Protein AF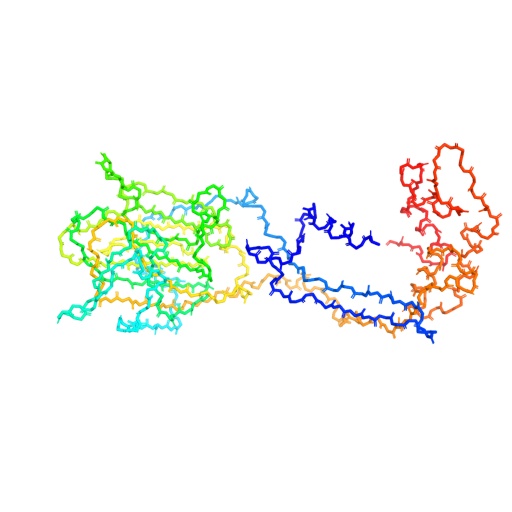-A0A3D4QX47-F1 (afdb_monomer)

Secondary structure (DSSP, 8-state):
--HHHHHGGGTS-SSEEE-B-TTSSBSSPPEEEEEE-TTSS-EEEEEE--EEEPPPPGGGSPPPEE--S--HHHHHHHS-EEEEEE--GGG-EES-GGGEEEEE-TTS-EEEEESSTT-EEEEEEEE-SSEEEEEEEEETTTT-SEEEEEE-S---S-TTTT----EEEEEES--SS----EEEEE-TTT--EEEETTSS---SSS-EEEEEEE-SS-EEEEETTEEEEEEE--GGGGS--TTPPPEEEEEEEESSSPEEEEEEEEEEEPP-------TTTT---------S-S----S--TTTT---HHHHHHHHHHHHTT-TTS-HHHHHHHSSTTT-B---SSS---SBHHHHHT-GGGT--HHHHHHHHHHHTT----

Mean predicted aligned error: 16.25 Å

Radius of gyration: 30.02 Å; Cα contacts (8 Å, |Δi|>4): 712; chains: 1; bounding box: 71×50×82 Å

Nearest PDB structures (foldseek):
  7w13-assembly1_A  TM=6.059E-01  e=3.651E-05  Pyropia yezoensis
  6xof-assembly1_A  TM=5.336E-01  e=6.007E-05  uncultured bacterium
  4cte-assembly2_B  TM=5.659E-01  e=2.395E-04  Zobellia galactanivorans
  8a7e-assembly1_Q  TM=5.862E-01  e=5.609E-03  Homo sapiens
  7ufg-assembly1_B  TM=5.593E-01  e=6.762E-02  Homo sapiens

pLDDT: mean 78.73, std 18.24, range [29.14, 98.69]

Solvent-accessible surface area (backbone atoms only — not comparable to full-atom values): 21972 Å² total; per-residue (Å²): 145,59,78,76,60,65,62,53,58,34,76,76,39,86,57,36,30,68,35,54,39,98,87,69,46,65,70,48,82,61,47,76,45,78,46,66,40,100,80,77,79,48,82,45,72,49,74,49,69,50,69,37,72,47,78,76,66,71,86,80,42,68,75,62,42,75,58,79,93,68,50,71,66,58,55,45,70,75,52,43,73,73,49,74,43,77,48,62,72,90,70,49,42,66,74,31,63,94,43,36,50,79,46,73,47,100,84,68,22,38,40,34,28,10,76,39,76,69,17,28,32,40,54,89,46,64,46,38,78,20,30,35,41,39,40,31,33,34,50,76,44,52,61,50,45,12,46,33,34,34,61,42,89,72,84,72,88,39,85,66,95,77,51,70,53,50,34,44,30,30,16,26,82,46,59,99,89,41,84,39,19,11,32,33,36,26,47,65,98,77,31,57,77,48,79,40,71,64,47,21,63,62,63,39,69,62,76,40,43,38,38,41,38,46,44,65,69,42,42,31,38,31,48,72,92,38,77,58,42,39,34,28,62,44,66,57,43,75,54,76,53,90,78,58,70,72,23,38,36,32,42,38,28,48,39,87,39,45,35,33,40,66,45,42,35,46,27,36,32,60,72,79,84,70,76,89,59,57,81,77,76,58,66,62,73,84,61,78,79,73,84,59,76,89,75,86,71,88,65,70,52,81,86,77,76,54,86,51,70,67,25,29,54,51,19,48,56,30,42,77,71,73,38,70,85,47,30,46,65,51,37,28,57,75,64,33,40,78,79,35,78,45,84,66,95,86,54,94,48,57,66,27,45,56,50,36,37,56,30,58,95,77,74,24,48,40,65,67,50,53,50,50,53,39,31,75,74,71,56,57,87,128

Foldseek 3Di:
DCVVPVLVVQVPDQWKHFCADPVRHRPDDWDWDWDQDPVNPDTDIDTHTHMDTDDHDQVVFDDKDWDPPDAPVNVDVVWDFPDKDWQQLVPKDWPDPVQKDWDQDPLRWTWIARNDPLGWIFRPDWEFPFKKKKWKKAWPQLFQKKKKKAFAQDSDDPPPDDDLGQMWIFQPPHDPVDRQRWGWGAQPPNSDIDIGGPLRTAGRDDMKMWMFGRHLAWGFIAIRNRTSTIIGRRPCSVDQRVPPDTTTMIIHMGDGIIMIIPIMMMTHIDHDGPPPDDVVNPPPPPPPPCPPLPDDDDQDDVVPVLPDNVLSVVCSVCVSVVRNVSHSVVLCVLQCQVPDQDDDPPDDQDGGSLSNLCDVVNVHDNVVSVLVSVVVVVNNDD

Structure (mmCIF, N/CA/C/O backbone):
data_AF-A0A3D4QX47-F1
#
_entry.id   AF-A0A3D4QX47-F1
#
loop_
_atom_site.group_PDB
_atom_site.id
_atom_site.type_symbol
_atom_site.label_atom_id
_atom_site.label_alt_id
_atom_site.label_comp_id
_atom_site.label_asym_id
_atom_site.label_entity_id
_atom_site.label_seq_id
_atom_site.pdbx_PDB_ins_code
_atom_site.Cartn_x
_atom_site.Cartn_y
_atom_site.Cartn_z
_atom_site.occupancy
_atom_site.B_iso_or_equiv
_atom_site.auth_seq_id
_atom_site.auth_comp_id
_atom_site.auth_asym_id
_atom_site.auth_atom_id
_atom_site.pdbx_PDB_model_num
ATOM 1 N N . MET A 1 1 ? 21.966 26.566 -25.007 1.00 30.50 1 MET A N 1
ATOM 2 C CA . MET A 1 1 ? 20.655 26.413 -24.333 1.00 30.50 1 MET A CA 1
ATOM 3 C C . MET A 1 1 ? 19.847 25.385 -25.124 1.00 30.50 1 MET A C 1
ATOM 5 O O . MET A 1 1 ? 18.893 25.741 -25.791 1.00 30.50 1 MET A O 1
ATOM 9 N N . GLU A 1 2 ? 20.285 24.122 -25.103 1.00 32.81 2 GLU A N 1
ATOM 10 C CA . GLU A 1 2 ? 19.688 23.007 -25.875 1.00 32.81 2 GLU A CA 1
ATOM 11 C C . GLU A 1 2 ? 19.444 21.748 -25.023 1.00 32.81 2 GLU A C 1
ATOM 13 O O . GLU A 1 2 ? 18.746 20.839 -25.465 1.00 32.81 2 GLU A O 1
ATOM 18 N N . ALA A 1 3 ? 19.896 21.732 -23.761 1.00 36.12 3 ALA A N 1
ATOM 19 C CA . ALA A 1 3 ? 19.693 20.623 -22.820 1.00 36.12 3 ALA A CA 1
ATOM 20 C C . ALA A 1 3 ? 18.207 20.288 -22.554 1.00 36.12 3 ALA A C 1
ATOM 22 O O . ALA A 1 3 ? 17.878 19.191 -22.120 1.00 36.12 3 ALA A O 1
ATOM 23 N N . PHE A 1 4 ? 17.286 21.211 -22.853 1.00 39.28 4 PHE A N 1
ATOM 24 C CA . PHE A 1 4 ? 15.841 20.978 -22.752 1.00 39.28 4 PHE A CA 1
ATOM 25 C C . PHE A 1 4 ? 15.262 20.114 -23.886 1.00 39.28 4 PHE A C 1
ATOM 27 O O . PHE A 1 4 ? 14.090 19.749 -23.809 1.00 39.28 4 PHE A O 1
ATOM 34 N N . SER A 1 5 ? 16.016 19.824 -24.953 1.00 46.56 5 SER A N 1
ATOM 35 C CA . SER A 1 5 ? 15.506 19.061 -26.103 1.00 46.56 5 SER A CA 1
ATOM 36 C C . SER A 1 5 ? 15.613 17.541 -25.921 1.00 46.56 5 SER A C 1
ATOM 38 O O . SER A 1 5 ? 14.683 16.834 -26.293 1.00 46.56 5 SER A O 1
ATOM 40 N N . GLU A 1 6 ? 16.667 17.040 -25.269 1.00 47.91 6 GLU A N 1
ATOM 41 C CA . GLU A 1 6 ? 16.889 15.596 -25.079 1.00 47.91 6 GLU A CA 1
ATOM 42 C C . GLU A 1 6 ? 16.018 14.992 -23.970 1.00 47.91 6 GLU A C 1
ATOM 44 O O . GLU A 1 6 ? 15.527 13.873 -24.108 1.00 47.91 6 GLU A O 1
ATOM 49 N N . ILE A 1 7 ? 15.734 15.748 -22.900 1.00 59.25 7 ILE A N 1
ATOM 50 C CA . ILE A 1 7 ? 14.827 15.296 -21.827 1.00 59.25 7 ILE A CA 1
ATOM 51 C C . ILE A 1 7 ? 13.425 15.005 -22.383 1.00 59.25 7 ILE A C 1
ATOM 53 O O . ILE A 1 7 ? 12.798 14.031 -21.972 1.00 59.25 7 ILE A O 1
ATOM 57 N N . LYS A 1 8 ? 12.964 15.777 -23.379 1.00 61.69 8 LYS A N 1
ATOM 58 C CA . LYS A 1 8 ? 11.657 15.564 -24.022 1.00 61.69 8 LYS A CA 1
ATOM 59 C C . LYS A 1 8 ? 11.539 14.213 -24.716 1.00 61.69 8 LYS A C 1
ATOM 61 O O . LYS A 1 8 ? 10.432 13.716 -24.882 1.00 61.69 8 LYS A O 1
ATOM 66 N N . TYR A 1 9 ? 12.651 13.579 -25.091 1.00 62.69 9 TYR A N 1
ATOM 67 C CA . TYR A 1 9 ? 12.605 12.239 -25.673 1.00 62.69 9 TYR A CA 1
ATOM 68 C C . TYR A 1 9 ? 12.071 11.200 -24.677 1.00 62.69 9 TYR A C 1
ATOM 70 O O . TYR A 1 9 ? 11.486 10.194 -25.079 1.00 62.69 9 TYR A O 1
ATOM 78 N N . PHE A 1 10 ? 12.217 11.450 -23.371 1.00 66.25 10 PHE A N 1
ATOM 79 C CA . PHE A 1 10 ? 11.602 10.621 -22.340 1.00 66.25 10 PHE A CA 1
ATOM 80 C C . PHE A 1 10 ? 10.104 10.880 -22.169 1.00 66.25 10 PHE A C 1
ATOM 82 O O . PHE A 1 10 ? 9.429 9.972 -21.686 1.00 66.25 10 PHE A O 1
ATOM 89 N N . ASP A 1 11 ? 9.564 12.031 -22.589 1.00 69.19 11 ASP A N 1
ATOM 90 C CA . ASP A 1 11 ? 8.140 12.366 -22.415 1.00 69.19 11 ASP A CA 1
ATOM 91 C C . ASP A 1 11 ? 7.233 11.372 -23.157 1.00 69.19 11 ASP A C 1
ATOM 93 O O . ASP A 1 11 ? 6.247 10.902 -22.584 1.00 69.19 11 ASP A O 1
ATOM 97 N N . ASP A 1 12 ? 7.637 10.961 -24.364 1.00 67.62 12 ASP A N 1
ATOM 98 C CA . ASP A 1 12 ? 6.894 10.025 -25.22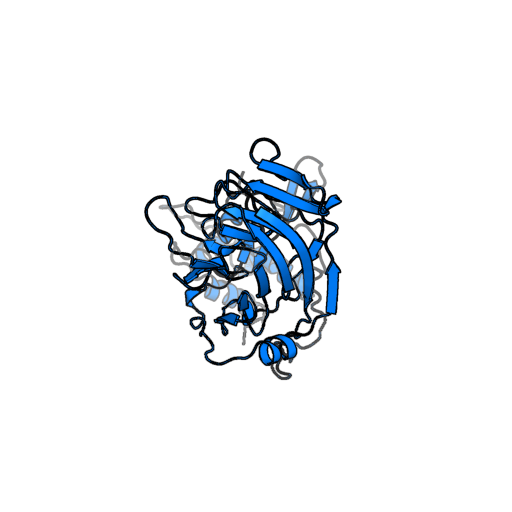2 1.00 67.62 12 ASP A CA 1
ATOM 99 C C . ASP A 1 12 ? 7.491 8.601 -25.252 1.00 67.62 12 ASP A C 1
ATOM 101 O O . ASP A 1 12 ? 6.957 7.696 -25.907 1.00 67.62 12 ASP A O 1
ATOM 105 N N . ASN A 1 13 ? 8.598 8.353 -24.540 1.00 69.62 13 ASN A N 1
ATOM 106 C CA . ASN A 1 13 ? 9.225 7.032 -24.502 1.00 69.62 13 ASN A CA 1
ATOM 107 C C . ASN A 1 13 ? 8.312 6.016 -23.797 1.00 69.62 13 ASN A C 1
ATOM 109 O O . ASN A 1 13 ? 8.023 6.143 -22.614 1.00 69.62 13 ASN A O 1
ATOM 113 N N . LYS A 1 14 ? 7.895 4.958 -24.500 1.00 63.16 14 LYS A N 1
ATOM 114 C CA . LYS A 1 14 ? 6.937 3.959 -23.982 1.00 63.16 14 LYS A CA 1
ATOM 115 C C . LYS A 1 14 ? 7.453 3.121 -22.810 1.00 63.16 14 LYS A C 1
ATOM 117 O O . LYS A 1 14 ? 6.654 2.532 -22.087 1.00 63.16 14 LYS A O 1
ATOM 122 N N . PHE A 1 15 ? 8.768 3.013 -22.648 1.00 65.88 15 PHE A N 1
ATOM 123 C CA . PHE A 1 15 ? 9.387 2.050 -21.737 1.00 65.88 15 PHE A CA 1
ATOM 124 C C . PHE A 1 15 ? 10.084 2.702 -20.554 1.00 65.88 15 PHE A C 1
ATOM 126 O O . PHE A 1 15 ? 10.222 2.051 -19.521 1.00 65.88 15 PHE A O 1
ATOM 133 N N . TYR A 1 16 ? 10.511 3.955 -20.686 1.00 75.19 16 TYR A N 1
ATOM 134 C CA . TYR A 1 16 ? 11.326 4.646 -19.698 1.00 75.19 16 TYR A CA 1
ATOM 135 C C . TYR A 1 16 ? 10.868 6.089 -19.508 1.00 75.19 16 TYR A C 1
ATOM 137 O O . TYR A 1 16 ? 10.373 6.721 -20.435 1.00 75.19 16 TYR A O 1
ATOM 145 N N . GLU A 1 17 ? 11.030 6.599 -18.295 1.00 74.44 17 GLU A N 1
ATOM 146 C CA . GLU A 1 17 ? 10.766 7.993 -17.945 1.00 74.44 17 GLU A CA 1
ATOM 147 C C . GLU A 1 17 ? 11.829 8.499 -16.977 1.00 74.44 17 GLU A C 1
ATOM 149 O O . GLU A 1 17 ? 12.428 7.711 -16.238 1.00 74.44 17 GLU A O 1
ATOM 154 N N . ILE A 1 18 ? 12.046 9.814 -16.956 1.00 79.38 18 ILE A N 1
ATOM 155 C CA . ILE A 1 18 ? 12.860 10.435 -15.913 1.00 79.38 18 ILE A CA 1
ATOM 156 C C . ILE A 1 18 ? 12.229 10.118 -14.555 1.00 79.38 18 ILE A C 1
ATOM 158 O O . ILE A 1 18 ? 11.010 10.221 -14.372 1.00 79.38 18 ILE A O 1
ATOM 162 N N . ASP A 1 19 ? 13.050 9.699 -13.595 1.00 76.62 19 ASP A N 1
ATOM 163 C CA . ASP A 1 19 ? 12.568 9.298 -12.280 1.00 76.62 19 ASP A CA 1
ATOM 164 C C . ASP A 1 19 ? 12.281 10.516 -11.399 1.00 76.62 19 ASP A C 1
ATOM 166 O O . ASP A 1 19 ? 13.037 10.865 -10.490 1.00 76.62 19 ASP A O 1
ATOM 170 N N . TYR A 1 20 ? 11.161 11.172 -11.689 1.00 67.12 20 TYR A N 1
ATOM 171 C CA . TYR A 1 20 ? 10.620 12.222 -10.845 1.00 67.12 20 TYR A CA 1
ATOM 172 C C . TYR A 1 20 ? 9.909 11.644 -9.613 1.00 67.12 20 TYR A C 1
ATOM 174 O O . TYR A 1 20 ? 9.260 10.587 -9.650 1.00 67.12 20 TYR A O 1
ATOM 182 N N . THR A 1 21 ? 9.988 12.389 -8.517 1.00 56.88 21 THR A N 1
ATOM 183 C CA . THR A 1 21 ? 9.045 12.336 -7.408 1.00 56.88 21 THR A CA 1
ATOM 184 C C . THR A 1 21 ? 7.688 12.879 -7.869 1.00 56.88 21 THR A C 1
ATOM 186 O O . THR A 1 21 ? 7.549 13.533 -8.902 1.00 56.88 21 THR A O 1
ATOM 189 N N . HIS A 1 22 ? 6.649 12.616 -7.089 1.00 51.69 22 HIS A N 1
ATOM 190 C CA . HIS A 1 22 ? 5.291 13.085 -7.364 1.00 51.69 22 HIS A CA 1
ATOM 191 C C . HIS A 1 22 ? 5.129 14.626 -7.351 1.00 51.69 22 HIS A C 1
ATOM 193 O O . HIS A 1 22 ? 4.142 15.121 -7.890 1.00 51.69 22 HIS A O 1
ATOM 199 N N . VAL A 1 23 ? 6.065 15.377 -6.750 1.00 47.72 23 VAL A N 1
ATOM 200 C CA . VAL A 1 23 ? 6.098 16.858 -6.741 1.00 47.72 23 VAL A CA 1
ATOM 201 C C . VAL A 1 23 ? 6.894 17.443 -7.908 1.00 47.72 23 VAL A C 1
ATOM 203 O O . VAL A 1 23 ? 6.959 18.660 -8.047 1.00 47.72 23 VAL A O 1
ATOM 206 N N . GLY A 1 24 ? 7.453 16.590 -8.771 1.00 58.53 24 GLY A N 1
ATOM 207 C CA . GLY A 1 24 ? 8.233 17.009 -9.936 1.00 58.53 24 GLY A CA 1
ATOM 208 C C . GLY A 1 24 ? 9.729 17.189 -9.667 1.00 58.53 24 GLY A C 1
ATOM 209 O O . GLY A 1 24 ? 10.455 17.561 -10.585 1.00 58.53 24 GLY A O 1
ATOM 210 N N . ASP A 1 25 ? 10.207 16.890 -8.456 1.00 59.97 25 ASP A N 1
ATOM 211 C CA . ASP A 1 25 ? 11.643 16.845 -8.155 1.00 59.97 25 ASP A CA 1
ATOM 212 C C . ASP A 1 25 ? 12.265 15.552 -8.690 1.00 59.97 25 ASP A C 1
ATOM 214 O O . ASP A 1 25 ? 11.570 14.557 -8.868 1.00 59.97 25 ASP A O 1
ATOM 218 N N . LEU A 1 26 ? 13.578 15.504 -8.913 1.00 64.25 26 LEU A N 1
ATOM 219 C CA . LEU A 1 26 ? 14.243 14.238 -9.231 1.00 64.25 26 LEU A CA 1
ATOM 220 C C . LEU A 1 26 ? 14.343 13.365 -7.975 1.00 64.25 26 LEU A C 1
ATOM 222 O O . LEU A 1 26 ? 14.807 13.820 -6.929 1.00 64.25 26 LEU A O 1
ATOM 226 N N . ARG A 1 27 ? 13.941 12.093 -8.076 1.00 66.12 27 ARG A N 1
ATOM 227 C CA . ARG A 1 27 ? 14.022 11.139 -6.957 1.00 66.12 27 ARG A CA 1
ATOM 228 C C . ARG A 1 27 ? 15.463 10.858 -6.538 1.00 66.12 27 ARG A C 1
ATOM 230 O O . ARG A 1 27 ? 15.737 10.641 -5.360 1.00 66.12 27 ARG A O 1
ATOM 237 N N . HIS A 1 28 ? 16.373 10.880 -7.501 1.00 74.88 28 HIS A N 1
ATOM 238 C CA . HIS A 1 28 ? 17.807 10.819 -7.272 1.00 74.88 28 HIS A CA 1
ATOM 239 C C . HIS A 1 28 ? 18.453 12.082 -7.848 1.00 74.88 28 HIS A C 1
ATOM 241 O O . HIS A 1 28 ? 18.002 12.562 -8.886 1.00 74.88 28 HIS A O 1
ATOM 247 N N . PRO A 1 29 ? 19.489 12.647 -7.212 1.00 70.81 29 PRO A N 1
ATOM 248 C CA . PRO A 1 29 ? 20.175 13.804 -7.771 1.00 70.81 29 PRO A CA 1
ATOM 249 C C . PRO A 1 29 ? 20.675 13.508 -9.189 1.00 70.81 29 PRO A C 1
ATOM 251 O O . PRO A 1 29 ? 21.266 12.454 -9.426 1.00 70.81 29 PRO A O 1
ATOM 254 N N . ALA A 1 30 ? 20.457 14.438 -10.120 1.00 70.00 30 ALA A N 1
ATOM 255 C CA . ALA A 1 30 ? 21.190 14.411 -11.377 1.00 70.00 30 ALA A CA 1
ATOM 256 C C . ALA A 1 30 ? 22.661 14.727 -11.091 1.00 70.00 30 ALA A C 1
ATOM 258 O O . ALA A 1 30 ? 22.965 15.623 -10.297 1.00 70.00 30 ALA A O 1
ATOM 259 N N . MET A 1 31 ? 23.569 13.996 -11.731 1.00 66.94 31 MET A N 1
ATOM 260 C CA . MET A 1 31 ? 24.991 14.306 -11.656 1.00 66.94 31 MET A CA 1
ATOM 261 C C . MET A 1 31 ? 25.343 15.258 -12.789 1.00 66.94 31 MET A C 1
ATOM 263 O O . MET A 1 31 ? 25.033 14.992 -13.950 1.00 66.94 31 MET A O 1
ATOM 267 N N . LEU A 1 32 ? 25.973 16.369 -12.424 1.00 62.59 32 LEU A N 1
ATOM 268 C CA . LEU A 1 32 ? 26.492 17.356 -13.351 1.00 62.59 32 LEU A CA 1
ATOM 269 C C . LEU A 1 32 ? 28.015 17.252 -13.343 1.00 62.59 32 LEU A C 1
ATOM 271 O O . LEU A 1 32 ? 28.637 17.428 -12.295 1.00 62.59 32 LEU A O 1
ATOM 275 N N . GLU A 1 33 ? 28.603 16.938 -14.486 1.00 62.97 33 GLU A N 1
ATOM 276 C CA . GLU A 1 33 ? 30.048 16.851 -14.648 1.00 62.97 33 GLU A CA 1
ATOM 277 C C . GLU A 1 33 ? 30.513 17.958 -15.590 1.00 62.97 33 GLU A C 1
ATOM 279 O O . GLU A 1 33 ? 30.166 17.973 -16.772 1.00 62.97 33 GLU A O 1
ATOM 284 N N . ASN A 1 34 ? 31.295 18.895 -15.050 1.00 63.03 34 ASN A N 1
ATOM 285 C CA . ASN A 1 34 ? 31.871 19.984 -15.827 1.00 63.03 34 ASN A CA 1
ATOM 286 C C . ASN A 1 34 ? 33.154 19.487 -16.491 1.00 63.03 34 ASN A C 1
ATOM 288 O O . ASN A 1 34 ? 34.157 19.198 -15.838 1.00 63.03 34 ASN A O 1
ATOM 292 N N . LEU A 1 35 ? 33.117 19.412 -17.810 1.00 57.16 35 LEU A N 1
ATOM 293 C CA . LEU A 1 35 ? 34.253 19.147 -18.669 1.00 57.16 35 LEU A CA 1
ATOM 294 C C . LEU A 1 35 ? 34.853 20.498 -19.066 1.00 57.16 35 LEU A C 1
ATOM 296 O O . LEU A 1 35 ? 34.387 21.166 -19.992 1.00 57.16 35 LEU A O 1
ATOM 300 N N . ILE A 1 36 ? 35.882 20.916 -18.332 1.00 56.81 36 ILE A N 1
ATOM 301 C CA . ILE A 1 36 ? 36.638 22.130 -18.646 1.00 56.81 36 ILE A CA 1
ATOM 302 C C . ILE A 1 36 ? 37.563 21.818 -19.823 1.00 56.81 36 ILE A C 1
ATOM 304 O O . ILE A 1 36 ? 38.297 20.825 -19.815 1.00 56.81 36 ILE A O 1
ATOM 308 N N . SER A 1 37 ? 37.499 22.632 -20.874 1.00 47.59 37 SER A N 1
ATOM 309 C CA . SER A 1 37 ? 38.413 22.495 -22.004 1.00 47.59 37 SER A CA 1
ATOM 310 C C . SER A 1 37 ? 39.863 22.762 -21.571 1.00 47.59 37 SER A C 1
ATOM 312 O O . SER A 1 37 ? 40.090 23.571 -20.678 1.00 47.59 37 SER A O 1
ATOM 314 N N . PRO A 1 38 ? 40.874 22.168 -22.236 1.00 48.31 38 PRO A N 1
ATOM 315 C CA . PRO A 1 38 ? 42.285 22.344 -21.859 1.00 48.31 38 PRO A CA 1
ATOM 316 C C . PRO A 1 38 ? 42.802 23.795 -21.849 1.00 48.31 38 PRO A C 1
ATOM 318 O O . PRO A 1 38 ? 43.902 24.050 -21.369 1.00 48.31 38 PRO A O 1
ATOM 321 N N . ASP A 1 39 ? 42.049 24.729 -22.429 1.00 60.50 39 ASP A N 1
ATOM 322 C CA . ASP A 1 39 ? 42.354 26.158 -22.504 1.00 60.50 39 ASP A CA 1
ATOM 323 C C . ASP A 1 39 ? 41.617 27.009 -21.446 1.00 60.50 39 ASP A C 1
ATOM 325 O O . ASP A 1 39 ? 41.731 28.235 -21.495 1.00 60.50 39 ASP A O 1
ATOM 329 N N . ASP A 1 40 ? 40.855 26.387 -20.535 1.00 59.12 40 ASP A N 1
ATOM 330 C CA . ASP A 1 40 ? 40.004 27.006 -19.501 1.00 59.12 40 ASP A CA 1
ATOM 331 C C . ASP A 1 40 ? 38.974 28.027 -20.030 1.00 59.12 40 ASP A C 1
ATOM 333 O O . ASP A 1 40 ? 38.447 28.854 -19.282 1.00 59.12 40 ASP A O 1
ATOM 337 N N . LYS A 1 41 ? 38.668 28.003 -21.335 1.00 59.16 41 LYS A N 1
ATOM 338 C CA . LYS A 1 41 ? 37.783 28.990 -21.983 1.00 59.16 41 LYS A CA 1
ATOM 339 C C . LYS A 1 41 ? 36.398 28.460 -22.334 1.00 59.16 41 LYS A C 1
ATOM 341 O O . LYS A 1 41 ? 35.528 29.262 -22.675 1.00 59.16 41 LYS A O 1
ATOM 346 N N . ARG A 1 42 ? 36.180 27.143 -22.291 1.00 49.66 42 ARG A N 1
ATOM 347 C CA . ARG A 1 42 ? 34.899 26.499 -22.613 1.00 49.66 42 ARG A CA 1
ATOM 348 C C . ARG A 1 42 ? 34.526 25.504 -21.524 1.00 49.66 42 ARG A C 1
ATOM 350 O O . ARG A 1 42 ? 35.336 24.688 -21.095 1.00 49.66 42 ARG A O 1
ATOM 357 N N . GLU A 1 43 ? 33.266 25.555 -21.126 1.00 55.31 43 GLU A N 1
ATOM 358 C CA . GLU A 1 43 ? 32.673 24.622 -20.179 1.00 55.31 43 GLU A CA 1
ATOM 359 C C . GLU A 1 43 ? 31.681 23.745 -20.947 1.00 55.31 43 GLU A C 1
ATOM 361 O O . GLU A 1 43 ? 30.651 24.217 -21.432 1.00 55.31 43 GLU A O 1
ATOM 366 N N . LEU A 1 44 ? 32.038 22.475 -21.130 1.00 58.50 44 LEU A N 1
ATOM 367 C CA . LEU A 1 44 ? 31.101 21.428 -21.518 1.00 58.50 44 LEU A CA 1
ATOM 368 C C . LEU A 1 44 ? 30.527 20.836 -20.240 1.00 58.50 44 LEU A C 1
ATOM 370 O O . LEU A 1 44 ? 31.217 20.743 -19.231 1.00 58.50 44 LEU A O 1
ATOM 374 N N . VAL A 1 45 ? 29.267 20.430 -20.272 1.00 58.03 45 VAL A N 1
ATOM 375 C CA . VAL A 1 45 ? 28.624 19.848 -19.100 1.00 58.03 45 VAL A CA 1
ATOM 376 C C .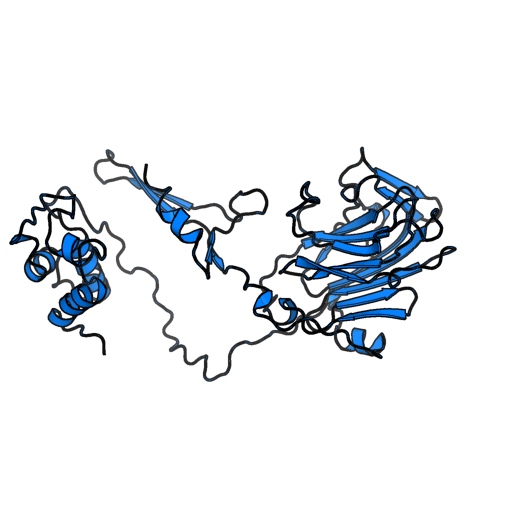 VAL A 1 45 ? 27.940 18.557 -19.513 1.00 58.03 45 VAL A C 1
ATOM 378 O O . VAL A 1 45 ? 27.100 18.566 -20.410 1.00 58.03 45 VAL A O 1
ATOM 381 N N . SER A 1 46 ? 28.312 17.453 -18.869 1.00 62.09 46 SER A N 1
ATOM 382 C CA . SER A 1 46 ? 27.591 16.186 -18.964 1.00 62.09 46 SER A CA 1
ATOM 383 C C . SER A 1 46 ? 26.560 16.126 -17.842 1.00 62.09 46 SER A C 1
ATOM 385 O O . SER A 1 46 ? 26.876 16.398 -16.683 1.00 62.09 46 SER A O 1
ATOM 387 N N . MET A 1 47 ? 25.313 15.803 -18.182 1.00 65.81 47 MET A N 1
ATOM 388 C CA . MET A 1 47 ? 24.223 15.692 -17.218 1.00 65.81 47 MET A CA 1
ATOM 389 C C . MET A 1 47 ? 23.676 14.269 -17.228 1.00 65.81 47 MET A C 1
ATOM 391 O O . MET A 1 47 ? 23.044 13.832 -18.186 1.00 65.81 47 MET A O 1
ATOM 395 N N . LEU A 1 48 ? 23.894 13.553 -16.133 1.00 72.12 48 LEU A N 1
ATOM 396 C CA . LEU A 1 48 ? 23.376 12.208 -15.927 1.00 72.12 48 LEU A CA 1
ATOM 397 C C . LEU A 1 48 ? 22.094 12.310 -15.108 1.00 72.12 48 LEU A C 1
ATOM 399 O O . LEU A 1 48 ? 22.120 12.642 -13.921 1.00 72.12 48 LEU A O 1
ATOM 403 N N . VAL A 1 49 ? 20.968 12.045 -15.763 1.00 74.19 49 VAL A N 1
ATOM 404 C CA . VAL A 1 49 ? 19.633 12.100 -15.160 1.00 74.19 49 VAL A CA 1
ATOM 405 C C . VAL A 1 49 ? 19.159 10.701 -14.764 1.00 74.19 49 VAL A C 1
ATOM 407 O O . VAL A 1 49 ? 19.397 9.741 -15.500 1.00 74.19 49 VAL A O 1
ATOM 410 N N . PRO A 1 50 ? 18.482 10.542 -13.614 1.00 74.06 50 PRO A N 1
ATOM 411 C CA . PRO A 1 50 ? 17.934 9.252 -13.229 1.00 74.06 50 PRO A CA 1
ATOM 412 C C . PRO A 1 50 ? 16.746 8.891 -14.123 1.00 74.06 50 PRO A C 1
ATOM 414 O O . PRO A 1 50 ? 15.821 9.681 -14.309 1.00 74.06 50 PRO A O 1
ATOM 417 N N . VAL A 1 51 ? 16.753 7.668 -14.642 1.00 75.50 51 VAL A N 1
ATOM 418 C CA . VAL A 1 51 ? 15.687 7.116 -15.480 1.00 75.50 51 VAL A CA 1
ATOM 419 C C . VAL A 1 51 ? 15.152 5.860 -14.810 1.00 75.50 51 VAL A C 1
ATOM 421 O O . VAL A 1 51 ? 15.923 5.026 -14.334 1.00 75.50 51 VAL A O 1
ATOM 424 N N . LYS A 1 52 ? 13.831 5.688 -14.811 1.00 72.31 52 LYS A N 1
ATOM 425 C CA . LYS A 1 52 ? 13.175 4.444 -14.400 1.00 72.31 52 LYS A CA 1
ATOM 426 C C . LYS A 1 52 ? 12.388 3.841 -15.550 1.00 72.31 52 LYS A C 1
ATOM 428 O O . LYS A 1 52 ? 12.012 4.519 -16.504 1.00 72.31 52 LYS A O 1
ATOM 433 N N . LYS A 1 53 ? 12.101 2.545 -15.442 1.00 72.94 53 LYS A N 1
ATOM 434 C CA . LYS A 1 53 ? 11.155 1.886 -16.341 1.00 72.94 53 LYS A CA 1
ATOM 435 C C . LYS A 1 53 ? 9.753 2.438 -16.076 1.00 72.94 53 LYS A C 1
ATOM 437 O O . LYS A 1 53 ? 9.336 2.509 -14.919 1.00 72.94 53 LYS A O 1
ATOM 442 N N . ARG A 1 54 ? 9.021 2.792 -17.130 1.00 71.62 54 ARG A N 1
ATOM 443 C CA . ARG A 1 54 ? 7.605 3.135 -17.015 1.00 71.62 54 ARG A CA 1
ATOM 444 C C . ARG A 1 54 ? 6.828 1.938 -16.500 1.00 71.62 54 ARG A C 1
ATOM 446 O O . ARG A 1 54 ? 7.089 0.788 -16.870 1.00 71.62 54 ARG A O 1
ATOM 453 N N . LEU A 1 55 ? 5.850 2.227 -15.651 1.00 71.31 55 LEU A N 1
ATOM 454 C CA . LEU A 1 55 ? 4.848 1.238 -15.292 1.00 71.31 55 LEU A CA 1
ATOM 455 C C . LEU A 1 55 ? 4.108 0.823 -16.563 1.00 71.31 55 LEU A C 1
ATOM 457 O O . LEU A 1 55 ? 3.752 1.667 -17.383 1.00 71.31 55 LEU A O 1
ATOM 461 N N . ALA A 1 56 ? 3.911 -0.484 -16.730 1.00 71.62 56 ALA A N 1
ATOM 462 C CA . ALA A 1 56 ? 3.105 -0.992 -17.829 1.00 71.62 56 ALA A CA 1
ATOM 463 C C . ALA A 1 56 ? 1.685 -0.409 -17.746 1.00 71.62 56 ALA A C 1
ATOM 465 O O . ALA A 1 56 ? 1.186 -0.127 -16.657 1.00 71.62 56 ALA A O 1
ATOM 466 N N . ASP A 1 57 ? 1.032 -0.233 -18.889 1.00 70.69 57 ASP A N 1
ATOM 467 C CA . ASP A 1 57 ? -0.364 0.194 -18.908 1.00 70.69 57 ASP A CA 1
ATOM 468 C C . ASP A 1 57 ? -1.233 -0.884 -18.216 1.00 70.69 57 ASP A C 1
ATOM 470 O O . ASP A 1 57 ? -1.191 -2.046 -18.638 1.00 70.69 57 ASP A O 1
ATOM 474 N N . PRO A 1 58 ? -2.000 -0.547 -17.152 1.00 69.38 58 PRO A N 1
ATOM 475 C CA . PRO A 1 58 ? -2.875 -1.494 -16.460 1.00 69.38 58 PRO A CA 1
ATOM 476 C C . PRO A 1 58 ? -3.858 -2.214 -17.390 1.00 69.38 58 PRO A C 1
ATOM 478 O O . PRO A 1 58 ? -4.236 -3.349 -17.109 1.00 69.38 58 PRO A O 1
ATOM 481 N N . SER A 1 59 ? -4.257 -1.584 -18.502 1.00 73.88 59 SER A N 1
ATOM 482 C CA . SER A 1 59 ? -5.181 -2.166 -19.484 1.00 73.88 59 SER A CA 1
ATOM 483 C C . SER A 1 59 ? -4.600 -3.362 -20.246 1.00 73.88 59 SER A C 1
ATOM 485 O O . SER A 1 59 ? -5.354 -4.116 -20.860 1.00 73.88 59 SER A O 1
ATOM 487 N N . LEU A 1 60 ? -3.280 -3.566 -20.179 1.00 77.38 60 LEU A N 1
ATOM 488 C CA . LEU A 1 60 ? -2.591 -4.716 -20.770 1.00 77.38 60 LEU A CA 1
ATOM 489 C C . LEU A 1 60 ? -2.657 -5.974 -19.893 1.00 77.38 60 LEU A C 1
ATOM 491 O O . LEU A 1 60 ? -2.211 -7.036 -20.324 1.00 77.38 60 LEU A O 1
ATOM 495 N N . PHE A 1 61 ? -3.171 -5.864 -18.667 1.00 80.75 61 PHE A N 1
ATOM 496 C CA . PHE A 1 61 ? -3.321 -6.984 -17.745 1.00 80.75 61 PHE A CA 1
ATOM 497 C C . PHE A 1 61 ? -4.769 -7.468 -17.708 1.00 80.75 61 PHE A C 1
ATOM 499 O O . PHE A 1 61 ? -5.716 -6.694 -17.871 1.00 80.75 61 PHE A O 1
ATOM 506 N N . ASP A 1 62 ? -4.941 -8.756 -17.416 1.00 83.94 62 ASP A N 1
ATOM 507 C CA . ASP A 1 62 ? -6.255 -9.300 -17.098 1.00 83.94 62 ASP A CA 1
ATOM 508 C C . ASP A 1 62 ? -6.862 -8.586 -15.884 1.00 83.94 62 ASP A C 1
ATOM 510 O O . ASP A 1 62 ? -6.167 -8.135 -14.967 1.00 83.94 62 ASP A O 1
ATOM 514 N N . LYS A 1 63 ? -8.194 -8.497 -15.867 1.00 86.56 63 LYS A N 1
ATOM 515 C CA . LYS A 1 63 ? -8.903 -7.880 -14.747 1.00 86.56 63 LYS A CA 1
ATOM 516 C C . LYS A 1 63 ? -8.719 -8.712 -13.468 1.00 86.56 63 LYS A C 1
ATOM 518 O O . LYS A 1 63 ? -8.696 -9.946 -13.544 1.00 86.56 63 LYS A O 1
ATOM 523 N N . PRO A 1 64 ? -8.672 -8.060 -12.291 1.00 91.94 64 PRO A N 1
ATOM 524 C CA . PRO A 1 64 ? -8.677 -8.769 -11.020 1.00 91.94 64 PRO A CA 1
ATOM 525 C C . PRO A 1 64 ? -9.913 -9.658 -10.884 1.00 91.94 64 PRO A C 1
ATOM 527 O O . PRO A 1 64 ? -11.009 -9.294 -11.320 1.00 91.94 64 PRO A O 1
ATOM 530 N N . VAL A 1 65 ? -9.732 -10.809 -10.242 1.00 94.19 65 VAL A N 1
ATOM 531 C CA . VAL A 1 65 ? -10.789 -11.799 -10.018 1.00 94.19 65 VAL A CA 1
ATOM 532 C C . VAL A 1 65 ? -11.093 -11.876 -8.531 1.00 94.19 65 VAL A C 1
ATOM 534 O O . VAL A 1 65 ? -10.196 -12.080 -7.710 1.00 94.19 65 VAL A O 1
ATOM 537 N N . GLU A 1 66 ? -12.368 -11.726 -8.182 1.00 95.31 66 GLU A N 1
ATOM 538 C CA . GLU A 1 66 ? -12.844 -11.946 -6.820 1.00 95.31 66 GLU A CA 1
ATOM 539 C C . GLU A 1 66 ? -12.913 -13.450 -6.522 1.00 95.31 66 GLU A C 1
ATOM 541 O O . GLU A 1 66 ? -13.470 -14.226 -7.301 1.00 95.31 66 GLU A O 1
ATOM 546 N N . VAL A 1 67 ? -12.352 -13.864 -5.386 1.00 93.69 67 VAL A N 1
ATOM 547 C CA . VAL A 1 67 ? -12.373 -15.258 -4.933 1.00 93.69 67 VAL A CA 1
ATOM 548 C C . VAL A 1 67 ? -13.517 -15.448 -3.948 1.00 93.69 67 VAL A C 1
ATOM 550 O O . VAL A 1 67 ? -13.495 -14.922 -2.836 1.00 93.69 67 VAL A O 1
ATOM 553 N N . ALA A 1 68 ? -14.511 -16.237 -4.349 1.00 88.69 68 ALA A N 1
ATOM 554 C CA . ALA A 1 68 ? -15.611 -16.638 -3.480 1.00 88.69 68 ALA A CA 1
ATOM 555 C C . ALA A 1 68 ? -15.227 -17.845 -2.603 1.00 88.69 68 ALA A C 1
ATOM 557 O O . ALA A 1 68 ? -14.445 -18.699 -3.015 1.00 88.69 68 ALA A O 1
ATOM 558 N N . ASN A 1 69 ? -15.844 -17.951 -1.420 1.00 90.56 69 ASN A N 1
ATOM 559 C CA . ASN A 1 69 ? -15.748 -19.098 -0.500 1.00 90.56 69 ASN A CA 1
ATOM 560 C C . ASN A 1 69 ? -14.346 -19.418 0.052 1.00 90.56 69 ASN A C 1
ATOM 562 O O . ASN A 1 69 ? -14.122 -20.527 0.530 1.00 90.56 69 ASN A O 1
ATOM 566 N N . ILE A 1 70 ? -13.419 -18.462 0.024 1.00 94.75 70 ILE A N 1
ATOM 567 C CA . ILE A 1 70 ? -12.110 -18.609 0.663 1.00 94.75 70 ILE A CA 1
ATOM 568 C C . ILE A 1 70 ? -12.204 -18.339 2.170 1.00 94.75 70 ILE A C 1
ATOM 570 O O . ILE A 1 70 ? -12.860 -17.395 2.618 1.00 94.75 70 ILE A O 1
ATOM 574 N N . THR A 1 71 ? -11.539 -19.164 2.971 1.00 96.94 71 THR A N 1
ATOM 575 C CA . THR A 1 71 ? -11.493 -19.015 4.428 1.00 96.94 71 THR A CA 1
ATOM 576 C C . THR A 1 71 ? -10.329 -18.130 4.873 1.00 96.94 71 THR A C 1
ATOM 578 O O . THR A 1 71 ? -9.294 -18.035 4.214 1.00 96.94 71 THR A O 1
ATOM 581 N N . ILE A 1 72 ? -10.453 -17.530 6.061 1.00 96.88 72 ILE A N 1
ATOM 582 C CA . ILE A 1 72 ? -9.365 -16.752 6.678 1.00 96.88 72 ILE A CA 1
ATOM 583 C C . ILE A 1 72 ? -8.091 -17.599 6.801 1.00 96.88 72 ILE A C 1
ATOM 585 O O . ILE A 1 72 ? -7.010 -17.127 6.466 1.00 96.88 72 ILE A O 1
ATOM 589 N N . LYS A 1 73 ? -8.219 -18.871 7.203 1.00 96.56 73 LYS A N 1
ATOM 590 C CA . LYS A 1 73 ? -7.078 -19.786 7.350 1.00 96.56 73 LYS A CA 1
ATOM 591 C C . LYS A 1 73 ? -6.343 -20.021 6.033 1.00 96.56 73 LYS A C 1
ATOM 593 O O . LYS A 1 73 ? -5.119 -20.076 6.034 1.00 96.56 73 LYS A O 1
ATOM 598 N N . GLU A 1 74 ? -7.065 -20.150 4.922 1.00 96.31 74 GLU A N 1
ATOM 599 C CA . GLU A 1 74 ? -6.454 -20.306 3.596 1.00 96.31 74 GLU A CA 1
ATOM 600 C C . GLU A 1 74 ? -5.711 -19.036 3.169 1.00 96.31 74 GLU A C 1
ATOM 602 O O . GLU A 1 74 ? -4.584 -19.122 2.679 1.00 96.31 74 GLU A O 1
ATOM 607 N N . ILE A 1 75 ? -6.295 -17.857 3.418 1.00 95.38 75 ILE A N 1
ATOM 608 C CA . ILE A 1 75 ? -5.635 -16.573 3.142 1.00 95.38 75 ILE A CA 1
ATOM 609 C C . ILE A 1 75 ? -4.357 -16.438 3.979 1.00 95.38 75 ILE A C 1
ATOM 611 O O . ILE A 1 75 ? -3.315 -16.064 3.442 1.00 95.38 75 ILE A O 1
ATOM 615 N N . GLU A 1 76 ? -4.412 -16.743 5.275 1.00 94.31 76 GLU A N 1
ATOM 616 C CA . GLU A 1 76 ? -3.266 -16.633 6.183 1.00 94.31 76 GLU A CA 1
ATOM 617 C C . GLU A 1 76 ? -2.165 -17.648 5.852 1.00 94.31 76 GLU A C 1
ATOM 619 O O . GLU A 1 76 ? -0.992 -17.283 5.798 1.00 94.31 76 GLU A O 1
ATOM 624 N N . ALA A 1 77 ? -2.523 -18.898 5.545 1.00 93.81 77 ALA A N 1
ATOM 625 C CA . ALA A 1 77 ? -1.561 -19.924 5.140 1.00 93.81 77 ALA A CA 1
ATOM 626 C C . ALA A 1 77 ? -0.843 -19.564 3.829 1.00 93.81 77 ALA A C 1
ATOM 628 O O . ALA A 1 77 ? 0.347 -19.841 3.667 1.00 93.81 77 ALA A O 1
ATOM 629 N N . ALA A 1 78 ? -1.545 -18.920 2.891 1.00 92.12 78 ALA A N 1
ATOM 630 C CA . ALA A 1 78 ? -0.958 -18.480 1.631 1.00 92.12 78 ALA A CA 1
ATOM 631 C C . ALA A 1 78 ? 0.010 -17.293 1.791 1.00 92.12 78 ALA A C 1
ATOM 633 O O . ALA A 1 78 ? 0.887 -17.122 0.935 1.00 92.12 78 ALA A O 1
ATOM 634 N N . ASN A 1 79 ? -0.145 -16.503 2.859 1.00 91.69 79 ASN A N 1
ATOM 635 C CA . ASN A 1 79 ? 0.534 -15.228 3.087 1.00 91.69 79 ASN A CA 1
ATOM 636 C C . ASN A 1 79 ? 1.221 -15.200 4.474 1.00 91.6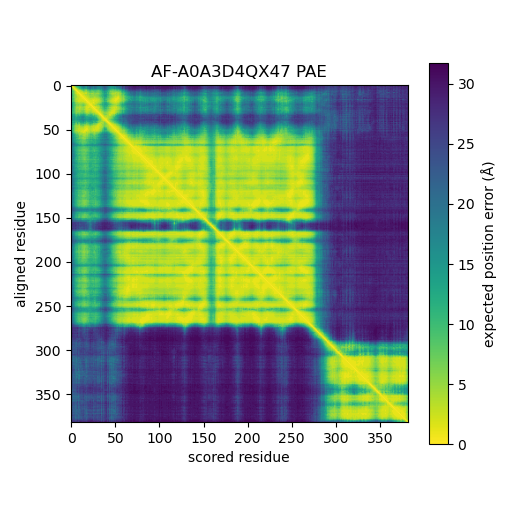9 79 ASN A C 1
ATOM 638 O O . ASN A 1 79 ? 0.754 -14.507 5.382 1.00 91.69 79 ASN A O 1
ATOM 642 N N . PRO A 1 80 ? 2.320 -15.955 4.664 1.00 93.25 80 PRO A N 1
ATOM 643 C CA . PRO A 1 80 ? 2.952 -16.093 5.971 1.00 93.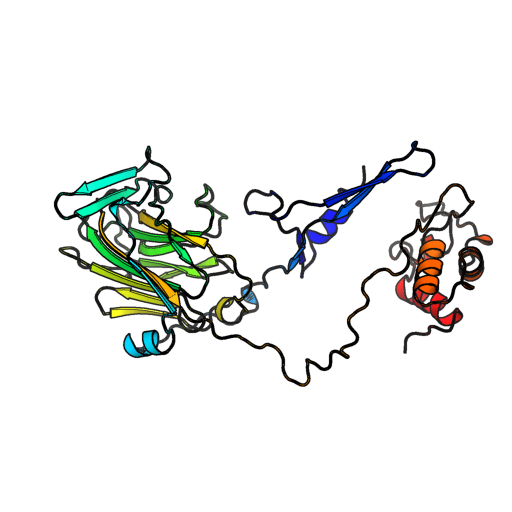25 80 PRO A CA 1
ATOM 644 C C . PRO A 1 80 ? 3.617 -14.789 6.433 1.00 93.25 80 PRO A C 1
ATOM 646 O O . PRO A 1 80 ? 4.230 -14.066 5.646 1.00 93.25 80 PRO A O 1
ATOM 649 N N . ILE A 1 81 ? 3.513 -14.510 7.732 1.00 95.75 81 ILE A N 1
ATOM 650 C CA . ILE A 1 81 ? 4.121 -13.349 8.393 1.00 95.75 81 ILE A CA 1
ATOM 651 C C . ILE A 1 81 ? 5.616 -13.605 8.633 1.00 95.75 81 ILE A C 1
ATOM 653 O O . ILE A 1 81 ? 5.985 -14.665 9.133 1.00 95.75 81 ILE A O 1
ATOM 657 N N . LEU A 1 82 ? 6.466 -12.622 8.317 1.00 95.12 82 LEU A N 1
ATOM 658 C CA . LEU A 1 82 ? 7.891 -12.622 8.674 1.00 95.12 82 LEU A CA 1
ATOM 659 C C . LEU A 1 82 ? 8.123 -12.014 10.056 1.00 95.12 82 LEU A C 1
ATOM 661 O O . LEU A 1 82 ? 8.835 -12.580 10.880 1.00 95.12 82 LEU A O 1
ATOM 665 N N . TRP A 1 83 ? 7.527 -10.850 10.298 1.00 97.38 83 TRP A N 1
ATOM 666 C CA . TRP A 1 83 ? 7.583 -10.159 11.578 1.00 97.38 83 TRP A CA 1
ATOM 667 C C . TRP A 1 83 ? 6.347 -9.283 11.763 1.00 97.38 83 TRP A C 1
ATOM 669 O O . TRP A 1 83 ? 5.697 -8.890 10.792 1.00 97.38 83 TRP A O 1
ATOM 679 N N . THR A 1 84 ? 6.051 -8.959 13.020 1.00 98.31 84 THR A N 1
ATOM 680 C CA . THR A 1 84 ? 4.943 -8.087 13.423 1.00 98.31 84 THR A CA 1
ATOM 681 C C . THR A 1 84 ? 5.443 -7.049 14.414 1.00 98.31 84 THR A C 1
ATOM 683 O O . THR A 1 84 ? 6.243 -7.368 15.292 1.00 98.31 84 THR A O 1
ATOM 686 N N . VAL A 1 85 ? 4.941 -5.825 14.282 1.00 98.50 85 VAL A N 1
ATOM 687 C CA . VAL A 1 85 ? 5.097 -4.751 15.261 1.00 98.50 85 VAL A CA 1
ATOM 688 C C . VAL A 1 85 ? 3.722 -4.407 15.820 1.00 98.50 85 VAL A C 1
ATOM 690 O O . VAL A 1 85 ? 2.824 -4.013 15.072 1.00 98.50 85 VAL A O 1
ATOM 693 N N . ASP A 1 86 ? 3.571 -4.535 17.137 1.00 98.38 86 ASP A N 1
ATOM 694 C CA . ASP A 1 86 ? 2.475 -3.913 17.875 1.00 98.38 86 ASP A CA 1
ATOM 695 C C . ASP A 1 86 ? 2.780 -2.416 17.991 1.00 98.38 86 ASP A C 1
ATOM 697 O O . ASP A 1 86 ? 3.773 -2.017 18.605 1.00 98.38 86 ASP A O 1
ATOM 701 N N . VAL A 1 87 ? 1.972 -1.579 17.337 1.00 98.00 87 VAL A N 1
ATOM 702 C CA . VAL A 1 87 ? 2.233 -0.141 17.258 1.00 98.00 87 VAL A CA 1
ATOM 703 C C . VAL A 1 87 ? 2.004 0.489 18.636 1.00 98.00 87 VAL A C 1
ATOM 705 O O . VAL A 1 87 ? 0.892 0.399 19.165 1.00 98.00 87 VAL A O 1
ATOM 708 N N . PRO A 1 88 ? 3.012 1.163 19.217 1.00 96.94 88 PRO A N 1
ATOM 709 C CA . PRO A 1 88 ? 2.849 1.881 20.473 1.00 96.94 88 PRO A CA 1
ATOM 710 C C . PRO A 1 88 ? 1.936 3.092 20.257 1.00 96.94 88 PRO A C 1
ATOM 712 O O . PRO A 1 88 ? 2.328 4.090 19.649 1.00 96.94 88 PRO A O 1
ATOM 715 N N . LEU A 1 89 ? 0.698 2.979 20.740 1.00 96.81 89 LEU A N 1
ATOM 716 C CA . LEU A 1 89 ? -0.355 3.977 20.547 1.00 96.81 89 LEU A CA 1
ATOM 717 C C . LEU A 1 89 ? 0.010 5.361 21.108 1.00 96.81 89 LEU A C 1
ATOM 719 O O . LEU A 1 89 ? -0.410 6.383 20.568 1.00 96.81 89 LEU A O 1
ATOM 723 N N . ASP A 1 90 ? 0.837 5.394 22.150 1.00 95.12 90 ASP A N 1
ATOM 724 C CA . ASP A 1 90 ? 1.349 6.604 22.789 1.00 95.12 90 ASP A CA 1
ATOM 725 C C . ASP A 1 90 ? 2.426 7.339 21.991 1.00 95.12 90 ASP A C 1
ATOM 727 O O . ASP A 1 90 ? 2.731 8.496 22.281 1.00 95.12 90 ASP A O 1
ATOM 731 N N . LYS A 1 91 ? 2.976 6.694 20.959 1.00 96.06 91 LYS A N 1
ATOM 732 C CA . LYS A 1 91 ? 3.989 7.273 20.068 1.00 96.06 91 LYS A CA 1
ATOM 733 C C . LYS A 1 91 ? 3.435 7.672 18.706 1.00 96.06 91 LYS A C 1
ATOM 735 O O . LYS A 1 91 ? 4.207 8.076 17.839 1.00 96.06 91 LYS A O 1
ATOM 740 N N . LEU A 1 92 ? 2.124 7.554 18.495 1.00 96.62 92 LEU A N 1
ATOM 741 C CA . LEU A 1 92 ? 1.489 8.054 17.281 1.00 96.62 92 LEU A CA 1
ATOM 742 C C . LEU A 1 92 ? 1.623 9.576 17.203 1.00 96.62 92 LEU A C 1
ATOM 744 O O . LEU A 1 92 ? 1.463 10.278 18.201 1.00 96.62 92 LEU A O 1
ATOM 748 N N . THR A 1 93 ? 1.871 10.096 16.001 1.00 94.88 93 THR A N 1
ATOM 749 C CA . THR A 1 93 ? 1.963 11.544 15.771 1.00 94.88 93 THR A CA 1
ATOM 750 C C . THR A 1 93 ? 0.947 12.009 14.737 1.00 94.88 93 THR A C 1
ATOM 752 O O . THR A 1 93 ? 0.729 11.362 13.713 1.00 94.88 93 THR A O 1
ATOM 755 N N . GLN A 1 94 ? 0.298 13.144 15.006 1.00 93.00 94 GLN A N 1
ATOM 756 C CA . GLN A 1 94 ? -0.612 13.777 14.055 1.00 93.00 94 GLN A CA 1
ATOM 757 C C . GLN A 1 94 ? 0.176 14.409 12.911 1.00 93.00 94 GLN A C 1
ATOM 759 O O . GLN A 1 94 ? 1.074 15.219 13.142 1.00 93.00 94 GLN A O 1
ATOM 764 N N . THR A 1 95 ? -0.226 14.128 11.675 1.00 89.12 95 THR A N 1
ATOM 765 C CA . THR A 1 95 ? 0.364 14.786 10.500 1.00 89.12 95 THR A CA 1
ATOM 766 C C . THR A 1 95 ? -0.127 16.223 10.341 1.00 89.12 95 THR A C 1
ATOM 768 O O . THR A 1 95 ? 0.609 17.084 9.867 1.00 89.12 95 THR A O 1
ATOM 771 N N . LEU A 1 96 ? -1.365 16.507 10.768 1.00 88.81 96 LEU A N 1
ATOM 772 C CA . LEU A 1 96 ? -1.988 17.832 10.707 1.00 88.81 96 LEU A CA 1
ATOM 773 C C . LEU A 1 96 ? -2.736 18.156 12.015 1.00 88.81 96 LEU A C 1
ATOM 775 O O . LEU A 1 96 ? -3.968 18.058 12.052 1.00 88.81 96 LEU A O 1
ATOM 779 N N . PRO A 1 97 ? -2.034 18.599 13.079 1.00 89.19 97 PRO A N 1
ATOM 780 C CA . PRO A 1 97 ? -2.639 18.848 14.393 1.00 89.19 97 PRO A CA 1
ATOM 781 C C . PRO A 1 97 ? -3.774 19.882 14.384 1.00 89.19 97 PRO A C 1
ATOM 783 O O . PRO A 1 97 ? -4.732 19.758 15.131 1.00 89.19 97 PRO A O 1
ATOM 786 N N . ARG A 1 98 ? -3.724 20.891 13.500 1.00 90.25 98 ARG A N 1
ATOM 787 C CA . ARG A 1 98 ? -4.800 21.901 13.381 1.00 90.25 98 ARG A CA 1
ATOM 788 C C . ARG A 1 98 ? -6.086 21.361 12.747 1.00 90.25 98 ARG A C 1
ATOM 790 O O . ARG A 1 98 ? -7.120 22.006 12.855 1.00 90.25 98 ARG A O 1
ATOM 797 N N . ASN A 1 99 ? -6.006 20.219 12.063 1.00 89.00 99 ASN A N 1
ATOM 798 C CA . ASN A 1 99 ? -7.118 19.591 11.348 1.00 89.00 99 ASN A CA 1
ATOM 799 C C . ASN A 1 99 ? -7.471 18.206 11.913 1.00 89.00 99 ASN A C 1
ATOM 801 O O . ASN A 1 99 ? -8.170 17.432 11.256 1.00 89.00 99 ASN A O 1
ATOM 805 N N . SER A 1 100 ? -6.985 17.882 13.112 1.00 92.38 100 SER A N 1
ATOM 806 C CA . SER A 1 100 ? -7.361 16.654 13.800 1.00 92.38 100 SER A CA 1
ATOM 807 C C . SER A 1 100 ? -7.410 16.822 15.310 1.00 92.38 100 SER A C 1
ATOM 809 O O . SER A 1 100 ? -6.750 17.684 15.884 1.00 92.38 100 SER A O 1
ATOM 811 N N . HIS A 1 101 ? -8.167 15.939 15.947 1.00 94.50 101 HIS A N 1
ATOM 812 C CA . HIS A 1 101 ? -8.140 15.703 17.384 1.00 94.50 101 HIS A CA 1
ATOM 813 C C . HIS A 1 101 ? -7.370 14.416 17.666 1.00 94.50 101 HIS A C 1
ATOM 815 O O . HIS A 1 101 ? -7.587 13.430 16.967 1.00 94.50 101 HIS A O 1
ATOM 821 N N . PHE A 1 102 ? -6.508 14.418 18.681 1.00 95.81 102 PHE A N 1
ATOM 822 C CA . PHE A 1 102 ? -5.771 13.244 19.145 1.00 95.81 102 PHE A CA 1
ATOM 823 C C . PHE A 1 102 ? -5.593 13.309 20.659 1.00 95.81 102 PHE A C 1
ATOM 825 O O . PHE A 1 102 ? -5.114 14.312 21.191 1.00 95.81 102 PHE A O 1
ATOM 832 N N . GLN A 1 103 ? -5.943 12.224 21.339 1.00 96.56 103 GLN A N 1
ATOM 833 C CA . GLN A 1 103 ? -5.698 12.048 22.763 1.00 96.56 103 GLN A CA 1
ATOM 834 C C . GLN A 1 103 ? -5.650 10.556 23.103 1.00 96.56 103 GLN A C 1
ATOM 836 O O . GLN A 1 103 ? -6.370 9.760 22.507 1.00 96.56 103 GLN A O 1
ATOM 841 N N . ILE A 1 104 ? -4.859 10.181 24.107 1.00 96.75 104 ILE A N 1
ATOM 842 C CA . ILE A 1 104 ? -4.972 8.867 24.748 1.00 96.75 104 ILE A CA 1
ATOM 843 C C . ILE A 1 104 ? -5.946 8.992 25.917 1.00 96.75 104 ILE A C 1
ATOM 845 O O . ILE A 1 104 ? -5.769 9.854 26.782 1.00 96.75 104 ILE A O 1
ATOM 849 N N . ASN A 1 105 ? -6.994 8.173 25.924 1.00 94.44 105 ASN A N 1
ATOM 850 C CA . ASN A 1 105 ? -7.989 8.184 26.993 1.00 94.44 105 ASN A CA 1
ATOM 851 C C . ASN A 1 105 ? -7.568 7.305 28.189 1.00 94.44 105 ASN A C 1
ATOM 853 O O . ASN A 1 105 ? -6.548 6.621 28.166 1.00 94.44 105 ASN A O 1
ATOM 857 N N . GLU A 1 106 ? -8.389 7.295 29.237 1.00 93.94 106 GLU A N 1
ATOM 858 C CA . GLU A 1 106 ? -8.173 6.502 30.459 1.00 93.94 106 GLU A CA 1
ATOM 859 C C . GLU A 1 106 ? -8.125 4.977 30.240 1.00 93.94 106 GLU A C 1
ATOM 861 O O . GLU A 1 106 ? -7.584 4.255 31.073 1.00 93.94 106 GLU A O 1
ATOM 866 N N . ASN A 1 107 ? -8.633 4.487 29.104 1.00 93.31 107 ASN A N 1
ATOM 867 C CA . ASN A 1 107 ? -8.600 3.076 28.715 1.00 93.31 107 ASN A CA 1
ATOM 868 C C . ASN A 1 107 ? -7.368 2.720 27.860 1.00 93.31 107 ASN A C 1
ATOM 870 O O . ASN A 1 107 ? -7.320 1.628 27.295 1.00 93.31 107 ASN A O 1
ATOM 874 N N . ASN A 1 108 ? -6.390 3.628 27.742 1.00 93.81 108 ASN A N 1
ATOM 875 C CA . ASN A 1 108 ? -5.236 3.518 26.842 1.00 93.81 108 ASN A CA 1
ATOM 876 C C . ASN A 1 108 ? -5.617 3.375 25.357 1.00 93.81 108 ASN A C 1
ATOM 878 O O . ASN A 1 108 ? -4.871 2.795 24.570 1.00 93.81 108 ASN A O 1
ATOM 882 N N . GLU A 1 109 ? -6.774 3.906 24.960 1.00 97.00 109 GLU A N 1
ATOM 883 C CA . GLU A 1 109 ? -7.182 3.971 23.559 1.00 97.00 109 GLU A CA 1
ATOM 884 C C . GLU A 1 109 ? -6.825 5.329 22.966 1.00 97.00 109 GLU A C 1
ATOM 886 O O . GLU A 1 109 ? -6.907 6.364 23.632 1.00 97.00 109 GLU A O 1
ATOM 891 N N . VAL A 1 110 ? -6.524 5.335 21.673 1.00 97.44 110 VAL A N 1
ATOM 892 C CA . VAL A 1 110 ? -6.349 6.563 20.900 1.00 97.44 110 VAL A CA 1
ATOM 893 C C . VAL A 1 110 ? -7.715 7.071 20.478 1.00 97.44 110 VAL A C 1
ATOM 895 O O . VAL A 1 110 ? -8.351 6.485 19.604 1.00 97.44 110 VAL A O 1
ATOM 898 N N . GLU A 1 111 ? -8.150 8.169 21.085 1.00 96.81 111 GLU A N 1
ATOM 899 C CA . GLU A 1 111 ? -9.279 8.971 20.632 1.00 96.81 111 GLU A CA 1
ATOM 900 C C . GLU A 1 111 ? -8.814 9.891 19.499 1.00 96.81 111 GLU A C 1
ATOM 902 O O . GLU A 1 111 ? -7.970 10.766 19.703 1.00 96.81 111 GLU A O 1
ATOM 907 N N . PHE A 1 112 ? -9.372 9.702 18.304 1.00 96.31 112 PHE A N 1
ATOM 908 C CA . PHE A 1 112 ? -8.960 10.434 17.114 1.00 96.31 112 PHE A CA 1
ATOM 909 C C . PHE A 1 112 ? -10.143 10.887 16.251 1.00 96.31 112 PHE A C 1
ATOM 911 O O . PHE A 1 112 ? -11.107 10.144 16.052 1.00 96.31 112 PHE A O 1
ATOM 918 N N . ILE A 1 113 ? -10.036 12.105 15.713 1.00 93.75 113 ILE A N 1
ATOM 919 C CA . ILE A 1 113 ? -10.893 12.628 14.639 1.00 93.75 113 ILE A CA 1
ATOM 920 C C . ILE A 1 113 ? -9.988 13.286 13.600 1.00 93.75 113 ILE A C 1
ATOM 922 O O . ILE A 1 113 ? -9.282 14.240 13.920 1.00 93.75 113 ILE A O 1
ATOM 926 N N . GLY A 1 114 ? -10.041 12.832 12.352 1.00 88.81 114 GLY A N 1
ATOM 927 C CA . GLY A 1 114 ? -9.501 13.560 11.206 1.00 88.81 114 GLY A CA 1
ATOM 928 C C . GLY A 1 114 ? -10.618 14.295 10.470 1.00 88.81 114 GLY A C 1
ATOM 929 O O . GLY A 1 114 ? -11.337 13.671 9.695 1.00 88.81 114 GLY A O 1
ATOM 930 N N . TRP A 1 115 ? -10.757 15.615 10.669 1.00 85.50 115 TRP A N 1
ATOM 931 C CA . TRP A 1 115 ? -11.810 16.414 10.003 1.00 85.50 115 TRP A CA 1
ATOM 932 C C . TRP A 1 115 ? -11.638 16.486 8.480 1.00 85.50 115 TRP A C 1
ATOM 934 O O . TRP A 1 115 ? -12.570 16.810 7.749 1.00 85.50 115 TRP A O 1
ATOM 944 N N . ILE A 1 116 ? -10.437 16.173 7.994 1.00 82.62 116 ILE A N 1
ATOM 945 C CA . ILE A 1 116 ? -10.136 15.960 6.582 1.00 82.62 116 ILE A CA 1
ATOM 946 C C . ILE A 1 116 ? -9.392 14.632 6.441 1.00 82.62 116 ILE A C 1
ATOM 948 O O . ILE A 1 116 ? -8.569 14.298 7.290 1.00 82.62 116 ILE A O 1
ATOM 952 N N . LEU A 1 117 ? -9.584 13.924 5.324 1.00 79.44 117 LEU A N 1
ATOM 953 C CA . LEU A 1 117 ? -8.969 12.606 5.059 1.00 79.44 117 LEU A CA 1
ATOM 954 C C . LEU A 1 117 ? -7.429 12.574 5.140 1.00 79.44 117 LEU A C 1
ATOM 956 O O . LEU A 1 117 ? -6.835 11.499 5.187 1.00 79.44 117 LEU A O 1
ATOM 960 N N . ARG A 1 118 ? -6.792 13.749 5.119 1.00 79.25 118 ARG A N 1
ATOM 961 C CA . ARG A 1 118 ? -5.335 13.952 5.166 1.00 79.25 118 ARG A CA 1
ATOM 962 C C . ARG A 1 118 ? -4.796 14.100 6.583 1.00 79.25 118 ARG A C 1
ATOM 964 O O . ARG A 1 118 ? -3.595 13.965 6.797 1.00 79.25 118 ARG A O 1
ATOM 971 N N . ALA A 1 119 ? -5.664 14.441 7.530 1.00 86.12 119 ALA A N 1
ATOM 972 C CA . ALA A 1 119 ? -5.302 14.506 8.927 1.00 86.12 119 ALA A CA 1
ATOM 973 C C . ALA A 1 119 ? -5.328 13.070 9.449 1.00 86.12 119 ALA A C 1
ATOM 975 O O . ALA A 1 119 ? -6.390 12.491 9.669 1.00 86.12 119 ALA A O 1
ATOM 976 N N . VAL A 1 120 ? -4.141 12.481 9.539 1.00 91.50 120 VAL A N 1
ATOM 977 C CA . VAL A 1 120 ? -3.920 11.072 9.867 1.00 91.50 120 VAL A CA 1
ATOM 978 C C . VAL A 1 120 ? -2.885 10.970 10.984 1.00 91.50 120 VAL A C 1
ATOM 980 O O . VAL A 1 120 ? -2.223 11.951 11.336 1.00 91.50 120 VAL A O 1
ATOM 983 N N . LEU A 1 121 ? -2.746 9.774 11.540 1.00 94.31 121 LEU A N 1
ATOM 984 C CA . LEU A 1 121 ? -1.738 9.420 12.526 1.00 94.31 121 LEU A CA 1
ATOM 985 C C . LEU A 1 121 ? -0.621 8.624 11.855 1.00 94.31 121 LEU A C 1
ATOM 987 O O . LEU A 1 121 ? -0.877 7.622 11.185 1.00 94.31 121 LEU A O 1
ATOM 991 N N . HIS A 1 122 ? 0.617 9.067 12.045 1.00 94.44 122 HIS A N 1
ATOM 992 C CA . HIS A 1 122 ? 1.815 8.348 11.631 1.00 94.44 122 HIS A CA 1
ATOM 993 C C . HIS A 1 122 ? 2.117 7.241 12.646 1.00 94.44 122 HIS A C 1
ATOM 995 O O . HIS A 1 122 ? 2.279 7.512 13.837 1.00 94.44 122 HIS A O 1
ATOM 1001 N N . THR A 1 123 ? 2.207 5.992 12.179 1.00 96.19 123 THR A N 1
ATOM 1002 C CA . THR A 1 123 ? 2.448 4.832 13.062 1.00 96.19 123 THR A CA 1
ATOM 1003 C C . THR A 1 123 ? 3.913 4.633 13.434 1.00 96.19 123 THR A C 1
ATOM 1005 O O . THR A 1 123 ? 4.216 3.881 14.353 1.00 96.19 123 THR A O 1
ATOM 1008 N N . HIS A 1 124 ? 4.829 5.285 12.712 1.00 95.25 124 HIS A N 1
ATOM 1009 C CA . HIS A 1 124 ? 6.278 5.062 12.797 1.00 95.25 124 HIS A CA 1
ATOM 1010 C C . HIS A 1 124 ? 6.720 3.641 12.442 1.00 95.25 124 HIS A C 1
ATOM 1012 O O . HIS A 1 124 ? 7.870 3.278 12.680 1.00 95.25 124 HIS A O 1
ATOM 1018 N N . VAL A 1 125 ? 5.839 2.872 11.799 1.00 97.00 125 VAL A N 1
ATOM 1019 C CA . VAL A 1 125 ? 6.164 1.584 11.199 1.00 97.00 125 VAL A CA 1
ATOM 1020 C C . VAL A 1 125 ? 6.134 1.725 9.686 1.00 97.00 125 VAL A C 1
ATOM 1022 O O . VAL A 1 125 ? 5.163 2.227 9.115 1.00 97.00 125 VAL A O 1
ATOM 1025 N N . SER A 1 126 ? 7.194 1.247 9.045 1.00 95.06 126 SER A N 1
ATOM 1026 C CA . SER A 1 126 ? 7.313 1.210 7.593 1.00 95.06 126 SER A CA 1
ATOM 1027 C C . SER A 1 126 ? 7.457 -0.231 7.129 1.00 95.06 126 SER A C 1
ATOM 1029 O O . SER A 1 126 ? 8.184 -1.021 7.733 1.00 95.06 126 SER A O 1
ATOM 1031 N N . VAL A 1 127 ? 6.746 -0.575 6.062 1.00 94.06 127 VAL A N 1
ATOM 1032 C CA . VAL A 1 127 ? 6.714 -1.924 5.487 1.00 94.06 127 VAL A CA 1
ATOM 1033 C C . VAL A 1 127 ? 6.853 -1.860 3.980 1.00 94.06 127 VAL A C 1
ATOM 1035 O O . VAL A 1 127 ? 6.602 -0.835 3.342 1.00 94.06 127 VAL A O 1
ATOM 1038 N N . LYS A 1 128 ? 7.228 -2.991 3.400 1.00 91.88 128 LYS A N 1
ATOM 1039 C CA . LYS A 1 128 ? 7.220 -3.220 1.963 1.00 91.88 128 LYS A CA 1
ATOM 1040 C C . LYS A 1 128 ? 6.062 -4.140 1.594 1.00 91.88 128 LYS A C 1
ATOM 1042 O O . LYS A 1 128 ? 5.620 -4.942 2.413 1.00 91.88 128 LYS A O 1
ATOM 1047 N N . LEU A 1 129 ? 5.592 -4.080 0.352 1.00 90.31 129 LEU A N 1
ATOM 1048 C CA . LEU A 1 129 ? 4.732 -5.140 -0.171 1.00 90.31 129 LEU A CA 1
ATOM 1049 C C . LEU A 1 129 ? 5.508 -6.472 -0.197 1.00 90.31 129 LEU A C 1
ATOM 1051 O O . LEU A 1 129 ? 6.644 -6.490 -0.670 1.00 90.31 129 LEU A O 1
ATOM 1055 N N . PRO A 1 130 ? 4.922 -7.589 0.260 1.00 93.19 130 PRO A N 1
ATOM 1056 C CA . PRO A 1 130 ? 3.574 -7.733 0.810 1.00 93.19 130 PRO A CA 1
ATOM 1057 C C . PRO A 1 130 ? 3.493 -7.421 2.318 1.00 93.19 130 PRO A C 1
ATOM 1059 O O . PRO A 1 130 ? 4.404 -7.748 3.076 1.00 93.19 130 PRO A O 1
ATOM 1062 N N . PHE A 1 131 ? 2.374 -6.861 2.783 1.00 95.88 131 PHE A N 1
ATOM 1063 C CA . PHE A 1 131 ? 2.174 -6.528 4.200 1.00 95.88 131 PHE A CA 1
ATOM 1064 C C . PHE A 1 131 ? 0.740 -6.792 4.677 1.00 95.88 131 PHE A C 1
ATOM 1066 O O . PHE A 1 131 ? -0.185 -6.980 3.880 1.00 95.88 131 PHE A O 1
ATOM 1073 N N . ARG A 1 132 ? 0.559 -6.793 5.998 1.00 97.44 132 ARG A N 1
ATOM 1074 C CA . ARG A 1 132 ? -0.739 -6.864 6.674 1.00 97.44 132 ARG A CA 1
ATOM 1075 C C . ARG A 1 132 ? -0.849 -5.769 7.726 1.00 97.44 132 ARG A C 1
ATOM 1077 O O . ARG A 1 132 ? 0.137 -5.435 8.379 1.00 97.44 132 ARG A O 1
ATOM 1084 N N . ILE A 1 133 ? -2.055 -5.239 7.892 1.00 98.19 133 ILE A N 1
ATOM 1085 C CA . ILE A 1 133 ? -2.410 -4.370 9.013 1.00 98.19 133 ILE A CA 1
ATOM 1086 C C . ILE A 1 133 ? -3.662 -4.907 9.694 1.00 98.19 133 ILE A C 1
ATOM 1088 O O . ILE A 1 133 ? -4.663 -5.196 9.035 1.00 98.19 133 ILE A O 1
ATOM 1092 N N . ASP A 1 134 ? -3.596 -5.028 11.013 1.00 98.56 134 ASP A N 1
ATOM 1093 C CA . ASP A 1 134 ? -4.727 -5.347 11.872 1.00 98.56 134 ASP A CA 1
ATOM 1094 C C . ASP A 1 134 ? -5.030 -4.145 12.761 1.00 98.56 134 ASP A C 1
ATOM 1096 O O . ASP A 1 134 ? -4.122 -3.553 13.345 1.00 98.56 134 ASP A O 1
ATOM 1100 N N . MET A 1 135 ? -6.302 -3.782 12.882 1.00 98.38 135 MET A N 1
ATOM 1101 C CA . MET A 1 135 ? -6.740 -2.716 13.778 1.00 98.38 135 MET A CA 1
ATOM 1102 C C . MET A 1 135 ? -7.949 -3.171 14.578 1.00 98.38 135 MET A C 1
ATOM 1104 O O . MET A 1 135 ? -8.883 -3.767 14.039 1.00 98.38 135 MET A O 1
ATOM 1108 N N . GLU A 1 136 ? -7.950 -2.825 15.857 1.00 98.25 136 GLU A N 1
ATOM 1109 C CA . GLU A 1 136 ? -9.098 -2.981 16.732 1.00 98.25 136 GLU A CA 1
ATOM 1110 C C . GLU A 1 136 ? -9.570 -1.609 17.193 1.00 98.25 136 GLU A C 1
ATOM 1112 O O . GLU A 1 136 ? -8.791 -0.823 17.739 1.00 98.25 136 GLU A O 1
ATOM 1117 N N . PHE A 1 137 ? -10.844 -1.306 16.960 1.00 96.69 137 PHE A N 1
ATOM 1118 C CA . PHE A 1 137 ? -11.381 0.019 17.238 1.00 96.69 137 PHE A CA 1
ATOM 1119 C C . PHE A 1 137 ? -12.883 0.002 17.507 1.00 96.69 137 PHE A C 1
ATOM 1121 O O . PHE A 1 137 ? -13.599 -0.926 17.137 1.00 96.69 137 PHE A O 1
ATOM 1128 N N . ARG A 1 138 ? -13.382 1.075 18.112 1.00 95.31 138 ARG A N 1
ATOM 1129 C CA . ARG A 1 138 ? -14.814 1.392 18.216 1.00 95.31 138 ARG A CA 1
ATOM 1130 C C . ARG A 1 138 ? -15.048 2.832 17.770 1.00 95.31 138 ARG A C 1
ATOM 1132 O O . ARG A 1 138 ? -14.096 3.602 17.652 1.00 95.31 138 ARG A O 1
ATOM 1139 N N . GLN A 1 139 ? -16.299 3.217 17.534 1.00 91.88 139 GLN A N 1
ATOM 1140 C CA . GLN A 1 139 ? -16.624 4.573 17.088 1.00 91.88 139 GLN A CA 1
ATOM 1141 C C . GLN A 1 139 ? -17.829 5.169 17.805 1.00 91.88 139 GLN A C 1
ATOM 1143 O O . GLN A 1 139 ? -18.775 4.450 18.114 1.00 91.88 139 GLN A O 1
ATOM 1148 N N . SER A 1 140 ? -17.830 6.489 18.015 1.00 90.00 140 SER A N 1
ATOM 1149 C CA . SER A 1 140 ? -19.011 7.202 18.531 1.00 90.00 140 SER A CA 1
ATOM 1150 C C . SER A 1 140 ? -20.127 7.329 17.486 1.00 90.00 140 SER A C 1
ATOM 1152 O O . SER A 1 140 ? -21.293 7.469 17.838 1.00 90.00 140 SER A O 1
ATOM 1154 N N . GLY A 1 141 ? -19.765 7.257 16.202 1.00 80.88 141 GLY A N 1
ATOM 1155 C CA . GLY A 1 141 ? -20.634 7.477 15.042 1.00 80.88 141 GLY A CA 1
ATOM 1156 C C . GLY A 1 141 ? -21.543 6.325 14.633 1.00 80.88 141 GLY A C 1
ATOM 1157 O O . GLY A 1 141 ? -22.130 6.373 13.556 1.00 80.88 141 GLY A O 1
ATOM 1158 N N . LYS A 1 142 ? -21.619 5.253 15.429 1.00 81.69 142 LYS A N 1
ATOM 1159 C CA . LYS A 1 142 ? -22.523 4.109 15.206 1.00 81.69 142 LYS A CA 1
ATOM 1160 C C . LYS A 1 142 ? -22.521 3.512 13.791 1.00 81.69 142 LYS A C 1
ATOM 1162 O O . LYS A 1 142 ? -23.572 3.157 13.264 1.00 81.69 142 LYS A O 1
ATOM 1167 N N . GLY A 1 143 ? -21.364 3.386 13.150 1.00 78.00 143 GLY A N 1
ATOM 1168 C CA . GLY A 1 143 ? -21.291 2.814 11.800 1.00 78.00 143 GLY A CA 1
ATOM 1169 C C . GLY A 1 143 ? -21.203 3.836 10.672 1.00 78.00 143 GLY A C 1
ATOM 1170 O O . GLY A 1 143 ? -21.330 3.425 9.525 1.00 78.00 143 GLY A O 1
ATOM 1171 N N . LYS A 1 144 ? -20.997 5.134 10.937 1.00 82.19 144 LYS A N 1
ATOM 1172 C CA . LYS A 1 144 ? -20.998 6.169 9.883 1.00 82.19 144 LYS A CA 1
ATOM 1173 C C . LYS A 1 144 ? -19.628 6.677 9.451 1.00 82.19 144 LYS A C 1
ATOM 1175 O O . LYS A 1 144 ? -19.463 7.009 8.281 1.00 82.19 144 LYS A O 1
ATOM 1180 N N . THR A 1 145 ? -18.642 6.687 10.340 1.00 87.94 145 THR A N 1
ATOM 1181 C CA . THR A 1 145 ? -17.311 7.198 10.005 1.00 87.94 145 THR A CA 1
ATOM 1182 C C . THR A 1 145 ? -16.450 6.098 9.383 1.00 87.94 145 THR A C 1
ATOM 1184 O O . THR A 1 145 ? -16.409 4.961 9.867 1.00 87.94 145 THR A O 1
ATOM 1187 N N . GLY A 1 146 ? -15.790 6.435 8.274 1.00 89.56 146 GLY A N 1
ATOM 1188 C CA . GLY A 1 146 ? -14.853 5.546 7.595 1.00 89.56 146 GLY A CA 1
ATOM 1189 C C . GLY A 1 146 ? -13.561 5.384 8.389 1.00 89.56 146 GLY A C 1
ATOM 1190 O O . GLY A 1 146 ? -13.079 6.348 8.987 1.00 89.56 146 GLY A O 1
ATOM 1191 N N . VAL A 1 147 ? -12.977 4.188 8.360 1.00 93.38 147 VAL A N 1
ATOM 1192 C CA . VAL A 1 147 ? -11.630 3.924 8.891 1.00 93.38 147 VAL A CA 1
ATOM 1193 C C . VAL A 1 147 ? -10.725 3.596 7.722 1.00 93.38 147 VAL A C 1
ATOM 1195 O O . VAL A 1 147 ? -11.061 2.743 6.901 1.00 93.38 147 VAL A O 1
ATOM 1198 N N . ILE A 1 148 ? -9.596 4.293 7.638 1.00 92.25 148 ILE A N 1
ATOM 1199 C CA . ILE A 1 148 ? -8.710 4.259 6.480 1.00 92.25 148 ILE A CA 1
ATOM 1200 C C . ILE A 1 148 ? -7.255 4.160 6.921 1.00 92.25 148 ILE A C 1
ATOM 1202 O O . ILE A 1 148 ? -6.871 4.726 7.943 1.00 92.25 148 ILE A O 1
ATOM 1206 N N . PHE A 1 149 ? -6.435 3.471 6.138 1.00 93.31 149 PHE A N 1
ATOM 1207 C CA . PHE A 1 149 ? -4.987 3.549 6.258 1.00 93.31 149 PHE A CA 1
ATOM 1208 C C . PHE A 1 149 ? -4.338 3.820 4.899 1.00 93.31 149 PHE A C 1
ATOM 1210 O O . PHE A 1 149 ? -4.951 3.626 3.844 1.00 93.31 149 PHE A O 1
ATOM 1217 N N . TYR A 1 150 ? -3.091 4.279 4.945 1.00 91.12 150 TYR A N 1
ATOM 1218 C CA . TYR A 1 150 ? -2.271 4.595 3.783 1.00 91.12 150 TYR A CA 1
ATOM 1219 C C . TYR A 1 150 ? -0.911 3.909 3.890 1.00 91.12 150 TYR A C 1
ATOM 1221 O O . TYR A 1 150 ? -0.324 3.866 4.970 1.00 91.12 150 TYR A O 1
ATOM 1229 N N . HIS A 1 151 ? -0.402 3.425 2.756 1.00 89.75 151 HIS A N 1
ATOM 1230 C CA . HIS A 1 151 ? 0.969 2.930 2.585 1.00 89.75 151 HIS A CA 1
ATOM 1231 C C . HIS A 1 151 ? 1.684 3.833 1.576 1.00 89.75 151 HIS A C 1
ATOM 1233 O O . HIS A 1 151 ? 1.640 3.592 0.375 1.00 89.75 151 HIS A O 1
ATOM 1239 N N . SER A 1 152 ? 2.240 4.955 2.034 1.00 78.62 152 SER A N 1
ATOM 1240 C CA . SER A 1 152 ? 2.754 6.027 1.162 1.00 78.62 152 SER A CA 1
ATOM 1241 C C . SER A 1 152 ? 3.789 6.868 1.889 1.00 78.62 152 SER A C 1
ATOM 1243 O O . SER A 1 152 ? 3.639 7.070 3.082 1.00 78.62 152 SER A O 1
ATOM 1245 N N . GLU A 1 153 ? 4.791 7.406 1.193 1.00 70.19 153 GLU A N 1
ATOM 1246 C CA . GLU A 1 153 ? 5.691 8.417 1.772 1.00 70.19 153 GLU A CA 1
ATOM 1247 C C . GLU A 1 153 ? 5.028 9.800 1.856 1.00 70.19 153 GLU A C 1
ATOM 1249 O O . GLU A 1 153 ? 5.336 10.565 2.767 1.00 70.19 153 GLU A O 1
ATOM 1254 N N . GLU A 1 154 ? 4.053 10.095 0.986 1.00 63.19 154 GLU A N 1
ATOM 1255 C CA . GLU A 1 154 ? 3.333 11.372 1.009 1.00 63.19 154 GLU A CA 1
ATOM 1256 C C . GLU A 1 154 ? 1.844 11.238 1.299 1.00 63.19 154 GLU A C 1
ATOM 1258 O O . GLU A 1 154 ? 1.158 10.317 0.842 1.00 63.19 154 GLU A O 1
ATOM 1263 N N . ILE A 1 155 ? 1.341 12.256 1.999 1.00 57.78 155 ILE A N 1
ATOM 1264 C CA . ILE A 1 155 ? -0.075 12.511 2.251 1.00 57.78 155 ILE A CA 1
ATOM 1265 C C . ILE A 1 155 ? -0.379 13.906 1.672 1.00 57.78 155 ILE A C 1
ATOM 1267 O O . ILE A 1 155 ? -0.240 14.919 2.352 1.00 57.78 155 ILE A O 1
ATOM 1271 N N . GLY A 1 156 ? -0.690 13.984 0.371 1.00 47.47 156 GLY A N 1
ATOM 1272 C CA . GLY A 1 156 ? -0.699 15.244 -0.402 1.00 47.47 156 GLY A CA 1
ATOM 1273 C C . GLY A 1 156 ? -2.073 15.877 -0.690 1.00 47.47 156 GLY A C 1
ATOM 1274 O O . GLY A 1 156 ? -3.110 15.374 -0.278 1.00 47.47 156 GLY A O 1
ATOM 1275 N N . TYR A 1 157 ? -2.106 17.003 -1.425 1.00 36.88 157 TYR A N 1
ATOM 1276 C CA . TYR A 1 157 ? -3.327 17.785 -1.738 1.00 36.88 157 TYR A CA 1
ATOM 1277 C C . TYR A 1 157 ? -4.163 17.225 -2.914 1.00 36.88 157 TYR A C 1
ATOM 1279 O O . TYR A 1 157 ? -5.285 17.661 -3.160 1.00 36.88 157 TYR A O 1
ATOM 1287 N N . HIS A 1 158 ? -3.676 16.212 -3.621 1.00 41.09 158 HIS A N 1
ATOM 1288 C CA . HIS A 1 158 ? -4.231 15.764 -4.905 1.00 41.09 158 HIS A CA 1
ATOM 1289 C C . HIS A 1 158 ? -5.390 14.746 -4.805 1.00 41.09 158 HIS A C 1
ATOM 1291 O O . HIS A 1 158 ? -5.720 14.061 -5.772 1.00 41.09 158 HIS A O 1
ATOM 1297 N N . PHE A 1 159 ? -6.080 14.712 -3.660 1.00 43.28 159 PHE A N 1
ATOM 1298 C CA . PHE A 1 159 ? -7.298 13.919 -3.410 1.00 43.28 159 PHE A CA 1
ATOM 1299 C C . PHE A 1 159 ? -8.494 14.280 -4.320 1.00 43.28 159 PHE A C 1
ATOM 1301 O O . PHE A 1 159 ? -9.547 13.658 -4.221 1.00 43.28 159 PHE A O 1
ATOM 1308 N N . GLY A 1 160 ? -8.333 15.264 -5.208 1.00 32.28 160 GLY A N 1
ATOM 1309 C CA . GLY A 1 160 ? -9.245 15.577 -6.298 1.00 32.28 160 GLY A CA 1
ATOM 1310 C C . GLY A 1 160 ? -8.510 15.516 -7.637 1.00 32.28 160 GLY A C 1
ATOM 1311 O O . GLY A 1 160 ? -7.562 16.259 -7.875 1.00 32.28 160 GLY A O 1
ATOM 1312 N N . SER A 1 161 ? -9.000 14.650 -8.517 1.00 33.25 161 SER A N 1
ATOM 1313 C CA . SER A 1 161 ? -8.741 14.549 -9.960 1.00 33.25 161 SER A CA 1
ATOM 1314 C C . SER A 1 161 ? -7.445 13.936 -10.504 1.00 33.25 161 SER A C 1
ATOM 1316 O O . SER A 1 161 ? -7.518 13.553 -11.659 1.00 33.25 161 SER A O 1
ATOM 1318 N N . ASN A 1 162 ? -6.333 13.742 -9.768 1.00 34.50 162 ASN A N 1
ATOM 1319 C CA . ASN A 1 162 ? -5.184 12.988 -10.334 1.00 34.50 162 ASN A CA 1
ATOM 1320 C C . ASN A 1 162 ? -4.124 12.409 -9.357 1.00 34.50 162 ASN A C 1
ATOM 1322 O O . ASN A 1 162 ? -3.139 11.851 -9.841 1.00 34.50 162 ASN A O 1
ATOM 1326 N N . ALA A 1 163 ? -4.280 12.446 -8.018 1.00 38.34 163 ALA A N 1
ATOM 1327 C CA . ALA A 1 163 ? -3.413 11.609 -7.168 1.00 38.34 163 ALA A CA 1
ATOM 1328 C C . ALA A 1 163 ? -3.961 10.209 -6.938 1.00 38.34 163 ALA A C 1
ATOM 1330 O O . ALA A 1 163 ? -4.998 9.981 -6.317 1.00 38.34 163 ALA A O 1
ATOM 1331 N N . ARG A 1 164 ? -3.114 9.298 -7.396 1.00 49.72 164 ARG A N 1
ATOM 1332 C CA . ARG A 1 164 ? -2.953 7.882 -7.098 1.00 49.72 164 ARG A CA 1
ATOM 1333 C C . ARG A 1 164 ? -2.880 7.633 -5.583 1.00 49.72 164 ARG A C 1
ATOM 1335 O O . ARG A 1 164 ? -1.803 7.476 -5.012 1.00 49.72 164 ARG A O 1
ATOM 1342 N N . ASN A 1 165 ? -4.027 7.668 -4.912 1.00 61.44 165 ASN A N 1
ATOM 1343 C CA . ASN A 1 165 ? -4.097 7.538 -3.459 1.00 61.44 165 ASN A CA 1
ATOM 1344 C C . ASN A 1 165 ? -3.842 6.095 -3.028 1.00 61.44 165 ASN A C 1
ATOM 1346 O O . ASN A 1 165 ? -4.608 5.206 -3.354 1.00 61.44 165 ASN A O 1
ATOM 1350 N N . ARG A 1 166 ? -2.802 5.852 -2.231 1.00 75.31 166 ARG A N 1
ATOM 1351 C CA . ARG A 1 166 ? -2.417 4.517 -1.734 1.00 75.31 166 ARG A CA 1
ATOM 1352 C C . ARG A 1 166 ? -3.245 4.080 -0.521 1.00 75.31 166 ARG A C 1
ATOM 1354 O O . ARG A 1 166 ? -2.694 3.718 0.520 1.00 75.31 166 ARG A O 1
ATOM 1361 N N . SER A 1 167 ? -4.562 4.246 -0.617 1.00 85.38 167 SER A N 1
ATOM 1362 C CA . SER A 1 167 ? -5.476 4.152 0.516 1.00 85.38 167 SER A CA 1
ATOM 1363 C C . SER A 1 167 ? -6.296 2.871 0.519 1.00 85.38 167 SER A C 1
ATOM 1365 O O . SER A 1 167 ? -6.643 2.334 -0.534 1.00 85.38 167 SER A O 1
ATOM 1367 N N . PHE A 1 168 ? -6.635 2.428 1.724 1.00 93.31 168 PHE A N 1
ATOM 1368 C CA . PHE A 1 168 ? -7.433 1.240 1.994 1.00 93.31 168 PHE A CA 1
ATOM 1369 C C . PHE A 1 168 ? -8.383 1.572 3.134 1.00 93.31 168 PHE A C 1
ATOM 1371 O O . PHE A 1 168 ? -7.950 1.902 4.240 1.00 93.31 168 PHE A O 1
ATOM 1378 N N . GLY A 1 169 ? -9.678 1.539 2.859 1.00 93.62 169 GLY A N 1
ATOM 1379 C CA . GLY A 1 169 ? -10.695 2.007 3.777 1.00 93.62 169 GLY A CA 1
ATOM 1380 C C . GLY A 1 169 ? -11.905 1.097 3.820 1.00 93.62 169 GLY A C 1
ATOM 1381 O O . GLY A 1 169 ? -12.292 0.471 2.832 1.00 93.62 169 GLY A O 1
ATOM 1382 N N . ILE A 1 170 ? -12.517 1.061 4.992 1.00 95.00 170 ILE A N 1
ATOM 1383 C CA . ILE A 1 170 ? -13.810 0.431 5.215 1.00 95.00 170 ILE A CA 1
ATOM 1384 C C . ILE A 1 170 ? -14.805 1.471 5.699 1.00 95.00 170 ILE A C 1
ATOM 1386 O O . ILE A 1 170 ? -14.425 2.535 6.194 1.00 95.00 170 ILE A O 1
ATOM 1390 N N . ASN A 1 171 ? -16.084 1.135 5.581 1.00 91.88 171 ASN A N 1
ATOM 1391 C CA . ASN A 1 171 ? -17.177 2.036 5.897 1.00 91.88 171 ASN A CA 1
ATOM 1392 C C . ASN A 1 171 ? -17.056 3.385 5.154 1.00 91.88 171 ASN A C 1
ATOM 1394 O O . ASN A 1 171 ? -17.335 4.449 5.699 1.00 91.88 171 ASN A O 1
ATOM 1398 N N . MET A 1 172 ? -16.566 3.321 3.913 1.00 89.56 172 MET A N 1
ATOM 1399 C CA . MET A 1 172 ? -16.263 4.477 3.073 1.00 89.56 172 MET A CA 1
ATOM 1400 C C . MET A 1 172 ? -17.477 4.897 2.242 1.00 89.56 172 MET A C 1
ATOM 1402 O O . MET A 1 172 ? -18.470 4.171 2.144 1.00 89.56 172 MET A O 1
ATOM 1406 N N . SER A 1 173 ? -17.361 6.066 1.607 1.00 85.88 173 SER A N 1
ATOM 1407 C CA . SER A 1 173 ? -18.375 6.629 0.706 1.00 85.88 173 SER A CA 1
ATOM 1408 C C . SER A 1 173 ? -19.720 6.925 1.387 1.00 85.88 173 SER A C 1
ATOM 1410 O O . SER A 1 173 ? -20.740 7.010 0.716 1.00 85.88 173 SER A O 1
ATOM 1412 N N . ASN A 1 174 ? -19.727 7.089 2.712 1.00 83.69 174 ASN A N 1
ATOM 1413 C CA . ASN A 1 174 ? -20.884 7.603 3.438 1.00 83.69 174 ASN A CA 1
ATOM 1414 C C . ASN A 1 174 ? -20.971 9.127 3.274 1.00 83.69 174 ASN A C 1
ATOM 1416 O O . ASN A 1 174 ? -19.948 9.816 3.293 1.00 83.69 174 ASN A O 1
ATOM 1420 N N . ASP A 1 175 ? -22.188 9.645 3.160 1.00 78.94 175 ASP A N 1
ATOM 1421 C CA . ASP A 1 175 ? -22.496 11.073 3.188 1.00 78.94 175 ASP A CA 1
ATOM 1422 C C . ASP A 1 175 ? -23.728 11.347 4.078 1.00 78.94 175 ASP A C 1
ATOM 1424 O O . ASP A 1 175 ? -24.215 10.465 4.785 1.00 78.94 175 ASP A O 1
ATOM 1428 N N . ASN A 1 176 ? -24.215 12.592 4.098 1.00 75.12 176 ASN A N 1
ATOM 1429 C CA . ASN A 1 176 ? -25.352 12.978 4.941 1.00 75.12 176 ASN A CA 1
ATOM 1430 C C . ASN A 1 176 ? -26.685 12.324 4.524 1.00 75.12 176 ASN A C 1
ATOM 1432 O O . ASN A 1 176 ? -27.614 12.281 5.330 1.00 75.12 176 ASN A O 1
ATOM 1436 N N . GLU A 1 177 ? -26.794 11.845 3.288 1.00 78.06 177 GLU A N 1
ATOM 1437 C CA . GLU A 1 177 ? -28.007 11.274 2.699 1.00 78.06 177 GLU A CA 1
ATOM 1438 C C . GLU A 1 177 ? -27.929 9.746 2.569 1.00 78.06 177 GLU A C 1
ATOM 1440 O O . GLU A 1 177 ? -28.963 9.072 2.570 1.00 78.06 177 GLU A O 1
ATOM 1445 N N . LYS A 1 178 ? -26.721 9.186 2.439 1.00 82.06 178 LYS A N 1
ATOM 1446 C CA . LYS A 1 178 ? -26.487 7.778 2.115 1.00 82.06 178 LYS A CA 1
ATOM 1447 C C . LYS A 1 178 ? -25.367 7.173 2.949 1.00 82.06 178 LYS A C 1
ATOM 1449 O O . LYS A 1 178 ? -24.214 7.589 2.898 1.00 82.06 178 LYS A O 1
ATOM 1454 N N . ASP A 1 179 ? -25.699 6.062 3.595 1.00 85.81 179 ASP A N 1
ATOM 1455 C CA . ASP A 1 179 ? -24.731 5.176 4.230 1.00 85.81 179 ASP A CA 1
ATOM 1456 C C . ASP A 1 179 ? -24.338 4.055 3.238 1.00 85.81 179 ASP A C 1
ATOM 1458 O O . ASP A 1 179 ? -24.894 2.954 3.286 1.00 85.81 179 ASP A O 1
ATOM 1462 N N . ILE A 1 180 ? -23.407 4.316 2.310 1.00 89.25 180 ILE A N 1
ATOM 1463 C CA . ILE A 1 180 ? -22.940 3.318 1.319 1.00 89.25 180 ILE A CA 1
ATOM 1464 C C . ILE A 1 180 ? -22.155 2.177 1.984 1.00 89.25 180 ILE A C 1
ATOM 1466 O O . ILE A 1 180 ? -22.246 1.022 1.557 1.00 89.25 180 ILE A O 1
ATOM 1470 N N . ARG A 1 181 ? -21.386 2.490 3.032 1.00 92.62 181 ARG A N 1
ATOM 1471 C CA . ARG A 1 181 ? -20.588 1.553 3.838 1.00 92.62 181 ARG A CA 1
ATOM 1472 C C . ARG A 1 181 ? -19.686 0.680 2.966 1.00 92.62 181 ARG A C 1
ATOM 1474 O O . ARG A 1 181 ? -19.686 -0.547 3.079 1.00 92.62 181 ARG A O 1
ATOM 1481 N N . ALA A 1 182 ? -18.953 1.302 2.049 1.00 93.75 182 ALA A N 1
ATOM 1482 C CA . ALA A 1 182 ? -18.128 0.600 1.075 1.00 93.75 182 ALA A CA 1
ATOM 1483 C C . ALA A 1 182 ? -16.813 0.086 1.675 1.00 93.75 182 ALA A C 1
ATOM 1485 O O . ALA A 1 182 ? -16.252 0.684 2.599 1.00 93.75 182 ALA A O 1
ATOM 1486 N N . ILE A 1 183 ? -16.296 -0.999 1.098 1.00 96.44 183 ILE A N 1
ATOM 1487 C CA . ILE A 1 183 ? -14.850 -1.245 1.069 1.00 96.44 183 ILE A CA 1
ATOM 1488 C C . ILE A 1 183 ? -14.302 -0.462 -0.120 1.00 96.44 183 ILE A C 1
ATOM 1490 O O . ILE A 1 183 ? -14.783 -0.637 -1.238 1.00 96.44 183 ILE A O 1
ATOM 1494 N N . LEU A 1 184 ? -13.300 0.378 0.112 1.00 92.56 184 LEU A N 1
ATOM 1495 C CA . LEU A 1 184 ? -12.660 1.182 -0.924 1.00 92.56 184 LEU A CA 1
ATOM 1496 C C . LEU A 1 184 ? -11.154 1.034 -0.802 1.00 92.56 184 LEU A C 1
ATOM 1498 O O . LEU A 1 184 ? -10.596 1.250 0.270 1.00 92.56 184 LEU A O 1
ATOM 1502 N N . PHE A 1 185 ? -10.482 0.708 -1.897 1.00 92.69 185 PHE A N 1
ATOM 1503 C CA . PHE A 1 185 ? -9.024 0.703 -1.924 1.00 92.69 185 PHE A CA 1
ATOM 1504 C C . PHE A 1 185 ? -8.481 1.052 -3.301 1.00 92.69 185 PHE A C 1
ATOM 1506 O O . PHE A 1 185 ? -9.208 1.030 -4.293 1.00 92.69 185 PHE A O 1
ATOM 1513 N N . HIS A 1 186 ? -7.188 1.344 -3.360 1.00 87.75 186 HIS A N 1
ATOM 1514 C CA . HIS A 1 186 ? -6.454 1.417 -4.615 1.00 87.75 186 HIS A CA 1
ATOM 1515 C C . HIS A 1 186 ? -5.459 0.270 -4.670 1.00 87.75 186 HIS A C 1
ATOM 1517 O O . HIS A 1 186 ? -4.777 -0.010 -3.680 1.00 87.75 186 HIS A O 1
ATOM 1523 N N . GLN A 1 187 ? -5.382 -0.415 -5.810 1.00 86.94 187 GLN A N 1
ATOM 1524 C CA . GLN A 1 187 ? -4.404 -1.487 -5.933 1.00 86.94 187 GLN A CA 1
ATOM 1525 C C . GLN A 1 187 ? -2.975 -0.924 -5.828 1.00 86.94 187 GLN A C 1
ATOM 1527 O O . GLN A 1 187 ? -2.707 0.156 -6.356 1.00 86.94 187 GLN A O 1
ATOM 1532 N N . PRO A 1 188 ? -2.040 -1.633 -5.181 1.00 87.19 188 PRO A N 1
ATOM 1533 C CA . PRO A 1 188 ? -0.638 -1.243 -5.172 1.00 87.19 188 PRO A CA 1
ATOM 1534 C C . PRO A 1 188 ? -0.050 -1.021 -6.572 1.00 87.19 188 PRO A C 1
ATOM 1536 O O . PRO A 1 188 ? -0.485 -1.643 -7.540 1.00 87.19 188 PRO A O 1
ATOM 1539 N N . VAL A 1 189 ? 0.982 -0.176 -6.660 1.00 81.38 189 VAL A N 1
ATOM 1540 C CA . VAL A 1 189 ? 1.786 0.135 -7.864 1.00 81.38 189 VAL A CA 1
ATOM 1541 C C . VAL A 1 189 ? 1.033 0.878 -8.978 1.00 81.38 189 VAL A C 1
ATOM 1543 O O . VAL A 1 189 ? 1.512 1.916 -9.434 1.00 81.38 189 VAL A O 1
ATOM 1546 N N . PHE A 1 190 ? -0.129 0.382 -9.402 1.00 80.19 190 PHE A N 1
ATOM 1547 C CA . PHE A 1 190 ? -0.923 0.938 -10.505 1.00 80.19 190 PHE A CA 1
ATOM 1548 C C . PHE A 1 190 ? -1.999 1.918 -10.034 1.00 80.19 190 PHE A C 1
ATOM 1550 O O . PHE A 1 190 ? -2.324 2.865 -10.745 1.00 80.19 190 PHE A O 1
ATOM 1557 N N . TRP A 1 191 ? -2.474 1.754 -8.797 1.00 78.88 191 TRP A N 1
ATOM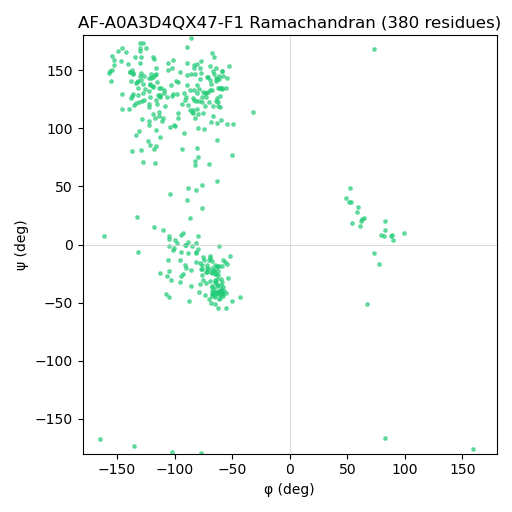 1558 C CA . TRP A 1 191 ? -3.371 2.687 -8.111 1.00 78.88 191 TRP A CA 1
ATOM 1559 C C . TRP A 1 191 ? -4.757 2.848 -8.733 1.00 78.88 191 TRP A C 1
ATOM 1561 O O . TRP A 1 191 ? -5.433 3.838 -8.461 1.00 78.88 191 TRP A O 1
ATOM 1571 N N . ASP A 1 192 ? -5.222 1.871 -9.509 1.00 84.19 192 ASP A N 1
ATOM 1572 C CA . ASP A 1 192 ? -6.628 1.805 -9.899 1.00 84.19 192 ASP A CA 1
ATOM 1573 C C . ASP A 1 192 ? -7.515 1.686 -8.656 1.00 84.19 192 ASP A C 1
ATOM 1575 O O . ASP A 1 192 ? -7.229 0.904 -7.741 1.00 84.19 192 ASP A O 1
ATOM 1579 N N . ARG A 1 193 ? -8.590 2.477 -8.627 1.00 86.19 193 ARG A N 1
ATOM 1580 C CA . ARG A 1 193 ? -9.552 2.517 -7.525 1.00 86.19 193 ARG A CA 1
ATOM 1581 C C . ARG A 1 193 ? -10.579 1.397 -7.664 1.00 86.19 193 ARG A C 1
ATOM 1583 O O . ARG A 1 193 ? -11.219 1.261 -8.703 1.00 86.19 193 ARG A O 1
ATOM 1590 N N . PHE A 1 194 ? -10.815 0.689 -6.567 1.00 91.25 194 PHE A N 1
ATOM 1591 C CA . PHE A 1 194 ? -11.872 -0.303 -6.415 1.00 91.25 194 PHE A CA 1
ATOM 1592 C C . PHE A 1 194 ? -12.825 0.122 -5.298 1.00 91.25 194 PHE A C 1
ATOM 1594 O O . PHE A 1 194 ? -12.396 0.573 -4.234 1.00 91.25 194 PHE A O 1
ATOM 1601 N N . ASP A 1 195 ? -14.124 -0.004 -5.559 1.00 91.38 195 ASP A N 1
ATOM 1602 C CA . ASP A 1 195 ? -15.199 0.422 -4.663 1.00 91.38 195 ASP A CA 1
ATOM 1603 C C . ASP A 1 195 ? -16.267 -0.678 -4.605 1.00 91.38 195 ASP A C 1
ATOM 1605 O O . ASP A 1 195 ? -16.829 -1.065 -5.633 1.00 91.38 195 ASP A O 1
ATOM 1609 N N . PHE A 1 196 ? -16.515 -1.208 -3.407 1.00 95.31 196 PHE A N 1
ATOM 1610 C CA . PHE A 1 196 ? -17.452 -2.301 -3.151 1.00 95.31 196 PHE A CA 1
ATOM 1611 C C . PHE A 1 196 ? -18.505 -1.871 -2.114 1.00 95.31 196 PHE A C 1
ATOM 1613 O O . PHE A 1 196 ? -18.311 -2.077 -0.905 1.00 95.31 196 PHE A O 1
ATOM 1620 N N . PRO A 1 197 ? -19.630 -1.284 -2.566 1.00 95.00 197 PRO A N 1
ATOM 1621 C CA . PRO A 1 197 ? -20.730 -0.845 -1.710 1.00 95.00 197 PRO A CA 1
ATOM 1622 C C . PRO A 1 197 ? -21.278 -1.944 -0.792 1.00 95.00 197 PRO A C 1
ATOM 1624 O O . PRO A 1 197 ? -21.362 -3.111 -1.173 1.00 95.00 197 PRO A O 1
ATOM 1627 N N . GLY A 1 198 ? -21.667 -1.572 0.430 1.00 94.62 198 GLY A N 1
ATOM 1628 C CA . GLY A 1 198 ? -22.295 -2.460 1.416 1.00 94.62 198 GLY A CA 1
ATOM 1629 C C . GLY A 1 198 ? -21.366 -3.479 2.086 1.00 94.62 198 GLY A C 1
ATOM 1630 O O . GLY A 1 198 ? -21.775 -4.156 3.033 1.00 94.62 198 GLY A O 1
ATOM 1631 N N . ARG A 1 199 ? -20.109 -3.598 1.646 1.00 95.81 199 ARG A N 1
ATOM 1632 C CA . ARG A 1 199 ? -19.177 -4.613 2.165 1.00 95.81 199 ARG A CA 1
ATOM 1633 C C . ARG A 1 199 ? -18.334 -4.143 3.348 1.00 95.81 199 ARG A C 1
ATOM 1635 O O . ARG A 1 199 ? -17.832 -4.975 4.092 1.00 95.81 199 ARG A O 1
ATOM 1642 N N . GLY A 1 200 ? -18.224 -2.837 3.569 1.00 95.75 200 GLY A N 1
ATOM 1643 C CA . GLY A 1 200 ? -17.386 -2.227 4.605 1.00 95.75 200 GLY A CA 1
ATOM 1644 C C . GLY A 1 200 ? -18.111 -1.926 5.913 1.00 95.75 200 GLY A C 1
ATOM 1645 O O . GLY A 1 200 ? -17.547 -1.244 6.762 1.00 95.75 200 GLY A O 1
ATOM 1646 N N . ALA A 1 201 ? -19.358 -2.374 6.064 1.00 93.75 201 ALA A N 1
ATOM 1647 C CA . ALA A 1 201 ? -20.127 -2.182 7.286 1.00 93.75 201 ALA A CA 1
ATOM 1648 C C . ALA A 1 201 ? -19.450 -2.852 8.494 1.00 93.75 201 ALA A C 1
ATOM 1650 O O . ALA A 1 201 ? -18.869 -3.930 8.379 1.00 93.75 201 ALA A O 1
ATOM 1651 N N . ILE A 1 202 ? -19.575 -2.210 9.653 1.00 93.38 202 ILE A N 1
ATOM 1652 C CA . ILE A 1 202 ? -19.043 -2.681 10.933 1.00 93.38 202 ILE A CA 1
ATOM 1653 C C . ILE A 1 202 ? -20.156 -2.760 11.982 1.00 93.38 202 ILE A C 1
ATOM 1655 O O . ILE A 1 202 ? -21.249 -2.226 11.773 1.00 93.38 202 ILE A O 1
ATOM 1659 N N . ASN A 1 203 ? -19.877 -3.378 13.130 1.00 92.75 203 ASN A N 1
ATOM 1660 C CA . ASN A 1 203 ? -20.776 -3.332 14.277 1.00 92.75 203 ASN A CA 1
ATOM 1661 C C . ASN A 1 203 ? -20.873 -1.885 14.772 1.00 92.75 203 ASN A C 1
ATOM 1663 O O . ASN A 1 203 ? -19.861 -1.251 15.081 1.00 92.75 203 ASN A O 1
ATOM 1667 N N . ALA A 1 204 ? -22.100 -1.363 14.819 1.00 87.81 204 ALA A N 1
ATOM 1668 C CA . ALA A 1 204 ? -22.370 0.013 15.227 1.00 87.81 204 ALA A CA 1
ATOM 1669 C C . ALA A 1 204 ? -22.010 0.266 16.699 1.00 87.81 204 ALA A C 1
ATOM 1671 O O . ALA A 1 204 ? -21.587 1.364 17.047 1.00 87.81 204 ALA A O 1
ATOM 1672 N N . GLU A 1 205 ? -22.164 -0.755 17.539 1.00 88.06 205 GLU A N 1
ATOM 1673 C CA . GLU A 1 205 ? -21.876 -0.707 18.967 1.00 88.06 205 GLU A CA 1
ATOM 1674 C C . GLU A 1 205 ? -20.717 -1.663 19.283 1.00 88.06 205 GLU A C 1
ATOM 1676 O O . GLU A 1 205 ? -20.654 -2.778 18.757 1.00 88.06 205 GLU A O 1
ATOM 1681 N N . GLY A 1 206 ? -19.812 -1.237 20.164 1.00 91.88 206 GLY A N 1
ATOM 1682 C CA . GLY A 1 206 ? -18.681 -2.049 20.615 1.00 91.88 206 GLY A CA 1
ATOM 1683 C C . GLY A 1 206 ? -17.462 -2.038 19.685 1.00 91.88 206 GLY A C 1
ATOM 1684 O O . GLY A 1 206 ? -17.314 -1.179 18.813 1.00 91.88 206 GLY A O 1
ATOM 1685 N N . TYR A 1 207 ? -16.549 -2.976 19.941 1.00 96.31 207 TYR A N 1
ATOM 1686 C CA . TYR A 1 207 ? -15.297 -3.106 19.200 1.00 96.31 207 TYR A CA 1
ATOM 1687 C C . TYR A 1 207 ? -15.478 -3.864 17.891 1.00 96.31 207 TYR A C 1
ATOM 1689 O O . TYR A 1 207 ? -16.256 -4.811 17.784 1.00 96.31 207 TYR A O 1
ATOM 1697 N N . ASN A 1 208 ? -14.686 -3.447 16.916 1.00 97.62 208 ASN A N 1
ATOM 1698 C CA . ASN A 1 208 ? -14.544 -4.050 15.612 1.00 97.62 208 ASN A CA 1
ATOM 1699 C C . ASN A 1 208 ? -13.083 -4.422 15.393 1.00 97.62 208 ASN A C 1
ATOM 1701 O O . ASN A 1 208 ? -12.188 -3.678 15.795 1.00 97.62 208 ASN A O 1
ATOM 1705 N N . HIS A 1 209 ? -12.860 -5.549 14.728 1.00 98.00 209 HIS A N 1
ATOM 1706 C CA . HIS A 1 209 ? -11.540 -6.000 14.312 1.00 98.00 209 HIS A CA 1
ATOM 1707 C C . HIS A 1 209 ? -11.472 -6.006 12.794 1.00 98.00 209 HIS A C 1
ATOM 1709 O O . HIS A 1 209 ? -12.334 -6.593 12.135 1.00 98.00 209 HIS A O 1
ATOM 1715 N N . ILE A 1 210 ? -10.442 -5.381 12.240 1.00 98.06 210 ILE A N 1
ATOM 1716 C CA . ILE A 1 210 ? -10.238 -5.318 10.797 1.00 98.06 210 ILE A CA 1
ATOM 1717 C C . ILE A 1 210 ? -8.843 -5.799 10.455 1.00 98.06 210 ILE A C 1
ATOM 1719 O O . ILE A 1 210 ? -7.884 -5.435 11.130 1.00 98.06 210 ILE A O 1
ATOM 1723 N N . SER A 1 211 ? -8.744 -6.589 9.393 1.00 98.38 211 SER A N 1
ATOM 1724 C CA . SER A 1 211 ? -7.476 -7.041 8.834 1.00 98.38 211 SER A CA 1
ATOM 1725 C C . SER A 1 211 ? -7.456 -6.743 7.351 1.00 98.38 211 SER A C 1
ATOM 1727 O O . SER A 1 211 ? -8.317 -7.210 6.602 1.00 98.38 211 SER A O 1
ATOM 1729 N N . TRP A 1 212 ? -6.445 -6.005 6.925 1.00 98.38 212 TRP A N 1
ATOM 1730 C CA . TRP A 1 212 ? -6.107 -5.868 5.520 1.00 98.38 212 TRP A CA 1
ATOM 1731 C C . TRP A 1 212 ? -4.850 -6.663 5.230 1.00 98.38 212 TRP A C 1
ATOM 1733 O O . TRP A 1 212 ? -3.831 -6.490 5.895 1.00 98.38 212 TRP A O 1
ATOM 1743 N N . ILE A 1 213 ? -4.936 -7.535 4.233 1.00 97.19 213 ILE A N 1
ATOM 1744 C CA . ILE A 1 213 ? -3.842 -8.381 3.763 1.00 97.19 213 ILE A CA 1
ATOM 1745 C C . ILE A 1 213 ? -3.572 -7.961 2.320 1.00 97.19 213 ILE A C 1
ATOM 1747 O O . ILE A 1 213 ? -4.404 -8.196 1.446 1.00 97.19 213 ILE A O 1
ATOM 1751 N N . VAL A 1 214 ? -2.443 -7.291 2.084 1.00 95.31 214 VAL A N 1
ATOM 1752 C CA . VAL A 1 214 ? -2.065 -6.727 0.782 1.00 95.31 214 VAL A CA 1
ATOM 1753 C C . VAL A 1 214 ? -0.860 -7.505 0.262 1.00 95.31 214 VAL A C 1
ATOM 1755 O O . VAL A 1 214 ? 0.288 -7.218 0.613 1.00 95.31 214 VAL A O 1
ATOM 1758 N N . CYS A 1 215 ? -1.120 -8.546 -0.534 1.00 87.75 215 CYS A N 1
ATOM 1759 C CA . CYS A 1 215 ? -0.105 -9.532 -0.908 1.00 87.75 215 CYS A CA 1
ATOM 1760 C C . CYS A 1 215 ? 0.024 -9.779 -2.405 1.00 87.75 215 CYS A C 1
ATOM 1762 O O . CYS A 1 215 ? -0.779 -9.315 -3.204 1.00 87.75 215 CYS A O 1
ATOM 1764 N N . GLU A 1 216 ? 1.033 -10.572 -2.770 1.00 85.31 216 GLU A N 1
ATOM 1765 C CA . GLU A 1 216 ? 1.252 -11.068 -4.133 1.00 85.31 216 GLU A CA 1
ATOM 1766 C C . GLU A 1 216 ? 0.237 -12.135 -4.557 1.00 85.31 216 GLU A C 1
ATOM 1768 O O . GLU A 1 216 ? 0.092 -12.387 -5.746 1.00 85.31 216 GLU A O 1
ATOM 1773 N N . LYS A 1 217 ? -0.437 -12.786 -3.600 1.00 88.19 217 LYS A N 1
ATOM 1774 C CA . LYS A 1 217 ? -1.439 -13.825 -3.882 1.00 88.19 217 LYS A CA 1
ATOM 1775 C C . LYS A 1 217 ? -2.857 -13.323 -3.679 1.00 88.19 217 LYS A C 1
ATOM 1777 O O . LYS A 1 217 ? -3.707 -13.571 -4.517 1.00 88.19 217 LYS A O 1
ATOM 1782 N N . HIS A 1 218 ? -3.098 -12.616 -2.577 1.00 93.25 218 HIS A N 1
ATOM 1783 C CA . HIS A 1 218 ? -4.421 -12.136 -2.192 1.00 93.25 218 HIS A CA 1
ATOM 1784 C C . HIS A 1 218 ? -4.363 -10.662 -1.787 1.00 93.25 218 HIS A C 1
ATOM 1786 O O . HIS A 1 218 ? -3.445 -10.247 -1.080 1.00 93.25 218 HIS A O 1
ATOM 1792 N N . LEU A 1 219 ? -5.376 -9.896 -2.187 1.00 96.50 219 LEU A N 1
ATOM 1793 C CA . LEU A 1 219 ? -5.723 -8.617 -1.577 1.00 96.50 219 LEU A CA 1
ATOM 1794 C C . LEU A 1 219 ? -7.054 -8.825 -0.860 1.00 96.50 219 LEU A C 1
ATOM 1796 O O . LEU A 1 219 ? -8.088 -8.980 -1.511 1.00 96.50 219 LEU A O 1
ATOM 1800 N N . ALA A 1 220 ? -7.019 -8.892 0.469 1.00 97.69 220 ALA A N 1
ATOM 1801 C CA . ALA A 1 220 ? -8.174 -9.260 1.277 1.00 97.69 220 ALA A CA 1
ATOM 1802 C C . ALA A 1 220 ? -8.485 -8.232 2.366 1.00 97.69 220 ALA A C 1
ATOM 1804 O O . ALA A 1 220 ? -7.583 -7.654 2.975 1.00 97.69 220 ALA A O 1
ATOM 1805 N N . CYS A 1 221 ? -9.780 -8.058 2.625 1.00 98.25 221 CYS A N 1
ATOM 1806 C CA . CYS A 1 221 ? -10.318 -7.280 3.730 1.00 98.25 221 CYS A CA 1
ATOM 1807 C C . CYS A 1 221 ? -11.210 -8.189 4.577 1.00 98.25 221 CYS A C 1
ATOM 1809 O O . CYS A 1 221 ? -12.209 -8.736 4.096 1.00 98.25 221 CYS A O 1
ATOM 1811 N N . ILE A 1 222 ? -10.827 -8.355 5.838 1.00 98.44 222 ILE A N 1
ATOM 1812 C CA . ILE A 1 222 ? -11.541 -9.150 6.830 1.00 98.44 222 ILE A CA 1
ATOM 1813 C C . ILE A 1 222 ? -12.082 -8.184 7.875 1.00 98.44 222 ILE A C 1
ATOM 1815 O O . ILE A 1 222 ? -11.328 -7.378 8.418 1.00 98.44 222 ILE A O 1
ATOM 1819 N N . ILE A 1 223 ? -13.375 -8.269 8.168 1.00 98.12 223 ILE A N 1
ATOM 1820 C CA . ILE A 1 223 ? -14.041 -7.438 9.173 1.00 98.12 223 ILE A CA 1
ATOM 1821 C C . ILE A 1 223 ? -14.764 -8.376 10.131 1.00 98.12 223 ILE A C 1
ATOM 1823 O O . ILE A 1 223 ? -15.556 -9.207 9.700 1.00 98.12 223 ILE A O 1
ATOM 1827 N N . ASN A 1 224 ? -14.480 -8.263 11.428 1.00 97.31 224 ASN A N 1
ATOM 1828 C CA . ASN A 1 224 ? -15.131 -9.022 12.501 1.00 97.31 224 ASN A CA 1
ATOM 1829 C C . ASN A 1 224 ? -15.155 -10.547 12.276 1.00 97.31 224 ASN A C 1
ATOM 1831 O O . ASN A 1 224 ? -16.122 -11.218 12.621 1.00 97.31 224 ASN A O 1
ATOM 1835 N N . GLY A 1 225 ? -14.081 -11.095 11.700 1.00 96.19 225 GLY A N 1
ATOM 1836 C CA . GLY A 1 225 ? -13.957 -12.530 11.419 1.00 96.19 225 GLY A CA 1
ATOM 1837 C C . GLY A 1 225 ? -14.650 -13.000 10.135 1.00 96.19 225 GLY A C 1
ATOM 1838 O O . GLY A 1 225 ? -14.671 -14.200 9.872 1.00 96.19 225 GLY A O 1
ATOM 1839 N N . GLU A 1 226 ? -15.171 -12.088 9.314 1.00 97.38 226 GLU A N 1
ATOM 1840 C CA . GLU A 1 226 ? -15.754 -12.380 8.002 1.00 97.38 226 GLU A CA 1
ATOM 1841 C C . GLU A 1 226 ? -14.843 -11.862 6.879 1.00 97.38 226 GLU A C 1
ATOM 1843 O O . GLU A 1 226 ? -14.397 -10.713 6.911 1.00 97.38 226 GLU A O 1
ATOM 1848 N N . VAL A 1 227 ? -14.578 -12.686 5.857 1.00 97.88 227 VAL A N 1
ATOM 1849 C CA . VAL A 1 227 ? -13.900 -12.243 4.627 1.00 97.88 227 VAL A CA 1
ATOM 1850 C C . VAL A 1 227 ? -14.893 -11.423 3.803 1.00 97.88 227 VAL A C 1
ATOM 1852 O O . VAL A 1 227 ? -15.743 -11.973 3.110 1.00 97.88 227 VAL A O 1
ATOM 1855 N N . ARG A 1 228 ? -14.796 -10.096 3.884 1.00 97.19 228 ARG A N 1
ATOM 1856 C CA . ARG A 1 228 ? -15.709 -9.168 3.193 1.00 97.19 228 ARG A CA 1
ATOM 1857 C C . ARG A 1 228 ? -15.280 -8.877 1.759 1.00 97.19 228 ARG A C 1
ATOM 1859 O O . ARG A 1 228 ? -16.092 -8.465 0.928 1.00 97.19 228 ARG A O 1
ATOM 1866 N N . TYR A 1 229 ? -14.000 -9.080 1.473 1.00 97.75 229 TYR A N 1
ATOM 1867 C CA . TYR A 1 229 ? -13.444 -9.032 0.131 1.00 97.75 229 TYR A CA 1
ATOM 1868 C C . TYR A 1 229 ? -12.169 -9.874 0.054 1.00 97.75 229 TYR A C 1
ATOM 1870 O O . TYR A 1 229 ? -11.340 -9.825 0.964 1.00 97.75 229 TYR A O 1
ATOM 1878 N N . CYS A 1 230 ? -11.986 -10.594 -1.051 1.00 97.38 230 CYS A N 1
ATOM 1879 C CA . CYS A 1 230 ? -10.719 -11.212 -1.420 1.00 97.38 230 CYS A CA 1
ATOM 1880 C C . CYS A 1 230 ? -10.581 -11.195 -2.942 1.00 97.38 230 CYS A C 1
ATOM 1882 O O . CYS A 1 230 ? -11.384 -11.801 -3.649 1.00 97.38 230 CYS A O 1
ATOM 1884 N N . GLY A 1 231 ? -9.574 -10.491 -3.446 1.00 96.44 231 GLY A N 1
ATOM 1885 C CA . GLY A 1 231 ? -9.257 -10.454 -4.867 1.00 96.44 231 GLY A CA 1
ATOM 1886 C C . GLY A 1 231 ? -7.887 -11.049 -5.164 1.00 96.44 231 GLY A C 1
ATOM 1887 O O . GLY A 1 231 ? -6.969 -10.993 -4.342 1.00 96.44 231 GLY A O 1
ATOM 1888 N N . THR A 1 232 ? -7.760 -11.583 -6.369 1.00 95.19 232 THR A N 1
ATOM 1889 C CA . THR A 1 232 ? -6.539 -12.148 -6.952 1.00 95.19 232 THR A CA 1
ATOM 1890 C C . THR A 1 232 ? -6.313 -11.549 -8.337 1.00 95.19 232 THR A C 1
ATOM 1892 O O . THR A 1 232 ? -7.168 -10.827 -8.855 1.00 95.19 232 THR A O 1
ATOM 1895 N N . ASN A 1 233 ? -5.171 -11.861 -8.949 1.00 91.56 233 ASN A N 1
ATOM 1896 C CA . ASN A 1 233 ? -4.854 -11.461 -10.320 1.00 91.56 233 ASN A CA 1
ATOM 1897 C C . ASN A 1 233 ? -4.856 -9.939 -10.543 1.00 91.56 233 ASN A C 1
ATOM 1899 O O . ASN A 1 233 ? -5.201 -9.452 -11.614 1.00 91.56 233 ASN A O 1
ATOM 1903 N N . PHE A 1 234 ? -4.488 -9.167 -9.521 1.00 91.69 234 PHE A N 1
ATOM 1904 C CA . PHE A 1 234 ? -4.223 -7.751 -9.729 1.00 91.69 234 PHE A CA 1
ATOM 1905 C C . PHE A 1 234 ? -2.925 -7.575 -10.526 1.00 91.69 234 PHE A C 1
ATOM 1907 O O . PHE A 1 234 ? -1.969 -8.309 -10.268 1.00 91.69 234 PHE A O 1
ATOM 1914 N N . PRO A 1 235 ? -2.827 -6.579 -11.419 1.00 87.81 235 PRO A N 1
ATOM 1915 C CA . PRO A 1 235 ? -1.603 -6.280 -12.161 1.00 87.81 235 PRO A CA 1
ATOM 1916 C C . PRO A 1 235 ? -0.316 -6.322 -11.314 1.00 87.81 235 PRO A C 1
ATOM 1918 O O . PRO A 1 235 ? 0.657 -6.982 -11.694 1.00 87.81 235 PRO A O 1
ATOM 1921 N N . TYR A 1 236 ? -0.317 -5.720 -10.114 1.00 86.88 236 TYR A N 1
ATOM 1922 C CA . TYR A 1 236 ? 0.864 -5.698 -9.231 1.00 86.88 236 TYR A CA 1
ATOM 1923 C C . TYR A 1 236 ? 1.275 -7.085 -8.718 1.00 86.88 236 TYR A C 1
ATOM 1925 O O . TYR A 1 236 ? 2.451 -7.327 -8.448 1.00 86.88 236 TYR A O 1
ATOM 1933 N N . MET A 1 237 ? 0.335 -8.031 -8.642 1.00 89.50 237 MET A N 1
ATOM 1934 C CA . MET A 1 237 ? 0.594 -9.415 -8.241 1.00 89.50 237 MET A CA 1
ATOM 1935 C C . MET A 1 237 ? 1.414 -10.183 -9.279 1.00 89.50 237 MET A C 1
ATOM 1937 O O . MET A 1 237 ? 1.903 -11.265 -8.972 1.00 89.50 237 MET A O 1
ATOM 1941 N N . SER A 1 238 ? 1.634 -9.646 -10.480 1.00 82.50 238 SER A N 1
ATOM 1942 C CA . SER A 1 238 ? 2.524 -10.237 -11.492 1.00 82.50 238 SER A CA 1
ATOM 1943 C C . SER A 1 238 ? 3.946 -9.654 -11.477 1.00 82.50 238 SER A C 1
ATOM 1945 O O . SER A 1 238 ? 4.862 -10.223 -12.080 1.00 82.50 238 SER A O 1
ATOM 1947 N N . LEU A 1 239 ? 4.144 -8.529 -10.781 1.00 78.12 239 LEU A N 1
ATOM 1948 C CA . LEU A 1 239 ? 5.409 -7.802 -10.753 1.00 78.12 239 LEU A CA 1
ATOM 1949 C C . LEU A 1 239 ? 6.404 -8.434 -9.781 1.00 78.12 239 LEU A C 1
ATOM 1951 O O . LEU A 1 239 ? 6.015 -9.112 -8.826 1.00 78.12 239 LEU A O 1
ATOM 1955 N N . ASP A 1 240 ? 7.690 -8.197 -10.026 1.00 76.94 240 ASP A N 1
ATOM 1956 C CA . ASP A 1 240 ? 8.703 -8.388 -8.996 1.00 76.94 240 ASP A CA 1
ATOM 1957 C C . ASP A 1 240 ? 8.676 -7.174 -8.065 1.00 76.94 240 ASP A C 1
ATOM 1959 O O . ASP A 1 240 ? 9.002 -6.062 -8.472 1.00 76.94 240 ASP A O 1
ATOM 1963 N N . LEU A 1 241 ? 8.248 -7.391 -6.823 1.00 77.88 241 LEU A N 1
ATOM 1964 C CA . LEU A 1 241 ? 8.156 -6.339 -5.815 1.00 77.88 241 LEU A CA 1
ATOM 1965 C C . LEU A 1 241 ? 9.473 -6.179 -5.042 1.00 77.88 241 LEU A C 1
ATOM 1967 O O . LEU A 1 241 ? 9.544 -5.346 -4.144 1.00 77.88 241 LEU A O 1
ATOM 1971 N N . SER A 1 242 ? 10.530 -6.938 -5.373 1.00 71.44 242 SER A N 1
ATOM 1972 C CA . SER A 1 242 ? 11.806 -6.957 -4.638 1.00 71.44 242 SER A CA 1
ATOM 1973 C C . SER A 1 242 ? 12.546 -5.617 -4.650 1.00 71.44 242 SER A C 1
ATOM 1975 O O . SER A 1 242 ? 13.326 -5.350 -3.737 1.00 71.44 242 SER A O 1
ATOM 1977 N N . SER A 1 243 ? 12.230 -4.718 -5.584 1.00 67.81 243 SER A N 1
ATOM 1978 C CA . SER A 1 243 ? 12.770 -3.356 -5.670 1.00 67.81 243 SER A CA 1
ATOM 1979 C C . SER A 1 243 ? 11.834 -2.268 -5.133 1.00 67.81 243 SER A C 1
ATOM 1981 O O . SER A 1 243 ? 12.232 -1.109 -5.091 1.00 67.81 243 SER A O 1
ATOM 1983 N N . GLU A 1 244 ? 10.611 -2.605 -4.705 1.00 75.81 244 GLU A N 1
ATOM 1984 C CA . GLU A 1 244 ? 9.677 -1.597 -4.184 1.00 75.81 244 GLU A CA 1
ATOM 1985 C C . GLU A 1 244 ? 10.209 -0.943 -2.901 1.00 75.81 244 GLU A C 1
ATOM 1987 O O . GLU A 1 244 ? 10.835 -1.596 -2.055 1.00 75.81 244 GLU A O 1
ATOM 1992 N N . ALA A 1 245 ? 9.948 0.356 -2.764 1.00 76.81 245 ALA A N 1
ATOM 1993 C CA . ALA A 1 245 ? 10.361 1.133 -1.605 1.00 76.81 245 ALA A CA 1
ATOM 1994 C C . ALA A 1 245 ? 9.622 0.679 -0.337 1.00 76.81 245 ALA A C 1
ATOM 1996 O O . ALA A 1 245 ? 8.470 0.235 -0.371 1.00 76.81 245 ALA A O 1
ATOM 1997 N N . ILE A 1 246 ? 10.297 0.811 0.803 1.00 86.69 246 ILE A N 1
ATOM 1998 C CA . ILE A 1 246 ? 9.660 0.671 2.111 1.00 86.69 246 ILE A CA 1
ATOM 1999 C C . ILE A 1 246 ? 8.880 1.965 2.354 1.00 86.69 246 ILE A C 1
ATOM 2001 O O . ILE A 1 246 ? 9.478 3.034 2.349 1.00 86.69 246 ILE A O 1
ATOM 2005 N N . CYS A 1 247 ? 7.570 1.884 2.592 1.00 88.38 247 CYS A N 1
ATOM 2006 C CA . CYS A 1 247 ? 6.749 3.068 2.862 1.00 88.38 247 CYS A CA 1
ATOM 2007 C C . CYS A 1 247 ? 6.160 3.028 4.279 1.00 88.38 247 CYS A C 1
ATOM 2009 O O . CYS A 1 247 ? 5.834 1.943 4.778 1.00 88.38 247 CYS A O 1
ATOM 2011 N N . PRO A 1 248 ? 5.999 4.194 4.929 1.00 91.94 248 PRO A N 1
ATOM 2012 C CA . PRO A 1 248 ? 5.360 4.281 6.232 1.00 91.94 248 PRO A CA 1
ATOM 2013 C C . PRO A 1 248 ? 3.860 3.979 6.151 1.00 91.94 248 PRO A C 1
ATOM 2015 O O . PRO A 1 248 ? 3.205 4.181 5.122 1.00 91.94 248 PRO A O 1
ATOM 2018 N N . ILE A 1 249 ? 3.323 3.502 7.273 1.00 94.56 249 ILE A N 1
ATOM 2019 C CA . ILE A 1 249 ? 1.894 3.291 7.481 1.00 94.56 249 ILE A CA 1
ATOM 2020 C C . ILE A 1 249 ? 1.299 4.472 8.243 1.00 94.56 249 ILE A C 1
ATOM 2022 O O . ILE A 1 249 ? 1.766 4.842 9.327 1.00 94.56 249 ILE A O 1
ATOM 2026 N N . TYR A 1 250 ? 0.205 5.000 7.706 1.00 94.00 250 TYR A N 1
ATOM 2027 C CA . TYR A 1 250 ? -0.633 5.991 8.371 1.00 94.00 250 TYR A CA 1
ATOM 2028 C C . TYR A 1 250 ? -2.039 5.460 8.560 1.00 94.00 250 TYR A C 1
ATOM 2030 O O . TYR A 1 250 ? -2.559 4.800 7.667 1.00 94.00 250 TYR A O 1
ATOM 2038 N N . ILE A 1 251 ? -2.679 5.806 9.671 1.00 94.75 251 ILE A N 1
ATOM 2039 C CA . ILE A 1 251 ? -4.076 5.458 9.956 1.00 94.75 251 ILE A CA 1
ATOM 2040 C C . ILE A 1 251 ? -4.896 6.727 10.156 1.00 94.75 251 ILE A C 1
ATOM 2042 O O . ILE A 1 251 ? -4.398 7.730 10.659 1.00 94.75 251 ILE A O 1
ATOM 2046 N N . GLY A 1 252 ? -6.161 6.709 9.768 1.00 91.25 252 GLY A N 1
ATOM 2047 C CA . GLY A 1 252 ? -7.021 7.874 9.880 1.00 91.25 252 GLY A CA 1
ATOM 2048 C C . GLY A 1 252 ? -8.492 7.544 9.719 1.00 91.25 252 GLY A C 1
ATOM 2049 O O . GLY A 1 252 ? -8.912 6.384 9.757 1.00 91.25 252 GLY A O 1
ATOM 2050 N N . THR A 1 253 ? -9.279 8.601 9.546 1.00 88.69 253 THR A N 1
ATOM 2051 C CA . THR A 1 253 ? -10.740 8.534 9.559 1.00 88.69 253 THR A CA 1
ATOM 2052 C C . THR A 1 253 ? -11.338 9.370 8.438 1.00 88.69 253 THR A C 1
ATOM 2054 O O . THR A 1 253 ? -10.767 10.384 8.039 1.00 88.69 253 THR A O 1
ATOM 2057 N N . GLY A 1 254 ? -12.505 8.960 7.946 1.00 77.31 254 GLY A N 1
ATOM 2058 C CA . GLY A 1 254 ? -13.303 9.705 6.973 1.00 77.31 254 GLY A CA 1
ATOM 2059 C C . GLY A 1 254 ? -14.661 10.072 7.552 1.00 77.31 254 GLY A C 1
ATOM 2060 O O . GLY A 1 254 ? -15.628 9.348 7.323 1.00 77.31 254 GLY A O 1
ATOM 2061 N N . GLY A 1 255 ? -14.722 11.154 8.331 1.00 77.06 255 GLY A N 1
ATOM 2062 C CA . GLY A 1 255 ? -15.943 11.608 8.997 1.00 77.06 255 GLY A CA 1
ATOM 2063 C C . GLY A 1 255 ? -15.670 12.520 10.194 1.00 77.06 255 GLY A C 1
ATOM 2064 O O . GLY A 1 255 ? -14.525 12.869 10.472 1.00 77.06 255 GLY A O 1
ATOM 2065 N N . ASN A 1 256 ? -16.738 12.901 10.896 1.00 82.94 256 ASN A N 1
ATOM 2066 C CA . ASN A 1 256 ? -16.680 13.801 12.056 1.00 82.94 256 ASN A CA 1
ATOM 2067 C C . ASN A 1 256 ? -16.763 13.068 13.404 1.00 82.94 256 ASN A C 1
ATOM 2069 O O . ASN A 1 256 ? -16.665 13.710 14.450 1.00 82.94 256 ASN A O 1
ATOM 2073 N N . ASP A 1 257 ? -16.972 11.750 13.397 1.00 89.06 257 ASP A N 1
ATOM 2074 C CA . ASP A 1 257 ? -17.102 10.983 14.631 1.00 89.06 257 ASP A CA 1
ATOM 2075 C C . ASP A 1 257 ? -15.741 10.601 15.208 1.00 89.06 257 ASP A C 1
ATOM 2077 O O . ASP A 1 257 ? -14.755 10.431 14.489 1.00 89.06 257 ASP A O 1
ATOM 2081 N N . LYS A 1 258 ? -15.709 10.399 16.526 1.00 92.38 258 LYS A N 1
ATOM 2082 C CA . LYS A 1 258 ? -14.531 9.889 17.222 1.00 92.38 258 LYS A CA 1
ATOM 2083 C C . LYS A 1 258 ? -14.350 8.410 16.920 1.00 92.38 258 LYS A C 1
ATOM 2085 O O . LYS A 1 258 ? -15.259 7.608 17.166 1.00 92.38 258 LYS A O 1
ATOM 2090 N N . ILE A 1 259 ? -13.156 8.051 16.463 1.00 94.88 259 ILE A N 1
ATOM 2091 C CA . ILE A 1 259 ? -12.664 6.676 16.477 1.00 94.88 259 ILE A CA 1
ATOM 2092 C C . ILE A 1 259 ? -11.786 6.485 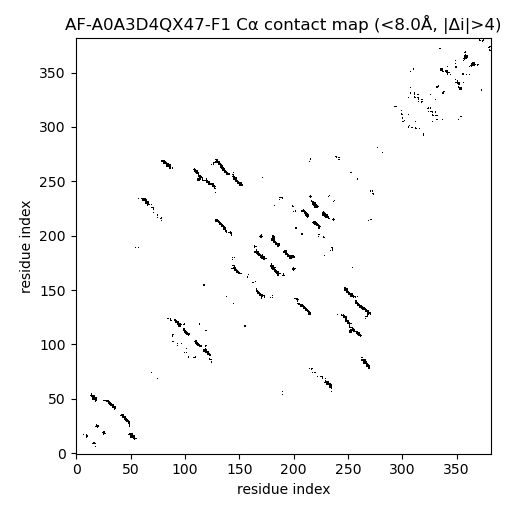17.710 1.00 94.88 259 ILE A C 1
ATOM 2094 O O . ILE A 1 259 ? -11.015 7.365 18.084 1.00 94.88 259 ILE A O 1
ATOM 2098 N N . TYR A 1 260 ? -11.926 5.321 18.332 1.00 96.31 260 TYR A N 1
ATOM 2099 C CA . TYR A 1 260 ? -11.140 4.881 19.473 1.00 96.31 260 TYR A CA 1
ATOM 2100 C C . TYR A 1 260 ? -10.349 3.648 19.055 1.00 96.31 260 TYR A C 1
ATOM 2102 O O . TYR A 1 260 ? -10.916 2.553 19.009 1.00 96.31 260 TYR A O 1
ATOM 2110 N N . PHE A 1 261 ? -9.074 3.815 18.702 1.00 97.56 261 PHE A N 1
ATOM 2111 C CA . PHE A 1 261 ? -8.200 2.683 18.389 1.00 97.56 261 PHE A CA 1
ATOM 2112 C C . PHE A 1 261 ? -7.676 2.070 19.687 1.00 97.56 261 PHE A C 1
ATOM 2114 O O . PHE A 1 261 ? -7.057 2.763 20.493 1.00 97.56 261 PHE A O 1
ATOM 2121 N N . ARG A 1 262 ? -7.911 0.769 19.876 1.00 97.94 262 ARG A N 1
ATOM 2122 C CA . ARG A 1 262 ? -7.408 -0.006 21.020 1.00 97.94 262 ARG A CA 1
ATOM 2123 C C . ARG A 1 262 ? -6.111 -0.735 20.696 1.00 97.94 262 ARG A C 1
ATOM 2125 O O . ARG A 1 262 ? -5.271 -0.908 21.571 1.00 97.94 262 ARG A O 1
ATOM 2132 N N . SER A 1 263 ? -5.937 -1.165 19.450 1.00 98.19 263 SER A N 1
ATOM 2133 C CA . SER A 1 263 ? -4.676 -1.740 18.986 1.00 98.19 263 SER A CA 1
ATOM 2134 C C . SER A 1 263 ? -4.504 -1.564 17.483 1.00 98.19 263 SER A C 1
ATOM 2136 O O . SER A 1 263 ? -5.476 -1.520 16.725 1.00 98.19 263 SER A O 1
ATOM 2138 N N . VAL A 1 264 ? -3.245 -1.458 17.064 1.00 98.50 264 VAL A N 1
ATOM 2139 C CA . VAL A 1 264 ? -2.829 -1.446 15.662 1.00 98.50 264 VAL A CA 1
ATOM 2140 C C . VAL A 1 264 ? -1.603 -2.338 15.555 1.00 98.50 264 VAL A C 1
ATOM 2142 O O . VAL A 1 264 ? -0.645 -2.171 16.309 1.00 98.50 264 VAL A O 1
ATOM 2145 N N . ARG A 1 265 ? -1.632 -3.296 14.633 1.00 98.62 265 ARG A N 1
ATOM 2146 C CA . ARG A 1 265 ? -0.516 -4.201 14.362 1.00 98.62 265 ARG A CA 1
ATOM 2147 C C . ARG A 1 265 ? -0.174 -4.140 12.895 1.00 98.62 265 ARG A C 1
ATOM 2149 O O . ARG A 1 265 ? -1.062 -4.189 12.048 1.00 98.62 265 ARG A O 1
ATOM 2156 N N . VAL A 1 266 ? 1.112 -4.034 12.605 1.00 98.69 266 VAL A N 1
ATOM 2157 C CA . VAL A 1 266 ? 1.625 -3.996 11.239 1.00 98.69 266 VAL A CA 1
ATOM 2158 C C . VAL A 1 266 ? 2.596 -5.154 11.073 1.00 98.69 266 VAL A C 1
ATOM 2160 O O . VAL A 1 266 ? 3.531 -5.307 11.860 1.00 98.69 266 VAL A O 1
ATOM 2163 N N . SER A 1 267 ? 2.373 -5.970 10.049 1.00 98.31 267 SER A N 1
ATOM 2164 C CA . SER A 1 267 ? 3.167 -7.160 9.768 1.00 98.31 267 SER A CA 1
ATOM 2165 C C . SER A 1 267 ? 3.775 -7.094 8.377 1.00 98.31 267 SER A C 1
ATOM 2167 O O . SER A 1 267 ? 3.072 -6.868 7.388 1.00 98.31 267 SER A O 1
ATOM 2169 N N . GLN A 1 268 ? 5.070 -7.377 8.287 1.00 96.06 268 GLN A N 1
ATOM 2170 C CA . GLN A 1 268 ? 5.714 -7.689 7.017 1.00 96.06 268 GLN A CA 1
ATOM 2171 C C . GLN A 1 268 ? 5.439 -9.148 6.681 1.00 96.06 268 GLN A C 1
ATOM 2173 O O . GLN A 1 268 ? 5.649 -10.040 7.508 1.00 96.06 268 GLN A O 1
ATOM 2178 N N . LEU A 1 269 ? 4.985 -9.399 5.461 1.00 94.38 269 LEU A N 1
ATOM 2179 C CA . LEU A 1 269 ? 4.696 -10.745 4.984 1.00 94.38 269 LEU A CA 1
ATOM 2180 C C . LEU A 1 269 ? 5.828 -11.244 4.091 1.00 94.38 269 LEU A C 1
ATOM 2182 O O . LEU A 1 269 ? 6.612 -10.456 3.554 1.00 94.38 269 LEU A O 1
ATOM 2186 N N . ALA A 1 270 ? 5.921 -12.564 3.9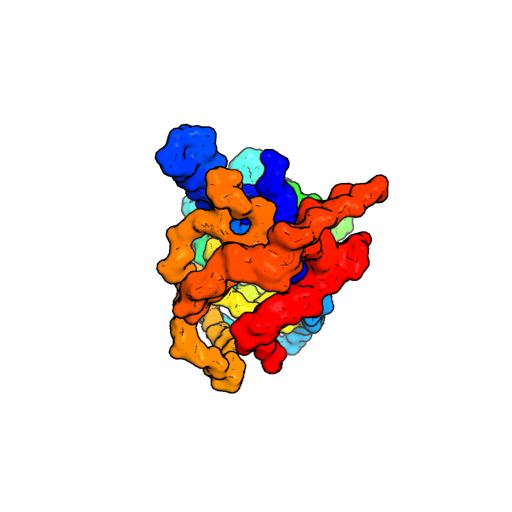49 1.00 89.56 270 ALA A N 1
ATOM 2187 C CA . ALA A 1 270 ? 6.933 -13.186 3.115 1.00 89.56 270 ALA A CA 1
ATOM 2188 C C . ALA A 1 270 ? 6.655 -12.897 1.641 1.00 89.56 270 ALA A C 1
ATOM 2190 O O . ALA A 1 270 ? 5.535 -13.069 1.155 1.00 89.56 270 ALA A O 1
ATOM 2191 N N . GLN A 1 271 ? 7.700 -12.499 0.925 1.00 83.12 271 GLN A N 1
ATOM 2192 C CA . GLN A 1 271 ? 7.654 -12.327 -0.516 1.00 83.12 271 GLN A CA 1
ATOM 2193 C C . GLN A 1 271 ? 8.015 -13.644 -1.209 1.00 83.12 271 GLN A C 1
ATOM 2195 O O . GLN A 1 271 ? 8.965 -14.321 -0.809 1.00 83.12 271 GLN A O 1
ATOM 2200 N N . THR A 1 272 ? 7.290 -14.005 -2.269 1.00 74.50 272 THR A N 1
ATOM 2201 C CA . THR A 1 272 ? 7.724 -15.090 -3.152 1.00 74.50 272 THR A CA 1
ATOM 2202 C C . THR A 1 272 ? 8.643 -14.494 -4.209 1.00 74.50 272 THR A C 1
ATOM 2204 O O . THR A 1 272 ? 8.209 -13.692 -5.030 1.00 74.50 272 THR A O 1
ATOM 2207 N N . LEU A 1 273 ? 9.915 -14.894 -4.221 1.00 66.56 273 LEU A N 1
ATOM 2208 C CA . LEU A 1 273 ? 10.839 -14.509 -5.289 1.00 66.56 273 LEU A CA 1
ATOM 2209 C C . LEU A 1 273 ? 10.304 -15.019 -6.632 1.00 66.56 273 LEU A C 1
ATOM 2211 O O . LEU A 1 273 ? 10.339 -16.218 -6.923 1.00 66.56 273 LEU A O 1
ATOM 2215 N N . LYS A 1 274 ? 9.800 -14.105 -7.463 1.00 65.25 274 LYS A N 1
ATOM 2216 C CA . LYS A 1 274 ? 9.410 -14.410 -8.839 1.00 65.25 274 LYS A CA 1
ATOM 2217 C C . LYS A 1 274 ? 10.666 -14.410 -9.687 1.00 65.25 274 LYS A C 1
ATOM 2219 O O . LYS A 1 274 ? 10.996 -13.422 -10.333 1.00 65.25 274 LYS A O 1
ATOM 2224 N N . ASN A 1 275 ? 11.369 -15.538 -9.687 1.00 50.28 275 ASN A N 1
ATOM 2225 C CA . ASN A 1 275 ? 12.458 -15.771 -10.625 1.00 50.28 275 ASN A CA 1
ATOM 2226 C C . ASN A 1 275 ? 11.887 -15.782 -12.053 1.00 50.28 275 ASN A C 1
ATOM 2228 O O . ASN A 1 275 ? 11.500 -16.829 -12.568 1.00 50.28 275 ASN A O 1
ATOM 2232 N N . LYS A 1 276 ? 11.833 -14.619 -12.712 1.00 45.47 276 LYS A N 1
ATOM 2233 C CA . LYS A 1 276 ? 11.578 -14.494 -14.157 1.00 45.47 276 LYS A CA 1
ATOM 2234 C C . LYS A 1 276 ? 12.824 -14.860 -14.960 1.00 45.47 276 LYS A C 1
ATOM 2236 O O . LYS A 1 276 ? 13.272 -14.095 -15.803 1.00 45.47 276 LYS A O 1
ATOM 2241 N N . MET A 1 277 ? 13.413 -16.015 -14.683 1.00 37.81 277 MET A N 1
ATOM 2242 C CA . MET A 1 277 ? 14.464 -16.539 -15.542 1.00 37.81 277 MET A CA 1
ATOM 2243 C C . MET A 1 277 ? 14.178 -18.005 -15.806 1.00 37.81 277 MET A C 1
ATOM 2245 O O . MET A 1 277 ? 14.543 -18.885 -15.023 1.00 37.81 277 MET A O 1
ATOM 2249 N N . LYS A 1 278 ? 13.506 -18.279 -16.930 1.00 37.38 278 LYS A N 1
ATOM 2250 C CA . LYS A 1 278 ? 13.625 -19.602 -17.538 1.00 37.38 278 LYS A CA 1
ATOM 2251 C C . LYS A 1 278 ? 15.106 -19.803 -17.846 1.00 37.38 278 LYS A C 1
ATOM 2253 O O . LYS A 1 278 ? 15.764 -18.912 -18.371 1.00 37.38 278 LYS A O 1
ATOM 2258 N N . LYS A 1 279 ? 15.628 -20.982 -17.517 1.00 36.03 279 LYS A N 1
ATOM 2259 C CA . LYS A 1 279 ? 17.038 -21.360 -17.705 1.00 36.03 279 LYS A CA 1
ATOM 2260 C C . LYS A 1 279 ? 17.528 -21.186 -19.156 1.00 36.03 279 LYS A C 1
ATOM 2262 O O . LYS A 1 279 ? 18.725 -21.126 -19.379 1.00 36.03 279 LYS A O 1
ATOM 2267 N N . GLU A 1 280 ? 16.605 -21.073 -20.111 1.00 36.84 280 GLU A N 1
ATOM 2268 C CA . GLU A 1 280 ? 16.874 -20.834 -21.533 1.00 36.84 280 GLU A CA 1
ATOM 2269 C C . GLU A 1 280 ? 16.860 -19.337 -21.918 1.00 36.84 280 GLU A C 1
ATOM 2271 O O . GLU A 1 280 ? 17.576 -18.941 -22.832 1.00 36.84 280 GLU A O 1
ATOM 2276 N N . GLU A 1 281 ? 16.142 -18.477 -21.179 1.00 33.47 281 GLU A N 1
ATOM 2277 C CA . GLU A 1 281 ? 16.207 -17.004 -21.322 1.00 33.47 281 GLU A CA 1
ATOM 2278 C C . GLU A 1 281 ? 17.472 -16.427 -20.668 1.00 33.47 281 GLU A C 1
ATOM 2280 O O . GLU A 1 281 ? 17.948 -15.357 -21.037 1.00 33.47 281 GLU A O 1
ATOM 2285 N N . LEU A 1 282 ? 18.064 -17.183 -19.740 1.00 33.84 282 LEU A N 1
ATOM 2286 C CA . LEU A 1 282 ? 19.385 -16.950 -19.163 1.00 33.84 282 LEU A CA 1
ATOM 2287 C C . LEU A 1 282 ? 20.496 -17.641 -19.967 1.00 33.84 282 LEU A C 1
ATOM 2289 O O . LEU A 1 282 ? 21.486 -18.106 -19.410 1.00 33.84 282 LEU A O 1
ATOM 2293 N N . THR A 1 283 ? 20.383 -17.649 -21.292 1.00 29.14 283 THR A N 1
ATOM 2294 C CA . THR A 1 283 ? 21.583 -17.699 -22.134 1.00 29.14 283 THR A CA 1
ATOM 2295 C C . THR A 1 283 ? 22.051 -16.268 -22.400 1.00 29.14 283 THR A C 1
ATOM 2297 O O . THR A 1 283 ? 22.335 -15.885 -23.528 1.00 29.14 283 THR A O 1
ATOM 2300 N N . MET A 1 284 ? 22.145 -15.446 -21.346 1.00 29.44 284 MET A N 1
ATOM 2301 C CA . MET A 1 284 ? 23.133 -14.378 -21.380 1.00 29.44 284 MET A CA 1
ATOM 2302 C C . MET A 1 284 ? 24.471 -15.090 -21.352 1.00 29.44 284 MET A C 1
ATOM 2304 O O . MET A 1 284 ? 24.839 -15.702 -20.350 1.00 29.44 284 MET A O 1
ATOM 2308 N N . ILE A 1 285 ? 25.183 -15.028 -22.472 1.00 32.03 285 ILE A N 1
ATOM 2309 C CA . ILE A 1 285 ? 26.621 -15.235 -22.483 1.00 32.03 285 ILE A CA 1
ATOM 2310 C C . ILE A 1 285 ? 27.143 -14.326 -21.371 1.00 32.03 285 ILE A C 1
ATOM 2312 O O . ILE A 1 285 ? 27.167 -13.110 -21.531 1.00 32.03 285 ILE A O 1
ATOM 2316 N N . THR A 1 286 ? 27.500 -14.890 -20.218 1.00 32.44 286 THR A N 1
ATOM 2317 C CA . THR A 1 286 ? 28.196 -14.174 -19.151 1.00 32.44 286 THR A CA 1
ATOM 2318 C C . THR A 1 286 ? 29.608 -13.888 -19.642 1.00 32.44 286 THR A C 1
ATOM 2320 O O . THR A 1 286 ? 30.585 -14.463 -19.175 1.00 32.44 286 THR A O 1
ATOM 2323 N N . LYS A 1 287 ? 29.727 -13.001 -20.623 1.00 36.28 287 LYS A N 1
ATOM 2324 C CA . LYS A 1 287 ? 30.739 -11.972 -20.549 1.00 36.28 287 LYS A CA 1
ATOM 2325 C C . LYS A 1 287 ? 30.073 -10.894 -19.714 1.00 36.28 287 LYS A C 1
ATOM 2327 O O . LYS A 1 287 ? 29.038 -10.373 -20.113 1.00 36.28 287 LYS A O 1
ATOM 2332 N N . GLN A 1 288 ? 30.617 -10.622 -18.530 1.00 32.66 288 GLN A N 1
ATOM 2333 C CA . GLN A 1 288 ? 30.489 -9.307 -17.904 1.00 32.66 288 GLN A CA 1
ATOM 2334 C C . GLN A 1 288 ? 30.435 -8.283 -19.042 1.00 32.66 288 GLN A C 1
ATOM 2336 O O . GLN A 1 288 ? 31.384 -8.220 -19.826 1.00 32.66 288 GLN A O 1
ATOM 2341 N N . SER A 1 289 ? 29.309 -7.593 -19.240 1.00 36.50 289 SER A N 1
ATOM 2342 C CA . SER A 1 289 ? 29.289 -6.521 -20.222 1.00 36.50 289 SER A CA 1
ATOM 2343 C C . SER A 1 289 ? 30.285 -5.500 -19.700 1.00 36.50 289 SER A C 1
ATOM 2345 O O . SER A 1 289 ? 30.020 -4.820 -18.706 1.00 36.50 289 SER A O 1
ATOM 2347 N N . ASN A 1 290 ? 31.450 -5.467 -20.339 1.00 38.91 290 ASN A N 1
ATOM 2348 C CA . ASN A 1 290 ? 32.466 -4.438 -20.238 1.00 38.91 290 ASN A CA 1
ATOM 2349 C C . ASN A 1 290 ? 31.879 -3.114 -20.756 1.00 38.91 290 ASN A C 1
ATOM 2351 O O . ASN A 1 290 ? 32.453 -2.486 -21.631 1.00 38.91 290 ASN A O 1
ATOM 2355 N N . ASN A 1 291 ? 30.742 -2.663 -20.218 1.00 39.56 291 ASN A N 1
ATOM 2356 C CA . ASN A 1 291 ? 30.178 -1.336 -20.465 1.00 39.56 291 ASN A CA 1
ATOM 2357 C C . ASN A 1 291 ? 30.956 -0.278 -19.665 1.00 39.56 291 ASN A C 1
ATOM 2359 O O . ASN A 1 291 ? 30.402 0.712 -19.200 1.00 39.56 291 ASN A O 1
ATOM 2363 N N . ILE A 1 292 ? 32.247 -0.526 -19.461 1.00 41.75 292 ILE A N 1
ATOM 2364 C CA . ILE A 1 292 ? 33.220 0.518 -19.233 1.00 41.75 292 ILE A CA 1
ATOM 2365 C C . ILE A 1 292 ? 33.600 0.937 -20.641 1.00 41.75 292 ILE A C 1
ATOM 2367 O O . ILE A 1 292 ? 34.176 0.146 -21.386 1.00 41.75 292 ILE A O 1
ATOM 2371 N N . ILE A 1 293 ? 33.251 2.166 -21.002 1.00 45.78 293 ILE A N 1
ATOM 2372 C CA . ILE A 1 293 ? 33.895 2.842 -22.117 1.00 45.78 293 ILE A CA 1
ATOM 2373 C C . ILE A 1 293 ? 35.398 2.793 -21.820 1.00 45.78 293 ILE A C 1
ATOM 2375 O O . ILE A 1 293 ? 35.880 3.474 -20.916 1.00 45.78 293 ILE A O 1
ATOM 2379 N N . SER A 1 294 ? 36.124 1.911 -22.505 1.00 45.19 294 SER A N 1
ATOM 2380 C CA . SER A 1 294 ? 37.549 1.675 -22.249 1.00 45.19 294 SER A CA 1
ATOM 2381 C C . SER A 1 294 ? 38.391 2.903 -22.587 1.00 45.19 294 SER A C 1
ATOM 2383 O O . SER A 1 294 ? 39.486 3.067 -22.052 1.00 45.19 294 SER A O 1
ATOM 2385 N N . VAL A 1 295 ? 37.855 3.766 -23.451 1.00 55.62 295 VAL A N 1
ATOM 2386 C CA . VAL A 1 295 ? 38.514 4.938 -24.004 1.00 55.62 295 VAL A CA 1
ATOM 2387 C C . VAL A 1 295 ? 37.576 6.142 -23.865 1.00 55.62 295 VAL A C 1
ATOM 2389 O O . VAL A 1 295 ? 36.639 6.324 -24.641 1.00 55.62 295 VAL A O 1
ATOM 2392 N N . ILE A 1 296 ? 37.791 6.947 -22.822 1.00 58.28 296 ILE A N 1
ATOM 2393 C CA . ILE A 1 296 ? 37.078 8.213 -22.606 1.00 58.28 296 ILE A CA 1
ATOM 2394 C C . ILE A 1 296 ? 38.003 9.342 -23.058 1.00 58.28 296 ILE A C 1
ATOM 2396 O O . ILE A 1 296 ? 38.931 9.718 -22.344 1.00 58.28 296 ILE A O 1
ATOM 2400 N N . HIS A 1 297 ? 37.751 9.895 -24.241 1.00 62.38 297 HIS A N 1
ATOM 2401 C CA . HIS A 1 297 ? 38.332 11.167 -24.660 1.00 62.38 297 HIS A CA 1
ATOM 2402 C C . HIS A 1 297 ? 37.355 11.944 -25.536 1.00 62.38 297 HIS A C 1
ATOM 2404 O O . HIS A 1 297 ? 36.320 11.444 -25.975 1.00 62.38 297 HIS A O 1
ATOM 2410 N N . ARG A 1 298 ? 37.697 13.209 -25.777 1.00 56.62 298 ARG A N 1
ATOM 2411 C CA . ARG A 1 298 ? 36.911 14.106 -26.616 1.00 56.62 298 ARG A CA 1
ATOM 2412 C C . ARG A 1 298 ? 36.869 13.563 -28.051 1.00 56.62 298 ARG A C 1
ATOM 2414 O O . ARG A 1 298 ? 37.911 13.260 -28.624 1.00 56.62 298 ARG A O 1
ATOM 2421 N N . LEU A 1 299 ? 35.653 13.401 -28.567 1.00 59.66 299 LEU A N 1
ATOM 2422 C CA . LEU A 1 299 ? 35.326 12.765 -29.849 1.00 59.66 299 LEU A CA 1
ATOM 2423 C C . LEU A 1 299 ? 35.551 13.670 -31.058 1.00 59.66 299 LEU A C 1
ATOM 2425 O O . LEU A 1 299 ? 36.023 13.222 -32.096 1.00 59.66 299 LEU A O 1
ATOM 2429 N N . VAL A 1 300 ? 35.173 14.936 -30.904 1.00 58.19 300 VAL A N 1
ATOM 2430 C CA . VAL A 1 300 ? 35.270 15.968 -31.930 1.00 58.19 300 VAL A CA 1
ATOM 2431 C C . VAL A 1 300 ? 35.815 17.216 -31.265 1.00 58.19 300 VAL A C 1
ATOM 2433 O O . VAL A 1 300 ? 35.344 17.657 -30.206 1.00 58.19 300 VAL A O 1
ATOM 2436 N N . THR A 1 301 ? 36.840 17.772 -31.888 1.00 56.41 301 THR A N 1
ATOM 2437 C CA . THR A 1 301 ? 37.401 19.059 -31.514 1.00 56.41 301 THR A CA 1
ATOM 2438 C C . THR A 1 301 ? 37.333 19.971 -32.726 1.00 56.41 301 THR A C 1
ATOM 2440 O O . THR A 1 301 ? 38.177 19.881 -33.613 1.00 56.41 301 THR A O 1
ATOM 2443 N N . ASP A 1 302 ? 36.358 20.888 -32.726 1.00 51.03 302 ASP A N 1
ATOM 2444 C CA . ASP A 1 302 ? 36.112 21.884 -33.790 1.00 51.03 302 ASP A CA 1
ATOM 2445 C C . ASP A 1 302 ? 37.362 22.713 -34.181 1.00 51.03 302 ASP A C 1
ATOM 2447 O O . ASP A 1 302 ? 37.365 23.440 -35.168 1.00 51.03 302 ASP A O 1
ATOM 2451 N N . GLU A 1 303 ? 38.452 22.609 -33.415 1.00 48.38 303 GLU A N 1
ATOM 2452 C CA . GLU A 1 303 ? 39.717 23.326 -33.588 1.00 48.38 303 GLU A CA 1
ATOM 2453 C C . GLU A 1 303 ? 40.788 22.563 -34.392 1.00 48.38 303 GLU A C 1
ATOM 2455 O O . GLU A 1 303 ? 41.816 23.157 -34.715 1.00 48.38 303 GLU A O 1
ATOM 2460 N N . TYR A 1 304 ? 40.564 21.292 -34.762 1.00 50.38 304 TYR A N 1
ATOM 2461 C CA . TYR A 1 304 ? 41.511 20.486 -35.564 1.00 50.38 304 TYR A CA 1
ATOM 2462 C C . TYR A 1 304 ? 41.036 20.198 -37.001 1.00 50.38 304 TYR A C 1
ATOM 2464 O O . TYR A 1 304 ? 41.637 19.388 -37.706 1.00 50.38 304 TYR A O 1
ATOM 2472 N N . GLY A 1 305 ? 39.982 20.879 -37.466 1.00 55.12 305 GLY A N 1
ATOM 2473 C CA . GLY A 1 305 ? 39.424 20.689 -38.815 1.00 55.12 305 GLY A CA 1
ATOM 2474 C C . GLY A 1 305 ? 38.462 19.500 -38.942 1.00 55.12 305 GLY A C 1
ATOM 2475 O O . GLY A 1 305 ? 38.097 19.117 -40.055 1.00 55.12 305 GLY A O 1
ATOM 2476 N N . GLU A 1 306 ? 38.030 18.930 -37.815 1.00 62.91 306 GLU A N 1
ATOM 2477 C CA . GLU A 1 306 ? 37.056 17.840 -37.730 1.00 62.91 306 GLU A CA 1
ATOM 2478 C C . GLU A 1 306 ? 35.613 18.378 -37.811 1.00 62.91 306 GLU A C 1
ATOM 2480 O O . GLU A 1 306 ? 34.892 18.428 -36.823 1.00 62.91 306 GLU A O 1
ATOM 2485 N N . ASN A 1 307 ? 35.183 18.822 -38.994 1.00 68.12 307 ASN A N 1
ATOM 2486 C CA . ASN A 1 307 ? 33.876 19.475 -39.181 1.00 68.12 307 ASN A CA 1
ATOM 2487 C C . ASN A 1 307 ? 32.662 18.516 -39.266 1.00 68.12 307 ASN A C 1
ATOM 2489 O O . ASN A 1 307 ? 31.526 18.978 -39.373 1.00 68.12 307 ASN A O 1
ATOM 2493 N N . TYR A 1 308 ? 32.864 17.193 -39.251 1.00 74.56 308 TYR A N 1
ATOM 2494 C CA . TYR A 1 308 ? 31.824 16.202 -39.558 1.00 74.56 308 TYR A CA 1
ATOM 2495 C C . TYR A 1 308 ? 31.598 15.214 -38.410 1.00 74.56 308 TYR A C 1
ATOM 2497 O O . TYR A 1 308 ? 32.373 14.285 -38.181 1.00 74.56 308 TYR A O 1
ATOM 2505 N N . TRP A 1 309 ? 30.477 15.387 -37.713 1.00 76.38 309 TRP A N 1
ATOM 2506 C CA . TRP A 1 309 ? 30.193 14.731 -36.436 1.00 76.38 309 TRP A CA 1
ATOM 2507 C C . TRP A 1 309 ? 30.104 13.207 -36.544 1.00 76.38 309 TRP A C 1
ATOM 2509 O O . TRP A 1 309 ? 30.680 12.494 -35.725 1.00 76.38 309 TRP A O 1
ATOM 2519 N N . PHE A 1 310 ? 29.454 12.697 -37.596 1.00 85.56 310 PHE A N 1
ATOM 2520 C CA . PHE A 1 310 ? 29.355 11.255 -37.828 1.00 85.56 310 PHE A CA 1
ATOM 2521 C C . PHE A 1 310 ? 30.730 10.593 -37.975 1.00 85.56 310 PHE A C 1
ATOM 2523 O O . PHE A 1 310 ? 30.943 9.518 -37.428 1.00 85.56 310 PHE A O 1
ATOM 2530 N N . ASN A 1 311 ? 31.680 11.241 -38.655 1.00 87.81 311 ASN A N 1
ATOM 2531 C CA . ASN A 1 311 ? 33.002 10.663 -38.909 1.00 87.81 311 ASN A CA 1
ATOM 2532 C C . ASN A 1 311 ? 33.805 10.513 -37.606 1.00 87.81 311 ASN A C 1
ATOM 2534 O O . ASN A 1 311 ? 34.473 9.500 -37.407 1.00 87.81 311 ASN A O 1
ATOM 2538 N N . GLY A 1 312 ? 33.669 11.470 -36.680 1.00 83.44 312 GLY A N 1
ATOM 2539 C CA . GLY A 1 312 ? 34.225 11.364 -35.326 1.00 83.44 312 GLY A CA 1
ATOM 2540 C C . GLY A 1 312 ? 33.578 10.243 -34.509 1.00 83.44 312 GLY A C 1
ATOM 2541 O O . GLY A 1 312 ? 34.276 9.452 -33.874 1.00 83.44 312 GLY A O 1
ATOM 2542 N N . CYS A 1 313 ? 32.250 10.112 -34.576 1.00 83.88 313 CYS A N 1
ATOM 2543 C CA . CYS A 1 313 ? 31.535 9.014 -33.922 1.00 83.88 313 CYS A CA 1
ATOM 2544 C C . CYS A 1 313 ? 31.917 7.640 -34.498 1.00 83.88 313 CYS A C 1
ATOM 2546 O O . CYS A 1 313 ? 32.104 6.691 -33.742 1.00 83.88 313 CYS A O 1
ATOM 2548 N N . ALA A 1 314 ? 32.064 7.524 -35.818 1.00 86.31 314 ALA A N 1
ATOM 2549 C CA . ALA A 1 314 ? 32.422 6.276 -36.481 1.00 86.31 314 ALA A CA 1
ATOM 2550 C C . ALA A 1 314 ? 33.859 5.848 -36.149 1.00 86.31 314 ALA A C 1
ATOM 2552 O O . ALA A 1 314 ? 34.067 4.698 -35.762 1.00 86.31 314 ALA A O 1
ATOM 2553 N N . LYS A 1 315 ? 34.820 6.786 -36.181 1.00 87.06 315 LYS A N 1
ATOM 2554 C CA . LYS A 1 315 ? 36.191 6.570 -35.684 1.00 87.06 315 LYS A CA 1
ATOM 2555 C C . LYS A 1 315 ? 36.177 5.975 -34.282 1.00 87.06 315 LYS A C 1
ATOM 2557 O O . LYS A 1 315 ? 36.846 4.988 -34.011 1.00 87.06 315 LYS A O 1
ATOM 2562 N N . TYR A 1 316 ? 35.396 6.570 -33.393 1.00 83.00 316 TYR A N 1
ATOM 2563 C CA . TYR A 1 316 ? 35.349 6.144 -32.004 1.00 83.00 316 TYR A CA 1
ATOM 2564 C C . TYR A 1 316 ? 34.770 4.751 -31.798 1.00 83.00 316 TYR A C 1
ATOM 2566 O O . TYR A 1 316 ? 35.267 3.986 -30.972 1.00 83.00 316 TYR A O 1
ATOM 2574 N N . VAL A 1 317 ? 33.737 4.401 -32.566 1.00 84.75 317 VAL A N 1
ATOM 2575 C CA . VAL A 1 317 ? 33.208 3.034 -32.579 1.00 84.75 317 VAL A CA 1
ATOM 2576 C C . VAL A 1 317 ? 34.310 2.052 -32.978 1.00 84.75 317 VAL A C 1
ATOM 2578 O O . VAL A 1 317 ? 34.481 1.037 -32.308 1.00 84.75 317 VAL A O 1
ATOM 2581 N N . MET A 1 318 ? 35.099 2.370 -34.006 1.00 85.31 318 MET A N 1
ATOM 2582 C CA . MET A 1 318 ? 36.207 1.521 -34.454 1.00 85.31 318 MET A CA 1
ATOM 2583 C C . MET A 1 318 ? 37.352 1.448 -33.439 1.00 85.31 318 MET A C 1
ATOM 2585 O O . MET A 1 318 ? 37.867 0.369 -33.152 1.00 85.31 318 MET A O 1
ATOM 2589 N N . GLU A 1 319 ? 37.691 2.564 -32.802 1.00 82.56 319 GLU A N 1
ATOM 2590 C CA . GLU A 1 319 ? 38.659 2.612 -31.708 1.00 82.56 319 GLU A CA 1
ATOM 2591 C C . GLU A 1 319 ? 38.232 1.731 -30.522 1.00 82.56 319 GLU A C 1
ATOM 2593 O O . GLU A 1 319 ? 39.035 0.949 -30.009 1.00 82.56 319 GLU A O 1
ATOM 2598 N N . CYS A 1 320 ? 36.950 1.759 -30.142 1.00 75.62 320 CYS A N 1
ATOM 2599 C CA . CYS A 1 320 ? 36.399 0.864 -29.119 1.00 75.62 320 CYS A CA 1
ATOM 2600 C C . CYS A 1 320 ? 36.478 -0.621 -29.513 1.00 75.62 320 CYS A C 1
ATOM 2602 O O . CYS A 1 320 ? 36.530 -1.488 -28.638 1.00 75.62 320 CYS A O 1
ATOM 2604 N N . LEU A 1 321 ? 36.502 -0.920 -30.814 1.00 78.25 321 LEU A N 1
ATOM 2605 C CA . LEU A 1 321 ? 36.678 -2.270 -31.350 1.00 78.25 321 LEU A CA 1
ATOM 2606 C C . LEU A 1 321 ? 38.157 -2.684 -31.468 1.00 78.25 321 LEU A C 1
ATOM 2608 O O . LEU A 1 321 ? 38.430 -3.829 -31.823 1.00 78.25 321 LEU A O 1
ATOM 2612 N N . GLY A 1 322 ? 39.100 -1.805 -31.109 1.00 82.31 322 GLY A N 1
ATOM 2613 C CA . GLY A 1 322 ? 40.539 -2.063 -31.192 1.00 82.31 322 GLY A CA 1
ATOM 2614 C C . GLY A 1 322 ? 41.133 -1.818 -32.580 1.00 82.31 322 GLY A C 1
ATOM 2615 O O . GLY A 1 322 ? 42.208 -2.336 -32.871 1.00 82.31 322 GLY A O 1
ATOM 2616 N N . GLU A 1 323 ? 40.449 -1.035 -33.415 1.00 84.12 323 GLU A N 1
ATOM 2617 C CA . GLU A 1 323 ? 40.771 -0.801 -34.825 1.00 84.12 323 GLU A CA 1
ATOM 2618 C C . GLU A 1 323 ? 41.119 0.687 -35.064 1.00 84.12 323 GLU A C 1
ATOM 2620 O O . GLU A 1 323 ? 40.337 1.429 -35.664 1.00 84.12 323 GLU A O 1
ATOM 2625 N N . PRO A 1 324 ? 42.274 1.176 -34.570 1.00 80.69 324 PRO A N 1
ATOM 2626 C CA . PRO A 1 324 ? 42.615 2.603 -34.585 1.00 80.69 324 PRO A CA 1
ATOM 2627 C C . PRO A 1 324 ? 42.921 3.161 -35.985 1.00 80.69 324 PRO A C 1
ATOM 2629 O O . PRO A 1 324 ? 42.970 4.378 -36.151 1.00 80.69 324 PRO A O 1
ATOM 2632 N N . ASP A 1 325 ? 43.119 2.295 -36.982 1.00 86.38 325 ASP A N 1
ATOM 2633 C CA . ASP A 1 325 ? 43.425 2.688 -38.364 1.00 86.38 325 ASP A CA 1
ATOM 2634 C C . ASP A 1 325 ? 42.215 3.319 -39.080 1.00 86.38 325 ASP A C 1
ATOM 2636 O O . ASP A 1 325 ? 42.380 4.063 -40.049 1.00 86.38 325 ASP A O 1
ATOM 2640 N N . TYR A 1 326 ? 40.992 3.067 -38.595 1.00 88.56 326 TYR A N 1
ATOM 2641 C CA . TYR A 1 326 ? 39.770 3.706 -39.090 1.00 88.56 326 TYR A CA 1
ATOM 2642 C C . TYR A 1 326 ? 39.594 5.079 -38.436 1.00 88.56 326 TYR A C 1
ATOM 2644 O O . TYR A 1 326 ? 38.709 5.301 -37.607 1.00 88.56 326 TYR A O 1
ATOM 2652 N N . ASP A 1 327 ? 40.485 5.999 -38.786 1.00 85.94 327 ASP A N 1
ATOM 2653 C CA . ASP A 1 327 ? 40.507 7.335 -38.210 1.00 85.94 327 ASP A CA 1
ATOM 2654 C C . ASP A 1 327 ? 39.420 8.269 -38.786 1.00 85.94 327 ASP A C 1
ATOM 2656 O O . ASP A 1 327 ? 38.584 7.909 -39.620 1.00 85.94 327 ASP A O 1
ATOM 2660 N N . TYR A 1 328 ? 39.404 9.513 -38.306 1.00 86.06 328 TYR A N 1
ATOM 2661 C CA . TYR A 1 328 ? 38.432 10.516 -38.737 1.00 86.06 328 TYR A CA 1
ATOM 2662 C C . TYR A 1 328 ? 38.510 10.772 -40.251 1.00 86.06 328 TYR A C 1
ATOM 2664 O O . TYR A 1 328 ? 37.480 10.880 -40.918 1.00 86.06 328 TYR A O 1
ATOM 2672 N N . TRP A 1 329 ? 39.724 10.865 -40.801 1.00 86.00 329 TRP A N 1
ATOM 2673 C CA . TRP A 1 329 ? 39.948 11.172 -42.213 1.00 86.00 329 TRP A CA 1
ATOM 2674 C C . TRP A 1 329 ? 39.594 9.995 -43.108 1.00 86.00 329 TRP A C 1
ATOM 2676 O O . TRP A 1 329 ? 39.073 10.205 -44.206 1.00 86.00 329 TRP A O 1
ATOM 2686 N N . PHE A 1 330 ? 39.804 8.774 -42.621 1.00 89.94 330 PHE A N 1
ATOM 2687 C CA . PHE A 1 330 ? 39.310 7.565 -43.252 1.00 89.94 330 PHE A CA 1
ATOM 2688 C C . PHE A 1 330 ? 37.794 7.644 -43.443 1.00 89.94 330 PHE A C 1
ATOM 2690 O O . PHE A 1 330 ? 37.317 7.535 -44.575 1.00 89.94 330 PHE A O 1
ATOM 2697 N N . PHE A 1 331 ? 37.033 7.905 -42.374 1.00 90.00 331 PHE A N 1
ATOM 2698 C CA . PHE A 1 331 ? 35.575 7.998 -42.477 1.00 90.00 331 PHE A CA 1
ATOM 2699 C C . PHE A 1 331 ? 35.128 9.190 -43.313 1.00 90.00 331 PHE A C 1
ATOM 2701 O O . PHE A 1 331 ? 34.273 9.021 -44.174 1.00 90.00 331 PHE A O 1
ATOM 2708 N N . ALA A 1 332 ? 35.754 10.354 -43.153 1.00 87.19 332 ALA A N 1
ATOM 2709 C CA . ALA A 1 332 ? 35.403 11.541 -43.923 1.00 87.19 332 ALA A CA 1
ATOM 2710 C C . ALA A 1 332 ? 35.677 11.381 -45.433 1.00 87.19 332 ALA A C 1
ATOM 2712 O O . ALA A 1 332 ? 34.957 11.945 -46.262 1.00 87.19 332 ALA A O 1
ATOM 2713 N N . GLY A 1 333 ? 36.682 10.581 -45.803 1.00 86.31 333 GLY A N 1
ATOM 2714 C CA . GLY A 1 333 ? 36.915 10.141 -47.178 1.00 86.31 333 GLY A CA 1
ATOM 2715 C C . GLY A 1 333 ? 35.915 9.082 -47.644 1.00 86.31 333 GLY A C 1
ATOM 2716 O O . GLY A 1 333 ? 35.391 9.182 -48.754 1.00 86.31 333 GLY A O 1
ATOM 2717 N N . LEU A 1 334 ? 35.618 8.092 -46.799 1.00 90.38 334 LEU A N 1
ATOM 2718 C CA . LEU A 1 334 ? 34.713 6.980 -47.104 1.00 90.38 334 LEU A CA 1
ATOM 2719 C C . LEU A 1 334 ? 33.262 7.432 -47.312 1.00 90.38 334 LEU A C 1
ATOM 2721 O O . LEU A 1 334 ? 32.584 6.937 -48.217 1.00 90.38 334 LEU A O 1
ATOM 2725 N N . THR A 1 335 ? 32.786 8.355 -46.478 1.00 88.88 335 THR A N 1
ATOM 2726 C CA . THR A 1 335 ? 31.455 8.962 -46.586 1.00 88.88 335 THR A CA 1
ATOM 2727 C C . THR A 1 335 ? 31.393 10.025 -47.675 1.00 88.88 335 THR A C 1
ATOM 2729 O O . THR A 1 335 ? 30.309 10.391 -48.107 1.00 88.88 335 THR A O 1
ATOM 2732 N N . GLY A 1 336 ? 32.541 10.504 -48.157 1.00 85.62 336 GLY A N 1
ATOM 2733 C CA . GLY A 1 336 ? 32.623 11.536 -49.183 1.00 85.62 336 GLY A CA 1
ATOM 2734 C C . GLY A 1 336 ? 32.409 12.959 -48.669 1.00 85.62 336 GLY A C 1
ATOM 2735 O O . GLY A 1 336 ? 32.353 13.884 -49.483 1.00 85.62 336 GLY A O 1
ATOM 2736 N N . ASP A 1 337 ? 32.340 13.154 -47.349 1.00 84.31 337 ASP A N 1
ATOM 2737 C CA . ASP A 1 337 ? 32.115 14.461 -46.724 1.00 84.31 337 ASP A CA 1
ATOM 2738 C C . ASP A 1 337 ? 33.259 15.450 -47.011 1.00 84.31 337 ASP A C 1
ATOM 2740 O O . ASP A 1 337 ? 33.026 16.650 -47.140 1.00 84.31 337 ASP A O 1
ATOM 2744 N N . ILE A 1 338 ? 34.498 14.978 -47.196 1.00 81.62 338 ILE A N 1
ATOM 2745 C CA . ILE A 1 338 ? 35.620 15.853 -47.607 1.00 81.62 338 ILE A CA 1
ATOM 2746 C C . ILE A 1 338 ? 35.585 16.243 -49.090 1.00 81.62 338 ILE A C 1
ATOM 2748 O O . ILE A 1 338 ? 36.274 17.178 -49.492 1.00 81.62 338 ILE A O 1
ATOM 2752 N N . PHE A 1 339 ? 34.822 15.522 -49.914 1.00 78.75 339 PHE A N 1
ATOM 2753 C CA . PHE A 1 339 ? 34.787 15.718 -51.366 1.00 78.75 339 PHE A CA 1
ATOM 2754 C C . PHE A 1 339 ? 33.527 16.440 -51.839 1.00 78.75 339 PHE A C 1
ATOM 2756 O O . PHE A 1 339 ? 33.530 17.025 -52.922 1.00 78.75 339 PHE A O 1
ATOM 2763 N N . THR A 1 340 ? 32.455 16.392 -51.047 1.00 71.25 340 THR A N 1
ATOM 2764 C CA . THR A 1 340 ? 31.134 16.862 -51.459 1.00 71.25 340 THR A CA 1
ATOM 2765 C C . THR A 1 340 ? 30.576 17.833 -50.433 1.00 71.25 340 THR A C 1
ATOM 2767 O O . THR A 1 340 ? 30.137 17.429 -49.360 1.00 71.25 340 THR A O 1
ATOM 2770 N N . GLN A 1 341 ? 30.533 19.113 -50.797 1.00 66.19 341 GLN A N 1
ATOM 2771 C CA . GLN A 1 341 ? 29.707 20.091 -50.097 1.00 66.19 341 GLN A CA 1
ATOM 2772 C C . GLN A 1 341 ? 28.283 20.024 -50.639 1.00 66.19 341 GLN A C 1
ATOM 2774 O O . GLN A 1 341 ? 28.053 20.147 -51.846 1.00 66.19 341 GLN A O 1
ATOM 2779 N N . HIS A 1 342 ? 27.327 19.817 -49.741 1.00 65.56 342 HIS A N 1
ATOM 2780 C CA . HIS A 1 342 ? 25.919 19.774 -50.096 1.00 65.56 342 HIS A CA 1
ATOM 2781 C C . HIS A 1 342 ? 25.290 21.162 -49.925 1.00 65.56 342 HIS A C 1
ATOM 2783 O O . HIS A 1 342 ? 25.278 21.719 -48.833 1.00 65.56 342 HIS A O 1
ATOM 2789 N N . TYR A 1 343 ? 24.745 21.720 -51.009 1.00 60.84 343 TYR A N 1
ATOM 2790 C CA . TYR A 1 343 ? 24.045 23.005 -50.993 1.00 60.84 343 TYR A CA 1
ATOM 2791 C C . TYR A 1 343 ? 22.563 22.796 -51.307 1.00 60.84 343 TYR A C 1
ATOM 2793 O O . TYR A 1 343 ? 22.197 22.493 -52.442 1.00 60.84 343 TYR A O 1
ATOM 2801 N N . ASN A 1 344 ? 21.699 22.990 -50.309 1.00 61.72 344 ASN A N 1
ATOM 2802 C CA . ASN A 1 344 ? 20.247 22.968 -50.484 1.00 61.72 344 ASN A CA 1
ATOM 2803 C C . ASN A 1 344 ? 19.699 24.406 -50.531 1.00 61.72 344 ASN A C 1
ATOM 2805 O O . ASN A 1 344 ? 20.004 25.225 -49.667 1.00 61.72 344 ASN A O 1
ATOM 2809 N N . SER A 1 345 ? 18.884 24.722 -51.542 1.00 58.78 345 SER A N 1
ATOM 2810 C CA . SER A 1 345 ? 18.298 26.055 -51.754 1.00 58.78 345 SER A CA 1
ATOM 2811 C C . SER A 1 345 ? 16.963 26.284 -51.034 1.00 58.78 345 SER A C 1
ATOM 2813 O O . SER A 1 345 ? 16.448 27.401 -51.053 1.00 58.78 345 SER A O 1
ATOM 2815 N N . ILE A 1 346 ? 16.384 25.246 -50.423 1.00 64.69 346 ILE A N 1
ATOM 2816 C CA . ILE A 1 346 ? 15.022 25.269 -49.870 1.00 64.69 346 ILE A CA 1
ATOM 2817 C C . ILE A 1 346 ? 15.044 25.291 -48.335 1.00 64.69 346 ILE A C 1
ATOM 2819 O O . ILE A 1 346 ? 14.274 26.036 -47.728 1.00 64.69 346 ILE A O 1
ATOM 2823 N N . LYS A 1 347 ? 15.913 24.494 -47.696 1.00 65.94 347 LYS A N 1
ATOM 2824 C CA . LYS A 1 347 ? 16.091 24.413 -46.232 1.00 65.94 347 LYS A CA 1
ATOM 2825 C C . LYS A 1 347 ? 17.516 23.967 -45.886 1.00 65.94 347 LYS A C 1
ATOM 2827 O O . LYS A 1 347 ? 18.137 23.264 -46.676 1.00 65.94 347 LYS A O 1
ATOM 2832 N N . TYR A 1 348 ? 18.005 24.331 -44.698 1.00 60.41 348 TYR A N 1
ATOM 2833 C CA . TYR A 1 348 ? 19.272 23.812 -44.168 1.00 60.41 348 TYR A CA 1
ATOM 2834 C C . TYR A 1 348 ? 19.187 22.285 -44.011 1.00 60.41 348 TYR A C 1
ATOM 2836 O O . TYR A 1 348 ? 18.232 21.786 -43.418 1.00 60.41 348 TYR A O 1
ATOM 2844 N N . ALA A 1 349 ? 20.159 21.561 -44.568 1.00 60.72 349 ALA A N 1
ATOM 2845 C CA . ALA A 1 349 ? 20.237 20.096 -44.547 1.00 60.72 349 ALA A CA 1
ATOM 2846 C C . ALA A 1 349 ? 21.643 19.607 -44.135 1.00 60.72 349 ALA A C 1
ATOM 2848 O O . ALA A 1 349 ? 22.054 18.508 -44.500 1.00 60.72 349 ALA A O 1
ATOM 2849 N N . GLY A 1 350 ? 22.382 20.456 -43.410 1.00 66.88 350 GLY A N 1
ATOM 2850 C CA . GLY A 1 350 ? 23.801 20.267 -43.116 1.00 66.88 350 GLY A CA 1
ATOM 2851 C C . GLY A 1 350 ? 24.712 20.524 -44.318 1.00 66.88 350 GLY A C 1
ATOM 2852 O O . GLY A 1 350 ? 24.252 20.636 -45.456 1.00 66.88 350 GLY A O 1
ATOM 2853 N N . ASP A 1 351 ? 26.012 20.603 -44.039 1.00 70.94 351 ASP A N 1
ATOM 2854 C CA . ASP A 1 351 ? 27.038 20.999 -45.014 1.00 70.94 351 ASP A CA 1
ATOM 2855 C C . ASP A 1 351 ? 27.757 19.792 -45.660 1.00 70.94 351 ASP A C 1
ATOM 2857 O O . ASP A 1 351 ? 28.651 19.967 -46.489 1.00 70.94 351 ASP A O 1
ATOM 2861 N N . ALA A 1 352 ? 27.358 18.565 -45.297 1.00 77.88 352 ALA A N 1
ATOM 2862 C CA . ALA A 1 352 ? 28.020 17.309 -45.655 1.00 77.88 352 ALA A CA 1
ATOM 2863 C C . ALA A 1 352 ? 27.038 16.273 -46.234 1.00 77.88 352 ALA A C 1
ATOM 2865 O O . ALA A 1 352 ? 25.839 16.305 -45.940 1.00 77.88 352 ALA A O 1
ATOM 2866 N N . LEU A 1 353 ? 27.541 15.320 -47.027 1.00 82.25 353 LEU A N 1
ATOM 2867 C CA . LEU A 1 353 ? 26.720 14.258 -47.622 1.00 82.25 353 LEU A CA 1
ATOM 2868 C C . LEU A 1 353 ? 26.070 13.393 -46.541 1.00 82.25 353 LEU A C 1
ATOM 2870 O O . LEU A 1 353 ? 24.882 13.078 -46.626 1.00 82.25 353 LEU A O 1
ATOM 2874 N N . THR A 1 354 ? 26.829 13.056 -45.502 1.00 85.56 354 THR A N 1
ATOM 2875 C CA . THR A 1 354 ? 26.320 12.265 -44.385 1.00 85.56 354 THR A CA 1
ATOM 2876 C C . THR A 1 354 ? 25.149 12.957 -43.703 1.00 85.56 354 THR A C 1
ATOM 2878 O O . THR A 1 354 ? 24.139 12.304 -43.471 1.00 85.56 354 THR A O 1
ATOM 2881 N N . SER A 1 355 ? 25.222 14.274 -43.476 1.00 78.56 355 SER A N 1
ATOM 2882 C CA . SER A 1 355 ? 24.131 15.044 -42.862 1.00 78.56 355 SER A CA 1
ATOM 2883 C C . SER A 1 355 ? 22.820 14.927 -43.639 1.00 78.56 355 SER A C 1
ATOM 2885 O O . SER A 1 355 ? 21.761 14.769 -43.036 1.00 78.56 355 SER A O 1
ATOM 2887 N N . TYR A 1 356 ? 22.892 14.949 -44.971 1.00 79.81 356 TYR A N 1
ATOM 2888 C CA . TYR A 1 356 ? 21.725 14.759 -45.827 1.00 79.81 356 TYR A CA 1
ATOM 2889 C C . TYR A 1 356 ? 21.203 13.315 -45.775 1.00 79.81 356 TYR A C 1
ATOM 2891 O O . TYR A 1 356 ? 20.007 13.086 -45.599 1.00 79.81 356 TYR A O 1
ATOM 2899 N N . MET A 1 357 ? 22.096 12.329 -45.896 1.00 83.94 357 MET A N 1
ATOM 2900 C CA . MET A 1 357 ? 21.716 10.913 -45.952 1.00 83.94 357 MET A CA 1
ATOM 2901 C C . MET A 1 357 ? 21.148 10.388 -44.628 1.00 83.94 357 MET A C 1
ATOM 2903 O O . MET A 1 357 ? 20.377 9.425 -44.641 1.00 83.94 357 MET A O 1
ATOM 2907 N N . THR A 1 358 ? 21.487 11.033 -43.509 1.00 79.75 358 THR A N 1
ATOM 2908 C CA . THR A 1 358 ? 20.960 10.721 -42.174 1.00 79.75 358 THR A CA 1
ATOM 2909 C C . THR A 1 358 ? 19.686 11.486 -41.804 1.00 79.75 358 THR A C 1
ATOM 2911 O O . THR A 1 358 ? 19.160 11.263 -40.718 1.00 79.75 358 THR A O 1
ATOM 2914 N N . GLU A 1 359 ? 19.156 12.351 -42.674 1.00 78.62 359 GLU A N 1
ATOM 2915 C CA . GLU A 1 359 ? 17.919 13.102 -42.422 1.00 78.62 359 GLU A CA 1
ATOM 2916 C C . GLU A 1 359 ? 16.738 12.512 -43.216 1.00 78.62 359 GLU A C 1
ATOM 2918 O O . GLU A 1 359 ? 16.561 12.774 -44.411 1.00 78.62 359 GLU A O 1
ATOM 2923 N N . GLU A 1 360 ? 15.884 11.731 -42.543 1.00 72.69 360 GLU A N 1
ATOM 2924 C CA . GLU A 1 360 ? 14.718 11.075 -43.166 1.00 72.69 360 GLU A CA 1
ATOM 2925 C C . GLU A 1 360 ? 13.760 12.080 -43.815 1.00 72.69 360 GLU A C 1
ATOM 2927 O O . GLU A 1 360 ? 13.235 11.838 -44.905 1.00 72.69 360 GLU A O 1
ATOM 2932 N N . ASN A 1 361 ? 13.579 13.253 -43.198 1.00 66.06 361 ASN A N 1
ATOM 2933 C CA . ASN A 1 361 ? 12.656 14.278 -43.693 1.00 66.06 361 ASN A CA 1
ATOM 2934 C C . ASN A 1 361 ? 13.119 14.937 -45.003 1.00 66.06 361 ASN A C 1
ATOM 2936 O O . ASN A 1 361 ? 12.341 15.650 -45.642 1.00 66.06 361 ASN A O 1
ATOM 2940 N N . MET A 1 362 ? 14.369 14.708 -45.408 1.00 64.44 362 MET A N 1
ATOM 2941 C CA . MET A 1 362 ? 14.956 15.207 -46.654 1.00 64.44 362 MET A CA 1
ATOM 2942 C C . MET A 1 362 ? 15.087 14.110 -47.725 1.00 64.44 362 MET A C 1
ATOM 2944 O O . MET A 1 362 ? 15.655 14.361 -48.792 1.00 64.44 362 MET A O 1
ATOM 2948 N N . GLY A 1 363 ? 14.535 12.916 -47.469 1.00 69.88 363 GLY A N 1
ATOM 2949 C CA . GLY A 1 363 ? 14.618 11.750 -48.355 1.00 69.88 363 GLY A CA 1
ATOM 2950 C C . GLY A 1 363 ? 15.845 10.866 -48.115 1.00 69.88 363 GLY A C 1
ATOM 2951 O O . GLY A 1 363 ? 16.092 9.955 -48.907 1.00 69.88 363 GLY A O 1
ATOM 2952 N N . GLY A 1 364 ? 16.601 11.127 -47.042 1.00 73.81 364 GLY A N 1
ATOM 2953 C CA . GLY A 1 364 ? 17.689 10.272 -46.585 1.00 73.81 364 GLY A CA 1
ATOM 2954 C C . GLY A 1 364 ? 17.189 8.911 -46.099 1.00 73.81 364 GLY A C 1
ATOM 2955 O O . GLY A 1 364 ? 16.011 8.720 -45.791 1.00 73.81 364 GLY A O 1
ATOM 2956 N N . LYS A 1 365 ? 18.106 7.947 -46.028 1.00 83.06 365 LYS A N 1
ATOM 2957 C CA . LYS A 1 365 ? 17.848 6.595 -45.522 1.00 83.06 365 LYS A CA 1
ATOM 2958 C C . LYS A 1 365 ? 18.910 6.249 -44.477 1.00 83.06 365 LYS A C 1
ATOM 2960 O O . LYS A 1 365 ? 19.888 5.580 -44.816 1.00 83.06 365 LYS A O 1
ATOM 2965 N N . PRO A 1 366 ? 18.752 6.709 -43.226 1.00 83.50 366 PRO A N 1
ATOM 2966 C CA . PRO A 1 366 ? 19.840 6.719 -42.252 1.00 83.50 366 PRO A CA 1
ATOM 2967 C C . PRO A 1 366 ? 20.370 5.320 -41.952 1.00 83.50 366 PRO A C 1
ATOM 2969 O O . PRO A 1 366 ? 21.576 5.108 -41.989 1.00 83.50 366 PRO A O 1
ATOM 2972 N N . ALA A 1 367 ? 19.471 4.356 -41.723 1.00 82.38 367 ALA A N 1
ATOM 2973 C CA . ALA A 1 367 ? 19.848 2.977 -41.424 1.00 82.38 367 ALA A CA 1
ATOM 2974 C C . ALA A 1 367 ? 20.614 2.331 -42.590 1.00 82.38 367 ALA A C 1
ATOM 2976 O O . ALA A 1 367 ? 21.755 1.919 -42.413 1.00 82.38 367 ALA A O 1
ATOM 2977 N N . GLU A 1 368 ? 20.040 2.343 -43.801 1.00 87.00 368 GLU A N 1
ATOM 2978 C CA . GLU A 1 368 ? 20.665 1.765 -45.004 1.00 87.00 368 GLU A CA 1
ATOM 2979 C C . GLU A 1 368 ? 22.025 2.420 -45.308 1.00 87.00 368 GLU A C 1
ATOM 2981 O O . GLU A 1 368 ? 22.987 1.744 -45.673 1.00 87.00 368 GLU A O 1
ATOM 2986 N N . TYR A 1 369 ? 22.125 3.741 -45.129 1.00 88.00 369 TYR A N 1
ATOM 2987 C CA . TYR A 1 369 ? 23.359 4.484 -45.364 1.00 88.00 369 TYR A CA 1
ATOM 2988 C C . TYR A 1 369 ? 24.447 4.139 -44.342 1.00 88.00 369 TYR A C 1
ATOM 2990 O O . TYR A 1 369 ? 25.563 3.802 -44.738 1.00 88.00 369 TYR A O 1
ATOM 2998 N N . ILE A 1 370 ? 24.133 4.186 -43.043 1.00 88.62 370 ILE A N 1
ATOM 2999 C CA . ILE A 1 370 ? 25.096 3.903 -41.968 1.00 88.62 370 ILE A CA 1
ATOM 3000 C C . ILE A 1 370 ? 25.555 2.443 -42.030 1.00 88.62 370 ILE A C 1
ATOM 3002 O O . ILE A 1 370 ? 26.756 2.177 -41.975 1.00 88.62 370 ILE A O 1
ATOM 3006 N N . GLU A 1 371 ? 24.630 1.499 -42.217 1.00 87.62 371 GLU A N 1
ATOM 3007 C CA . GLU A 1 371 ? 24.961 0.082 -42.406 1.00 87.62 371 GLU A CA 1
ATOM 3008 C C . GLU A 1 371 ? 25.873 -0.116 -43.619 1.00 87.62 371 GLU A C 1
ATOM 3010 O O . GLU A 1 371 ? 26.870 -0.831 -43.537 1.00 87.62 371 GLU A O 1
ATOM 3015 N N . GLY A 1 372 ? 25.594 0.574 -44.728 1.00 88.88 372 GLY A N 1
ATOM 3016 C CA . GLY A 1 372 ? 26.437 0.549 -45.920 1.00 88.88 372 GLY A CA 1
ATOM 3017 C C . GLY A 1 372 ? 27.849 1.098 -45.690 1.00 88.88 372 GLY A C 1
ATOM 3018 O O . GLY A 1 372 ? 28.804 0.583 -46.276 1.00 88.88 372 GLY A O 1
ATOM 3019 N N . VAL A 1 373 ? 28.012 2.116 -44.838 1.00 90.94 373 VAL A N 1
ATOM 3020 C CA . VAL A 1 373 ? 29.331 2.649 -44.455 1.00 90.94 373 VAL A CA 1
ATOM 3021 C C . VAL A 1 373 ? 30.123 1.597 -43.679 1.00 90.94 373 VAL A C 1
ATOM 3023 O O . VAL A 1 373 ? 31.239 1.268 -44.077 1.00 90.94 373 VAL A O 1
ATOM 3026 N N . PHE A 1 374 ? 29.543 1.004 -42.636 1.00 90.25 374 PHE A N 1
ATOM 3027 C CA . PHE A 1 374 ? 30.234 -0.019 -41.843 1.00 90.25 374 PHE A CA 1
ATOM 3028 C C . PHE A 1 374 ? 30.445 -1.330 -42.613 1.00 90.25 374 PHE A C 1
ATOM 3030 O O . PHE A 1 374 ? 31.484 -1.973 -42.455 1.00 90.25 374 PHE A O 1
ATOM 3037 N N . ALA A 1 375 ? 29.547 -1.692 -43.532 1.00 87.94 375 ALA A N 1
ATOM 3038 C CA . ALA A 1 375 ? 29.746 -2.822 -44.437 1.00 87.94 375 ALA A CA 1
ATOM 3039 C C . ALA A 1 375 ? 30.994 -2.650 -45.319 1.00 87.94 375 ALA A C 1
ATOM 3041 O O . ALA A 1 375 ? 31.733 -3.613 -45.526 1.00 87.94 375 ALA A O 1
ATOM 3042 N N . LYS A 1 376 ? 31.284 -1.426 -45.788 1.00 87.81 376 LYS A N 1
ATOM 3043 C CA . LYS A 1 376 ? 32.525 -1.119 -46.529 1.00 87.81 376 LYS A CA 1
ATOM 3044 C C . LYS A 1 376 ? 33.779 -1.224 -45.657 1.00 87.81 376 LYS A C 1
ATOM 3046 O O . LYS A 1 376 ? 34.849 -1.491 -46.194 1.00 87.81 376 LYS A O 1
ATOM 3051 N N . CYS A 1 377 ? 33.643 -1.071 -44.342 1.00 85.25 377 CYS A N 1
ATOM 3052 C CA . CYS A 1 377 ? 34.701 -1.340 -43.367 1.00 85.25 377 CYS A CA 1
ATOM 3053 C C . CYS A 1 377 ? 34.834 -2.836 -43.021 1.00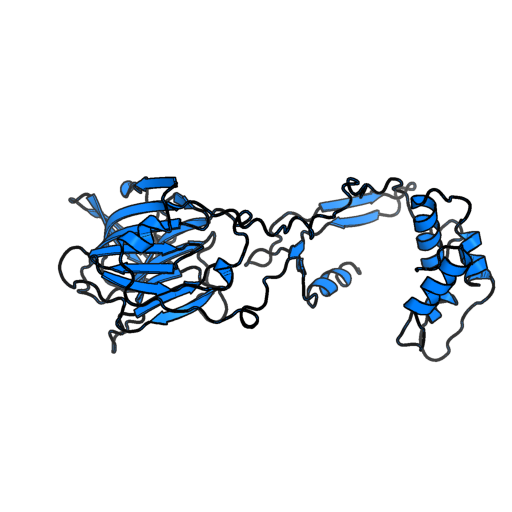 85.25 377 CYS A C 1
ATOM 3055 O O . CYS A 1 377 ? 35.643 -3.190 -42.174 1.00 85.25 377 CYS A O 1
ATOM 3057 N N . GLY A 1 378 ? 34.038 -3.722 -43.635 1.00 82.81 378 GLY A N 1
ATOM 3058 C CA . GLY A 1 378 ? 34.034 -5.158 -43.336 1.00 82.81 378 GLY A CA 1
ATOM 3059 C C . GLY A 1 378 ? 33.093 -5.576 -42.198 1.00 82.81 378 GLY A C 1
ATOM 3060 O O . GLY A 1 378 ? 33.088 -6.746 -41.826 1.00 82.81 378 GLY A O 1
ATOM 3061 N N . TYR A 1 379 ? 32.261 -4.662 -41.688 1.00 79.81 379 TYR A N 1
ATOM 3062 C CA . TYR A 1 379 ? 31.306 -4.882 -40.590 1.00 79.81 379 TYR A CA 1
ATOM 3063 C C . TYR A 1 379 ? 29.867 -5.010 -41.096 1.00 79.81 379 TYR A C 1
ATOM 3065 O O . TYR A 1 379 ? 28.941 -4.426 -40.536 1.00 79.81 379 TYR A O 1
ATOM 3073 N N . ALA A 1 380 ? 29.662 -5.752 -42.186 1.00 74.50 380 ALA A N 1
ATOM 3074 C CA . ALA A 1 380 ? 28.313 -6.028 -42.661 1.00 74.50 380 ALA A CA 1
ATOM 3075 C C . ALA A 1 380 ? 27.544 -6.785 -41.565 1.00 74.50 380 ALA A C 1
ATOM 3077 O O . ALA A 1 380 ? 27.958 -7.871 -41.155 1.00 74.50 380 ALA A O 1
ATOM 3078 N N . ALA A 1 381 ? 26.454 -6.197 -41.071 1.00 54.41 381 ALA A N 1
ATOM 3079 C CA . ALA A 1 381 ? 25.570 -6.861 -40.125 1.00 54.41 381 ALA A CA 1
ATOM 3080 C C . ALA A 1 381 ? 24.973 -8.110 -40.800 1.00 54.41 381 ALA A C 1
ATOM 3082 O O . ALA A 1 381 ? 24.331 -7.999 -41.844 1.00 54.41 381 ALA A O 1
ATOM 3083 N N . THR A 1 382 ? 25.237 -9.295 -40.244 1.00 41.50 382 THR A N 1
ATOM 3084 C CA . THR A 1 382 ? 24.560 -10.552 -40.617 1.00 41.50 382 THR A CA 1
ATOM 3085 C C . THR A 1 382 ? 23.298 -10.763 -39.813 1.00 41.50 382 THR A C 1
ATOM 3087 O O . THR A 1 382 ? 23.389 -10.566 -38.577 1.00 41.50 382 THR A O 1
#

Sequence (382 aa):
MEAFSEIKYFDDNKFYEIDYTHVGDLRHPAMLENLISPDDKRELVSMLVPVKKRLADPSLFDKPVEVANITIKEIEAANPILWTVDVPLDKLTQTLPRNSHFQINENNEVEFIGWILRAVLHTHVSVKLPFRIDMEFRQSGKGKTGVIFYHSEEIGYHFGSNARNRSFGINMSNDNEKDIRAILFHQPVFWDRFDFPGRGAINAEGYNHISWIVCEKHLACIINGEVRYCGTNFPYMSLDLSSEAICPIYIGTGGNDKIYFRSVRVSQLAQTLKNKMKKEELTMITKQSNNIISVIHRLVTDEYGENYWFNGCAKYVMECLGEPDYDYWFFAGLTGDIFTQHYNSIKYAGDALTSYMTEENMGGKPAEYIEGVFAKCGYAAT